Protein AF-A0A7V3SD07-F1 (afdb_monomer_lite)

pLDDT: mean 87.98, std 11.87, range [35.66, 98.69]

Sequence (477 aa):
MPQQPTTQRAYTLRLRGADPNETSWREALWQTHEAVNKGAKVFGDWLLTLRGGLDHALADTKVKGKKGKPDRDPSAEERKARRILLALSWLSVESKLGAPADFIIASGEETAEARNAKVIAALEEILRSRDVAEEAIGDVTKKPEDQPGTWIGDCAPSLTAAIREDAVWVNRSKAFDEAVKSIGSSLTREEAWDMLERFFGSRDAYLAPAKGSEDESSETEQEDKTKDLVQKAGQWLSSRFGTGKGADFCRMADVYKKIAEWADNAQADTTGNDAINNLAAFLSEFNPASNDLKGVLGLISGPGYKSATRNLLTQIAAKATVTQQDLARLKDTATEDARKCYQNTGSKGQRRYADSILKDVESVCGFTYLQEGGPARHSEFAVILDHAARRVSLAHTWIKRAEAERRKFEEDAKKIGQVPKAAKDWLDQFCLERSGVSGAQEPYRIRRRAVDGWKEVVTAWSKADCKTAEDRIAAAR

Secondary structure (DSSP, 8-state):
-PPPP---PPP------SSTT--HHHHHHHHHHHHHHHHHHHHHHHHHHHHHT--GGGGTPPBPPSTTS--BPPPHHHHHHHHHHHHHHHEEEEETTTS-GGGEEEETTS-HHHHHHHHHHHHHHHHHTTT--HHHH--TTS-GGGSTTSHHHHHHHHHTS---TTEEEEEHHHHHHHHHHHH-TT--TTTHHHHHHHHH--HHHHHSPPPSS-----HHHHHHHHHHHHHHHHHHHHHHH--S----HHHHHHHHHHHHHHHHH--SSB-HHHHHHHHHHHTTTSSSP--SHHHHHHHT--TT---HHHHHHHHHHT-SSB-HHHHHHHHHHHHHHHHHHHHHTTSSS--HHHHHHHHHHHHHHTS-SSPTTS---HHHHHHHHHHHHHHHHHHHHHHHHHHHHHHHHHHHHHGGGGS-HHHHHHHHHHHHHHHHHHT-SS-----GGGGTTHHHHHHHHTSTT--SHHHHHHHH-

Foldseek 3Di:
DDDDDDDPDDDDDDDADPDNPDPVVVVVVVLLVQLLQLLLLLLLLLLLLLLLQADLCLLFDWDPDDVPDHTHTDDLVLSLLLLQLSLCSQKDKDFPVSADPVFFQFALQDDLVVQLLSSLVLQLVLCVVNVNDPLQQDDPVDDLVVNRNHSCVSHSVVSSDRDDRRITIGRSNVVNVVLCVVLDPLDHSVVSCLLCCLQQNDSCSLSDFDDDDDPPPPPVSVVVNLVSQLVSLLVSCCQAPNPDDWDQLVQLLVLLQQLLVCLVVDDWFDALFVSQQVSLVSSCVDPPRGRGLVRSVVSNDTVPDDAPLNVLSVVSNPGRTGGNVSSNVSNVRSNVSSVVSVVCHVSGYHTSSVVVSQVSSCVSSVHHQDDDVDHGPSSSSSSSSSSSSVVSSVSSVVSSNVVVVVVVVVVVVVCVVVDDPVRVVVQVVVQQVCQVVVVDPDGRDCDPVNCVCVVVLVVQCPDPPNDDPVSSVVSND

Structure (mmCIF, N/CA/C/O backbone):
data_AF-A0A7V3SD07-F1
#
_entry.id   AF-A0A7V3SD07-F1
#
loop_
_atom_site.group_PDB
_atom_site.id
_atom_site.type_symbol
_atom_site.label_atom_id
_atom_site.label_alt_id
_atom_site.label_comp_id
_atom_site.label_asym_id
_atom_site.label_entity_id
_atom_site.label_seq_id
_atom_site.pdbx_PDB_ins_code
_atom_site.Cartn_x
_atom_site.Cartn_y
_atom_site.Cartn_z
_atom_site.occupancy
_atom_site.B_iso_or_equiv
_atom_site.auth_seq_id
_atom_site.auth_comp_id
_atom_site.auth_asym_id
_atom_site.auth_atom_id
_atom_site.pdbx_PDB_model_num
ATOM 1 N N . MET A 1 1 ? 30.618 22.405 24.450 1.00 39.38 1 MET A N 1
ATOM 2 C CA . MET A 1 1 ? 31.220 21.251 23.749 1.00 39.38 1 MET A CA 1
ATOM 3 C C . MET A 1 1 ? 30.130 20.586 22.925 1.00 39.38 1 MET A C 1
ATOM 5 O O . MET A 1 1 ? 29.085 20.314 23.505 1.00 39.38 1 MET A O 1
ATOM 9 N N . PRO A 1 2 ? 30.305 20.394 21.609 1.00 43.88 2 PRO A N 1
ATOM 10 C CA . PRO A 1 2 ? 29.344 19.637 20.811 1.00 43.88 2 PRO A CA 1
ATOM 11 C C . PRO A 1 2 ? 29.324 18.179 21.294 1.00 43.88 2 PRO A C 1
ATOM 13 O O . PRO A 1 2 ? 30.381 17.572 21.462 1.00 43.88 2 PRO A O 1
ATOM 16 N N . GLN A 1 3 ? 28.133 17.646 21.581 1.00 44.78 3 GLN A N 1
ATOM 17 C CA . GLN A 1 3 ? 27.953 16.234 21.926 1.00 44.78 3 GLN A CA 1
ATOM 18 C C . GLN A 1 3 ? 28.418 15.380 20.742 1.00 44.78 3 GLN A C 1
ATOM 20 O O . GLN A 1 3 ? 27.953 15.573 19.619 1.00 44.78 3 GLN A O 1
ATOM 25 N N . GLN A 1 4 ? 29.363 14.469 20.983 1.00 46.72 4 GLN A N 1
ATOM 26 C CA . GLN A 1 4 ? 29.762 13.498 19.971 1.00 46.72 4 GLN A CA 1
ATOM 27 C C . GLN A 1 4 ? 28.570 12.586 19.642 1.00 46.72 4 GLN A C 1
ATOM 29 O O . GLN A 1 4 ? 27.881 12.148 20.567 1.00 46.72 4 GLN A O 1
ATOM 34 N N . PRO A 1 5 ? 28.328 12.277 18.357 1.00 51.31 5 PRO A N 1
ATOM 35 C CA . PRO A 1 5 ? 27.273 11.356 17.965 1.00 51.31 5 PRO A CA 1
ATOM 36 C C . PRO A 1 5 ? 27.568 9.969 18.547 1.00 51.31 5 PRO A C 1
ATOM 38 O O . PRO A 1 5 ? 28.596 9.354 18.253 1.00 51.31 5 PRO A O 1
ATOM 41 N N . THR A 1 6 ? 26.677 9.479 19.406 1.00 53.66 6 THR A N 1
ATOM 42 C CA . THR A 1 6 ? 26.722 8.113 19.927 1.00 53.66 6 THR A CA 1
ATOM 43 C C . THR A 1 6 ? 26.359 7.154 18.801 1.00 53.66 6 THR A C 1
ATOM 45 O O . THR A 1 6 ? 25.193 7.036 18.441 1.00 53.66 6 THR A O 1
ATOM 48 N N . THR A 1 7 ? 27.349 6.467 18.240 1.00 52.91 7 THR A N 1
ATOM 49 C CA . THR A 1 7 ? 27.117 5.353 17.315 1.00 52.91 7 THR A CA 1
ATOM 50 C C . THR A 1 7 ? 26.507 4.186 18.092 1.00 52.91 7 THR A C 1
ATOM 52 O O . THR A 1 7 ? 27.119 3.688 19.042 1.00 52.91 7 THR A O 1
ATOM 55 N N . GLN A 1 8 ? 25.303 3.741 17.717 1.00 55.75 8 GLN A N 1
ATOM 56 C CA . GLN A 1 8 ? 24.736 2.500 18.247 1.00 55.75 8 GLN A CA 1
ATOM 57 C C . GLN A 1 8 ? 25.604 1.330 17.777 1.00 55.75 8 GLN A C 1
ATOM 59 O O . GLN A 1 8 ? 25.605 0.948 16.610 1.00 55.75 8 GLN A O 1
ATOM 64 N N . ARG A 1 9 ? 26.387 0.756 18.691 1.00 69.56 9 ARG A N 1
ATOM 65 C CA . ARG A 1 9 ? 27.158 -0.456 18.410 1.00 69.56 9 ARG A CA 1
ATOM 66 C C . ARG A 1 9 ? 26.254 -1.662 18.614 1.00 69.56 9 ARG A C 1
ATOM 68 O O . ARG A 1 9 ? 25.815 -1.921 19.732 1.00 69.56 9 ARG A O 1
ATOM 75 N N . ALA A 1 10 ? 26.000 -2.412 17.548 1.00 74.94 10 ALA A N 1
ATOM 76 C CA . ALA A 1 10 ? 25.384 -3.725 17.658 1.00 74.94 10 ALA A CA 1
ATOM 77 C C . ALA A 1 10 ? 26.428 -4.722 18.186 1.00 74.94 10 ALA A C 1
ATOM 79 O O . ALA A 1 10 ? 27.485 -4.911 17.580 1.00 74.94 10 ALA A O 1
ATOM 80 N N . TYR A 1 11 ? 26.140 -5.365 19.316 1.00 82.44 11 TYR A N 1
ATOM 81 C CA . TYR A 1 11 ? 26.978 -6.431 19.860 1.00 82.44 11 TYR A CA 1
ATOM 82 C C . TYR A 1 11 ? 26.381 -7.779 19.477 1.00 82.44 11 TYR A C 1
ATOM 84 O O . TYR A 1 11 ? 25.238 -8.080 19.812 1.00 82.44 11 TYR A O 1
ATOM 92 N N . THR A 1 12 ? 27.162 -8.607 18.787 1.00 85.88 12 THR A N 1
ATOM 93 C CA . THR A 1 12 ? 26.772 -9.994 18.518 1.00 85.88 12 THR A CA 1
ATOM 94 C C . THR A 1 12 ? 27.269 -10.866 19.662 1.00 85.88 12 THR A C 1
ATOM 96 O O . THR A 1 12 ? 28.475 -11.032 19.842 1.00 85.88 12 THR A O 1
ATOM 99 N N . LEU A 1 13 ? 26.342 -11.413 20.446 1.00 88.12 13 LEU A N 1
ATOM 100 C CA . LEU A 1 13 ? 26.640 -12.331 21.542 1.00 88.12 13 LEU A CA 1
ATOM 101 C C . LEU A 1 13 ? 26.215 -13.747 21.164 1.00 88.12 13 LEU A C 1
ATOM 103 O O . LEU A 1 13 ? 25.160 -13.963 20.570 1.00 88.12 13 LEU A O 1
ATOM 107 N N . ARG A 1 14 ? 27.035 -14.734 21.533 1.00 86.44 14 ARG A N 1
ATOM 108 C CA . ARG A 1 14 ? 26.693 -16.142 21.335 1.00 86.44 14 ARG A CA 1
ATOM 109 C C . ARG A 1 14 ? 25.791 -16.611 22.472 1.00 86.44 14 ARG A C 1
ATOM 111 O O . ARG A 1 14 ? 26.218 -16.620 23.624 1.00 86.44 14 ARG A O 1
ATOM 118 N N . LEU A 1 15 ? 24.585 -17.055 22.132 1.00 86.00 15 LEU A N 1
ATOM 119 C CA . LEU A 1 15 ? 23.664 -17.660 23.092 1.00 86.00 15 LEU A CA 1
ATOM 120 C C . LEU A 1 15 ? 24.229 -18.987 23.626 1.00 86.00 15 LEU A C 1
ATOM 122 O O . LEU A 1 15 ? 24.788 -19.796 22.875 1.00 86.00 15 LEU A O 1
ATOM 126 N N . ARG A 1 16 ? 24.080 -19.205 24.934 1.00 84.06 16 ARG A N 1
ATOM 127 C CA . ARG A 1 16 ? 24.333 -20.473 25.628 1.00 84.06 16 ARG A CA 1
ATOM 128 C C . ARG A 1 16 ? 23.159 -20.741 26.567 1.00 84.06 16 ARG A C 1
ATOM 130 O O . ARG A 1 16 ? 22.624 -19.794 27.138 1.00 84.06 16 ARG A O 1
ATOM 137 N N . GLY A 1 17 ? 22.774 -22.009 26.696 1.00 81.56 17 GLY A N 1
ATOM 138 C CA . GLY A 1 17 ? 21.799 -22.430 27.701 1.00 81.56 17 GLY A CA 1
ATOM 139 C C . GLY A 1 17 ? 22.331 -22.171 29.109 1.00 81.56 17 GLY A C 1
ATOM 140 O O . GLY A 1 17 ? 23.545 -22.040 29.296 1.00 81.56 17 GLY A O 1
ATOM 141 N N . ALA A 1 18 ? 21.426 -22.086 30.084 1.00 83.25 18 ALA A N 1
ATOM 142 C CA . ALA A 1 18 ? 21.813 -21.990 31.491 1.00 83.25 18 ALA A CA 1
ATOM 143 C C . ALA A 1 18 ? 22.631 -23.225 31.916 1.00 83.25 18 ALA A C 1
ATOM 145 O O . ALA A 1 18 ? 23.629 -23.088 32.621 1.00 83.25 18 ALA A O 1
ATOM 146 N N . ASP A 1 19 ? 22.258 -24.403 31.403 1.00 84.88 19 ASP A N 1
ATOM 147 C CA . ASP A 1 19 ? 23.066 -25.620 31.432 1.00 84.88 19 ASP A CA 1
ATOM 148 C C . ASP A 1 19 ? 23.834 -25.785 30.094 1.00 84.88 19 ASP A C 1
ATOM 150 O O . ASP A 1 19 ? 23.215 -25.788 29.023 1.00 84.88 19 ASP A O 1
ATOM 154 N N . PRO A 1 20 ? 25.175 -25.940 30.109 1.00 79.69 20 PRO A N 1
ATOM 155 C CA . PRO A 1 20 ? 25.978 -26.213 28.914 1.00 79.69 20 PRO A CA 1
ATOM 156 C C . PRO A 1 20 ? 25.562 -27.453 28.108 1.00 79.69 20 PRO A C 1
ATOM 158 O O . PRO A 1 20 ? 25.841 -27.503 26.907 1.00 79.69 20 PRO A O 1
ATOM 161 N N . ASN A 1 21 ? 24.921 -28.434 28.748 1.00 82.44 21 ASN A N 1
ATOM 162 C CA . ASN A 1 21 ? 24.460 -29.671 28.117 1.00 82.44 21 ASN A CA 1
ATOM 163 C C . ASN A 1 21 ? 23.021 -29.570 27.588 1.00 82.44 21 ASN A C 1
ATOM 165 O O . ASN A 1 21 ? 22.595 -30.417 26.802 1.00 82.44 21 ASN A O 1
ATOM 169 N N . GLU A 1 22 ? 22.274 -28.532 27.971 1.00 81.94 22 GLU A N 1
ATOM 170 C CA . GLU A 1 22 ? 20.911 -28.311 27.503 1.00 81.94 22 GLU A CA 1
ATOM 171 C C . GLU A 1 22 ? 20.916 -27.662 26.108 1.00 81.94 22 GLU A C 1
ATOM 173 O O . GLU A 1 22 ? 21.372 -26.532 25.899 1.00 81.94 22 GLU A O 1
ATOM 178 N N . THR A 1 23 ? 20.390 -28.390 25.120 1.00 84.12 23 THR A N 1
ATOM 179 C CA . THR A 1 23 ? 20.300 -27.950 23.715 1.00 84.12 23 THR A CA 1
ATOM 180 C C . THR A 1 23 ? 18.868 -27.712 23.234 1.00 84.12 23 THR A C 1
ATOM 182 O O . THR A 1 23 ? 18.691 -27.207 22.127 1.00 84.12 23 THR A O 1
ATOM 185 N N . SER A 1 24 ? 17.861 -27.992 24.069 1.00 86.00 24 SER A N 1
ATOM 186 C CA . SER A 1 24 ? 16.422 -27.803 23.800 1.00 86.00 24 SER A CA 1
ATOM 187 C C . SER A 1 24 ? 16.083 -26.381 23.331 1.00 86.00 24 SER A C 1
ATOM 189 O O . SER A 1 24 ? 15.310 -26.194 22.391 1.00 86.00 24 SER A O 1
ATOM 191 N N . TRP A 1 25 ? 16.723 -25.367 23.923 1.00 88.62 25 TRP A N 1
ATOM 192 C CA . TRP A 1 25 ? 16.538 -23.961 23.562 1.00 88.62 25 TRP A CA 1
ATOM 193 C C . TRP A 1 25 ? 16.944 -23.654 22.117 1.00 88.62 25 TRP A C 1
ATOM 195 O O . TRP A 1 25 ? 16.408 -22.717 21.533 1.00 88.62 25 TRP A O 1
ATOM 205 N N . ARG A 1 26 ? 17.877 -24.418 21.524 1.00 90.31 26 ARG A N 1
ATOM 206 C CA . ARG A 1 26 ? 18.292 -24.219 20.124 1.00 90.31 26 ARG A CA 1
ATOM 207 C C . ARG A 1 26 ? 17.170 -24.590 19.175 1.00 90.31 26 ARG A C 1
ATOM 209 O O . ARG A 1 26 ? 16.907 -23.843 18.240 1.00 90.31 26 ARG A O 1
ATOM 216 N N . GLU A 1 27 ? 16.515 -25.712 19.450 1.00 89.75 27 GLU A N 1
ATOM 217 C CA . GLU A 1 27 ? 15.367 -26.166 18.673 1.00 89.75 27 GLU A CA 1
ATOM 218 C C . GLU A 1 27 ? 14.202 -25.191 18.843 1.00 89.75 27 GLU A C 1
ATOM 220 O O . GLU A 1 27 ? 13.670 -24.699 17.857 1.00 89.75 27 GLU A O 1
ATOM 225 N N . ALA A 1 28 ? 13.876 -24.798 20.079 1.00 89.44 28 ALA A N 1
ATOM 226 C CA . ALA A 1 28 ? 12.827 -23.808 20.331 1.00 89.44 28 ALA A CA 1
ATOM 227 C C . ALA A 1 28 ? 13.106 -22.457 19.640 1.00 89.44 28 ALA A C 1
ATOM 229 O O . ALA A 1 28 ? 12.199 -21.843 19.072 1.00 89.44 28 ALA A O 1
ATOM 230 N N . LEU A 1 29 ? 14.365 -22.003 19.645 1.00 91.62 29 LEU A N 1
ATOM 231 C CA . LEU A 1 29 ? 14.787 -20.788 18.949 1.00 91.62 29 LEU A CA 1
ATOM 232 C C . LEU A 1 29 ? 14.647 -20.932 17.431 1.00 91.62 29 LEU A C 1
ATOM 234 O O . LEU A 1 29 ? 14.162 -20.009 16.777 1.00 91.62 29 LEU A O 1
ATOM 238 N N . TRP A 1 30 ? 15.050 -22.074 16.872 1.00 92.88 30 TRP A N 1
ATOM 239 C CA . TRP A 1 30 ? 14.919 -22.349 15.445 1.00 92.88 30 TRP A CA 1
ATOM 240 C C . TRP A 1 30 ? 13.452 -22.422 15.012 1.00 92.88 30 TRP A C 1
ATOM 242 O O . TRP A 1 30 ? 13.070 -21.741 14.063 1.00 92.88 30 TRP A O 1
ATOM 252 N N . GLN A 1 31 ? 12.608 -23.133 15.762 1.00 91.75 31 GLN A N 1
ATOM 253 C CA . GLN A 1 31 ? 11.165 -23.191 15.520 1.00 91.75 31 GLN A CA 1
ATOM 254 C C . GLN A 1 31 ? 10.521 -21.804 15.599 1.00 91.75 31 GLN A C 1
ATOM 256 O O . GLN A 1 31 ? 9.707 -21.445 14.751 1.00 91.75 31 GLN A O 1
ATOM 261 N N . THR A 1 32 ? 10.940 -20.976 16.560 1.00 91.75 32 THR A N 1
ATOM 262 C CA . THR A 1 32 ? 10.478 -19.583 16.654 1.00 91.75 32 THR A CA 1
ATOM 263 C C . THR A 1 32 ? 10.906 -18.774 15.430 1.00 91.75 32 THR A C 1
ATOM 265 O O . THR A 1 32 ? 10.097 -18.054 14.846 1.00 91.75 32 THR A O 1
ATOM 268 N N . HIS A 1 33 ? 12.163 -18.912 15.002 1.00 93.56 33 HIS A N 1
ATOM 269 C CA . HIS A 1 33 ? 12.673 -18.261 13.798 1.00 93.56 33 HIS A CA 1
ATOM 270 C C . HIS A 1 33 ? 11.894 -18.693 12.547 1.00 93.56 33 HIS A C 1
ATOM 272 O O . HIS A 1 33 ? 11.501 -17.844 11.744 1.00 93.56 33 HIS A O 1
ATOM 278 N N . GLU A 1 34 ? 11.632 -19.988 12.380 1.00 94.75 34 GLU A N 1
ATOM 279 C CA . GLU A 1 34 ? 10.836 -20.502 11.269 1.00 94.75 34 GLU A CA 1
ATOM 280 C C . GLU A 1 34 ? 9.400 -19.978 11.295 1.00 94.75 34 GLU A C 1
ATOM 282 O O . GLU A 1 34 ? 8.932 -19.477 10.272 1.00 94.75 34 GLU A O 1
ATOM 287 N N . ALA A 1 35 ? 8.720 -20.040 12.441 1.00 94.19 35 ALA A N 1
ATOM 288 C CA . ALA A 1 35 ? 7.346 -19.569 12.582 1.00 94.19 35 ALA A CA 1
ATOM 289 C C . ALA A 1 35 ? 7.223 -18.071 12.264 1.00 94.19 35 ALA A C 1
ATOM 291 O O . ALA A 1 35 ? 6.359 -17.674 11.483 1.00 94.19 35 ALA A O 1
ATOM 292 N N . VAL A 1 36 ? 8.137 -17.241 12.784 1.00 94.06 36 VAL A N 1
ATOM 293 C CA . VAL A 1 36 ? 8.153 -15.795 12.513 1.00 94.06 36 VAL A CA 1
ATOM 294 C C . VAL A 1 36 ? 8.371 -15.510 11.027 1.00 94.06 36 VAL A C 1
ATOM 296 O O . VAL A 1 36 ? 7.651 -14.696 10.451 1.00 94.06 36 VAL A O 1
ATOM 299 N N . ASN A 1 37 ? 9.322 -16.184 10.372 1.00 95.06 37 ASN A N 1
ATOM 300 C CA . ASN A 1 37 ? 9.587 -15.954 8.948 1.00 95.06 37 ASN A CA 1
ATOM 301 C C . ASN A 1 37 ? 8.454 -16.467 8.050 1.00 95.06 37 ASN A C 1
ATOM 303 O O . ASN A 1 37 ? 8.092 -15.789 7.087 1.00 95.06 37 ASN A O 1
ATOM 307 N N . LYS A 1 38 ? 7.869 -17.630 8.361 1.00 95.88 38 LYS A N 1
ATOM 308 C CA . LYS A 1 38 ? 6.720 -18.181 7.627 1.00 95.88 38 LYS A CA 1
ATOM 309 C C . LYS A 1 38 ? 5.495 -17.280 7.776 1.00 95.88 38 LYS A C 1
ATOM 311 O O . LYS A 1 38 ? 4.900 -16.902 6.769 1.00 95.88 38 LYS A O 1
ATOM 316 N N . GLY A 1 39 ? 5.181 -16.851 8.998 1.00 97.25 39 GLY A N 1
ATOM 317 C CA . GLY A 1 39 ? 4.102 -15.900 9.256 1.00 97.25 39 GLY A CA 1
ATOM 318 C C . GLY A 1 39 ? 4.315 -14.563 8.547 1.00 97.25 39 GLY A C 1
ATOM 319 O O . GLY A 1 39 ? 3.397 -14.037 7.920 1.00 97.25 39 GLY A O 1
ATOM 320 N N . ALA A 1 40 ? 5.543 -14.032 8.571 1.00 96.88 40 ALA A N 1
ATOM 321 C CA . ALA A 1 40 ? 5.865 -12.771 7.908 1.00 96.88 40 ALA A CA 1
ATOM 322 C C . ALA A 1 40 ? 5.785 -12.898 6.382 1.00 96.88 40 ALA A C 1
ATOM 324 O O . ALA A 1 40 ? 5.345 -11.964 5.714 1.00 96.88 40 ALA A O 1
ATOM 325 N N . LYS A 1 41 ? 6.155 -14.055 5.816 1.00 96.25 41 LYS A N 1
ATOM 326 C CA . LYS A 1 41 ? 5.932 -14.344 4.395 1.00 96.25 41 LYS A CA 1
ATOM 327 C C . LYS A 1 41 ? 4.444 -14.276 4.061 1.00 96.25 41 LYS A C 1
ATOM 329 O O . LYS A 1 41 ? 4.089 -13.565 3.131 1.00 96.25 41 LYS A O 1
ATOM 334 N N . VAL A 1 42 ? 3.586 -14.954 4.827 1.00 97.62 42 VAL A N 1
ATOM 335 C CA . VAL A 1 42 ? 2.136 -14.978 4.563 1.00 97.62 42 VAL A CA 1
ATOM 336 C C . VAL A 1 42 ? 1.510 -13.591 4.713 1.00 97.62 42 VAL A C 1
ATOM 338 O O . VAL A 1 42 ? 0.768 -13.165 3.831 1.00 97.62 42 VAL A O 1
ATOM 341 N N . PHE A 1 43 ? 1.859 -12.826 5.753 1.00 98.00 43 PHE A N 1
ATOM 342 C CA . PHE A 1 43 ? 1.431 -11.425 5.838 1.00 98.00 43 PHE A CA 1
ATOM 343 C C . PHE A 1 43 ? 1.941 -10.592 4.656 1.00 98.00 43 PHE A C 1
ATOM 345 O O . PHE A 1 43 ? 1.208 -9.754 4.138 1.00 98.00 43 PHE A O 1
ATOM 352 N N . GLY A 1 44 ? 3.181 -10.813 4.215 1.00 97.12 44 GLY A N 1
ATOM 353 C CA . GLY A 1 44 ? 3.766 -10.125 3.066 1.00 97.12 44 GLY A CA 1
ATOM 354 C C . GLY A 1 44 ? 3.031 -10.445 1.767 1.00 97.12 44 GLY A C 1
ATOM 355 O O . GLY A 1 44 ? 2.715 -9.533 1.005 1.00 97.12 44 GLY A O 1
ATOM 356 N N . ASP A 1 45 ? 2.691 -11.715 1.553 1.00 97.38 45 ASP A N 1
ATOM 357 C CA . ASP A 1 45 ? 1.888 -12.177 0.421 1.00 97.38 45 ASP A CA 1
ATOM 358 C C . ASP A 1 45 ? 0.489 -11.555 0.437 1.00 97.38 45 ASP A C 1
ATOM 360 O O . ASP A 1 45 ? 0.010 -11.107 -0.608 1.00 97.38 45 ASP A O 1
ATOM 364 N N . TRP A 1 46 ? -0.139 -11.439 1.610 1.00 97.88 46 TRP A N 1
ATOM 365 C CA . TRP A 1 46 ? -1.403 -10.722 1.759 1.00 97.88 46 TRP A CA 1
ATOM 366 C C . TRP A 1 46 ? -1.261 -9.231 1.448 1.00 97.88 46 TRP A C 1
ATOM 368 O O . TRP A 1 46 ? -2.042 -8.711 0.658 1.00 97.88 46 TRP A O 1
ATOM 378 N N . LEU A 1 47 ? -0.242 -8.539 1.965 1.00 97.94 47 LEU A N 1
ATOM 379 C CA . LEU A 1 47 ? 0.003 -7.125 1.647 1.00 97.94 47 LEU A CA 1
ATOM 380 C C . LEU A 1 47 ? 0.222 -6.893 0.141 1.00 97.94 47 LEU A C 1
ATOM 382 O O . LEU A 1 47 ? -0.309 -5.930 -0.413 1.00 97.94 47 LEU A O 1
ATOM 386 N N . LEU A 1 48 ? 0.965 -7.777 -0.533 1.00 97.75 48 LEU A N 1
ATOM 387 C CA . LEU A 1 48 ? 1.158 -7.736 -1.988 1.00 97.75 48 LEU A CA 1
ATOM 388 C C . LEU A 1 48 ? -0.146 -8.007 -2.748 1.00 97.75 48 LEU A C 1
ATOM 390 O O . LEU A 1 48 ? -0.424 -7.349 -3.749 1.00 97.75 48 LEU A O 1
ATOM 394 N N . THR A 1 49 ? -0.968 -8.930 -2.256 1.00 98.06 49 THR A N 1
ATOM 395 C CA . THR A 1 49 ? -2.280 -9.246 -2.834 1.00 98.06 49 THR A CA 1
ATOM 396 C C . THR A 1 49 ? -3.250 -8.073 -2.677 1.00 98.06 49 THR A C 1
ATOM 398 O O . THR A 1 49 ? -3.843 -7.635 -3.657 1.00 98.06 49 THR A O 1
ATOM 401 N N . LEU A 1 50 ? -3.347 -7.469 -1.488 1.00 97.94 50 LEU A N 1
ATOM 402 C CA . LEU A 1 50 ? -4.158 -6.268 -1.247 1.00 97.94 50 LEU A CA 1
ATOM 403 C C . LEU A 1 50 ? -3.712 -5.095 -2.130 1.00 97.94 50 LEU A C 1
ATOM 405 O O . LEU A 1 50 ? -4.545 -4.377 -2.680 1.00 97.94 50 LEU A O 1
ATOM 409 N N . ARG A 1 51 ? -2.398 -4.934 -2.326 1.00 96.38 51 ARG A N 1
ATOM 410 C CA . ARG A 1 51 ? -1.818 -3.974 -3.275 1.00 96.38 51 ARG A CA 1
ATOM 411 C C . ARG A 1 51 ? -2.233 -4.263 -4.727 1.00 96.38 51 ARG A C 1
ATOM 413 O O . ARG A 1 51 ? -2.520 -3.332 -5.477 1.00 96.38 51 ARG A O 1
ATOM 420 N N . GLY A 1 52 ? -2.322 -5.532 -5.118 1.00 97.44 52 GLY A N 1
ATOM 421 C CA . GLY A 1 52 ? -2.880 -5.944 -6.408 1.00 97.44 52 GLY A CA 1
ATOM 422 C C . GLY A 1 52 ? -4.357 -5.573 -6.586 1.00 97.44 52 GLY A C 1
ATOM 423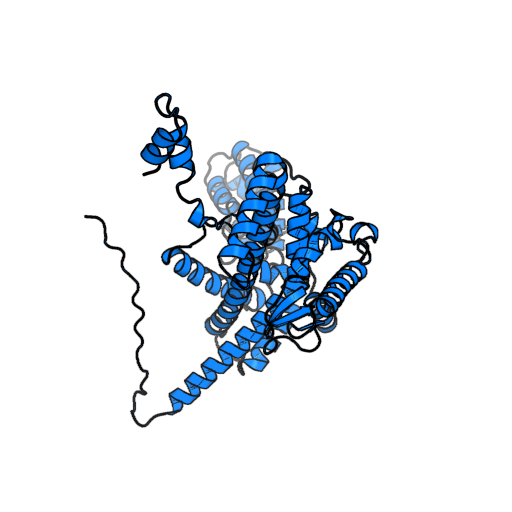 O O . GLY A 1 52 ? -4.821 -5.361 -7.707 1.00 97.44 52 GLY A O 1
ATOM 424 N N . GLY A 1 53 ? -5.081 -5.407 -5.479 1.00 96.69 53 GLY A N 1
ATOM 425 C CA . GLY A 1 53 ? -6.489 -5.033 -5.449 1.00 96.69 53 GLY A CA 1
ATOM 426 C C . GLY A 1 53 ? -6.803 -3.552 -5.662 1.00 96.69 53 GLY A C 1
ATOM 427 O O . GLY A 1 53 ? -7.981 -3.211 -5.750 1.00 96.69 53 GLY A O 1
ATOM 428 N N . LEU A 1 54 ? -5.805 -2.667 -5.748 1.00 97.44 54 LEU A N 1
ATOM 429 C CA . LEU A 1 54 ? -6.038 -1.220 -5.843 1.00 97.44 54 LEU A CA 1
ATOM 430 C C . LEU A 1 54 ? -6.828 -0.832 -7.099 1.00 97.44 54 LEU A C 1
ATOM 432 O O . LEU A 1 54 ? -6.516 -1.302 -8.190 1.00 97.44 54 LEU A O 1
ATOM 436 N N . ASP A 1 55 ? -7.817 0.048 -6.950 1.00 96.94 55 ASP A N 1
ATOM 437 C CA . ASP A 1 55 ? -8.707 0.473 -8.036 1.00 96.94 55 ASP A CA 1
ATOM 438 C C . ASP A 1 55 ? -7.987 1.333 -9.094 1.00 96.94 55 ASP A C 1
ATOM 440 O O . ASP A 1 55 ? -7.130 2.159 -8.773 1.00 96.94 55 ASP A O 1
ATOM 444 N N . HIS A 1 56 ? -8.353 1.156 -10.364 1.00 97.00 56 HIS A N 1
ATOM 445 C CA . HIS A 1 56 ? -7.829 1.937 -11.483 1.00 97.00 56 HIS A CA 1
ATOM 446 C C . HIS A 1 56 ? -8.282 3.408 -11.429 1.00 97.00 56 HIS A C 1
ATOM 448 O O . HIS A 1 56 ? -7.509 4.292 -11.802 1.00 97.00 56 HIS A O 1
ATOM 454 N N . ALA A 1 57 ? -9.473 3.689 -10.884 1.00 96.38 57 ALA A N 1
ATOM 455 C CA . ALA A 1 57 ? -10.027 5.039 -10.740 1.00 96.38 57 ALA A CA 1
ATOM 456 C C . ALA A 1 57 ? -9.187 5.946 -9.817 1.00 96.38 57 ALA A C 1
ATOM 458 O O . ALA A 1 57 ? -9.305 7.176 -9.835 1.00 96.38 57 ALA A O 1
ATOM 459 N N . LEU A 1 58 ? -8.275 5.362 -9.031 1.00 95.94 58 LEU A N 1
ATOM 460 C CA . LEU A 1 58 ? -7.308 6.120 -8.239 1.00 95.94 58 LEU A CA 1
ATOM 461 C C . LEU A 1 58 ? -6.360 6.967 -9.103 1.00 95.94 58 LEU A C 1
ATOM 463 O O . LEU A 1 58 ? -5.837 7.975 -8.624 1.00 95.94 58 LEU A O 1
ATOM 467 N N . ALA A 1 59 ? -6.168 6.613 -10.380 1.00 96.06 59 ALA A N 1
ATOM 468 C CA . ALA A 1 59 ? -5.419 7.439 -11.324 1.00 96.06 59 ALA A CA 1
ATOM 469 C C . ALA A 1 59 ? -6.043 8.838 -11.486 1.00 96.06 59 ALA A C 1
ATOM 471 O O . ALA A 1 59 ? -5.319 9.837 -11.537 1.00 96.06 59 ALA A O 1
ATOM 472 N N . ASP A 1 60 ? -7.375 8.910 -11.464 1.00 94.88 60 ASP A N 1
ATOM 473 C CA . ASP A 1 60 ? -8.170 10.106 -11.758 1.00 94.88 60 ASP A CA 1
ATOM 474 C C . ASP A 1 60 ? -8.713 10.814 -10.510 1.00 94.88 60 ASP A C 1
ATOM 476 O O . ASP A 1 60 ? -9.342 11.866 -10.609 1.00 94.88 60 ASP A O 1
ATOM 480 N N . THR A 1 61 ? -8.439 10.283 -9.315 1.00 92.94 61 THR A N 1
ATOM 481 C CA . THR A 1 61 ? -8.889 10.889 -8.052 1.00 92.94 61 THR A CA 1
ATOM 482 C C . THR A 1 61 ? -8.397 12.333 -7.923 1.00 92.94 61 THR A C 1
ATOM 484 O O . THR A 1 61 ? -7.234 12.637 -8.199 1.00 92.94 61 THR A O 1
ATOM 487 N N . LYS A 1 62 ? -9.258 13.247 -7.469 1.00 91.88 62 LYS A N 1
ATOM 488 C CA . LYS A 1 62 ? -8.896 14.665 -7.352 1.00 91.88 62 LYS A CA 1
ATOM 489 C C . LYS A 1 62 ? -7.699 14.875 -6.424 1.00 91.88 62 LYS A C 1
ATOM 491 O O . LYS A 1 62 ? -7.587 14.265 -5.364 1.00 91.88 62 LYS A O 1
ATOM 496 N N . VAL A 1 63 ? -6.800 15.767 -6.825 1.00 87.62 63 VAL A N 1
ATOM 497 C CA . VAL A 1 63 ? -5.672 16.211 -6.007 1.00 87.62 63 VAL A CA 1
ATOM 498 C C . VAL A 1 63 ? -6.185 17.242 -5.012 1.00 87.62 63 VAL A C 1
ATOM 500 O O . VAL A 1 63 ? -6.714 18.284 -5.414 1.00 87.62 63 VAL A O 1
ATOM 503 N N . LYS A 1 64 ? -5.991 16.970 -3.717 1.00 83.88 64 LYS A N 1
ATOM 504 C CA . LYS A 1 64 ? -6.436 17.872 -2.654 1.00 83.88 64 LYS A CA 1
ATOM 505 C C . LYS A 1 64 ? -5.807 19.256 -2.780 1.00 83.88 64 LYS A C 1
ATOM 507 O O . LYS A 1 64 ? -4.582 19.397 -2.876 1.00 83.88 64 LYS A O 1
ATOM 512 N N . GLY A 1 65 ? -6.650 20.283 -2.745 1.00 75.81 65 GLY A N 1
ATOM 513 C CA . GLY A 1 65 ? -6.203 21.668 -2.739 1.00 75.81 65 GLY A CA 1
ATOM 514 C C . GLY A 1 65 ? -5.411 21.996 -1.468 1.00 75.81 65 GLY A C 1
ATOM 515 O O . GLY A 1 65 ? -5.724 21.537 -0.369 1.00 75.81 65 GLY A O 1
ATOM 516 N N . LYS A 1 66 ? -4.361 22.821 -1.586 1.00 79.12 66 LYS A N 1
ATOM 517 C CA . LYS A 1 66 ? -3.730 23.428 -0.397 1.00 79.12 66 LYS A CA 1
ATOM 518 C C . LYS A 1 66 ? -4.745 24.343 0.299 1.00 79.12 66 LYS A C 1
ATOM 520 O O . LYS A 1 66 ? -5.619 24.878 -0.371 1.00 79.12 66 LYS A O 1
ATOM 525 N N . LYS A 1 67 ? -4.603 24.556 1.615 1.00 72.50 67 LYS A N 1
ATOM 526 C CA . LYS A 1 67 ? -5.518 25.353 2.463 1.00 72.50 67 LYS A CA 1
ATOM 527 C C . LYS A 1 67 ? -6.117 26.562 1.717 1.00 72.50 67 LYS A C 1
ATOM 529 O O . LYS A 1 67 ? -5.381 27.468 1.334 1.00 72.50 67 LYS A O 1
ATOM 534 N N . GLY A 1 68 ? -7.439 26.551 1.519 1.00 72.75 68 GLY A N 1
ATOM 535 C CA . GLY A 1 68 ? -8.194 27.613 0.835 1.00 72.75 68 GLY A CA 1
ATOM 536 C C . GLY A 1 68 ? -8.327 27.472 -0.688 1.00 72.75 68 GLY A C 1
ATOM 537 O O . GLY A 1 68 ? -8.977 28.309 -1.306 1.00 72.75 68 GLY A O 1
ATOM 538 N N . LYS A 1 69 ? -7.743 26.439 -1.306 1.00 81.50 69 LYS A N 1
ATOM 539 C CA . LYS A 1 69 ? -7.926 26.113 -2.728 1.00 81.50 69 LYS A CA 1
ATOM 540 C C . LYS A 1 69 ? -8.848 24.901 -2.880 1.00 81.50 69 LYS A C 1
ATOM 542 O O . LYS A 1 69 ? -8.732 23.980 -2.071 1.00 81.50 69 LYS A O 1
ATOM 547 N N . PRO A 1 70 ? -9.726 24.882 -3.897 1.00 87.31 70 PRO A N 1
ATOM 548 C CA . PRO A 1 70 ? -10.540 23.713 -4.187 1.00 87.31 70 PRO A CA 1
ATOM 549 C C . PRO A 1 70 ? -9.666 22.549 -4.659 1.00 87.31 70 PRO A C 1
ATOM 551 O O . PRO A 1 70 ? -8.553 22.742 -5.163 1.00 87.31 70 PRO A O 1
ATOM 554 N N . ASP A 1 71 ? -10.198 21.343 -4.510 1.00 89.81 71 ASP A N 1
ATOM 555 C CA . ASP A 1 71 ? -9.626 20.149 -5.116 1.00 89.81 71 ASP A CA 1
ATOM 556 C C . ASP A 1 71 ? -9.645 20.282 -6.641 1.00 89.81 71 ASP A C 1
ATOM 558 O O . ASP A 1 71 ? -10.586 20.833 -7.219 1.00 89.81 71 ASP A O 1
ATOM 562 N N . ARG A 1 72 ? -8.598 19.779 -7.293 1.00 92.81 72 ARG A N 1
ATOM 563 C CA . ARG A 1 72 ? -8.439 19.854 -8.750 1.00 92.81 72 ARG A CA 1
ATOM 564 C C . ARG A 1 72 ? -8.270 18.475 -9.361 1.00 92.81 72 ARG A C 1
ATOM 566 O O . ARG A 1 72 ? -7.822 17.547 -8.691 1.00 92.81 72 ARG A O 1
ATOM 573 N N . ASP A 1 73 ? -8.535 18.371 -10.652 1.00 92.94 73 ASP A N 1
ATOM 574 C CA . ASP A 1 73 ? -8.197 17.165 -11.399 1.00 92.94 73 ASP A CA 1
ATOM 575 C C . ASP A 1 73 ? -6.664 17.010 -11.504 1.00 92.94 73 ASP A C 1
ATOM 577 O O . ASP A 1 73 ? -5.926 18.012 -11.460 1.00 92.94 73 ASP A O 1
ATOM 581 N N . PRO A 1 74 ? -6.150 15.768 -11.580 1.00 93.50 74 PRO A N 1
ATOM 582 C CA . PRO A 1 74 ? -4.723 15.527 -11.765 1.00 93.50 74 PRO A CA 1
ATOM 583 C C . PRO A 1 74 ? -4.243 16.049 -13.127 1.00 93.50 74 PRO A C 1
ATOM 585 O O . PRO A 1 74 ? -4.974 15.994 -14.121 1.00 93.50 74 PRO A O 1
ATOM 588 N N . SER A 1 75 ? -2.996 16.533 -13.187 1.00 93.38 75 SER A N 1
ATOM 589 C CA . SER A 1 75 ? -2.348 16.838 -14.470 1.00 93.38 75 SER A CA 1
ATOM 590 C C . SER A 1 75 ? -2.125 15.555 -15.281 1.00 93.38 75 SER A C 1
ATOM 592 O O . SER A 1 75 ? -2.218 14.446 -14.748 1.00 93.38 75 SER A O 1
ATOM 594 N N . ALA A 1 76 ? -1.802 15.684 -16.571 1.00 92.81 76 ALA A N 1
ATOM 595 C CA . ALA A 1 76 ? -1.482 14.528 -17.408 1.00 92.81 76 ALA A CA 1
ATOM 596 C C . ALA A 1 76 ? -0.294 13.723 -16.844 1.00 92.81 76 ALA A C 1
ATOM 598 O O . ALA A 1 76 ? -0.341 12.498 -16.795 1.00 92.81 76 ALA A O 1
ATOM 599 N N . GLU A 1 77 ? 0.733 14.406 -16.338 1.00 90.56 77 GLU A N 1
ATOM 600 C CA . GLU A 1 77 ? 1.918 13.797 -15.731 1.00 90.56 77 GLU A CA 1
ATOM 601 C C . GLU A 1 77 ? 1.604 13.125 -14.392 1.00 90.56 77 GLU A C 1
ATOM 603 O O . GLU A 1 77 ? 2.107 12.036 -14.115 1.00 90.56 77 GLU A O 1
ATOM 608 N N . GLU A 1 78 ? 0.765 13.748 -13.557 1.00 92.94 78 GLU A N 1
ATOM 609 C CA . GLU A 1 78 ? 0.311 13.142 -12.302 1.00 92.94 78 GLU A CA 1
ATOM 610 C C . GLU A 1 78 ? -0.516 11.886 -12.574 1.00 92.94 78 GLU A C 1
ATOM 612 O O . GLU A 1 78 ? -0.296 10.859 -11.933 1.00 92.94 78 GLU A O 1
ATOM 617 N N . ARG A 1 79 ? -1.418 11.939 -13.560 1.00 95.50 79 ARG A N 1
ATOM 618 C CA . ARG A 1 79 ? -2.203 10.783 -13.999 1.00 95.50 79 ARG A CA 1
ATOM 619 C C . ARG A 1 79 ? -1.295 9.666 -14.518 1.00 95.50 79 ARG A C 1
ATOM 621 O O . ARG A 1 79 ? -1.409 8.545 -14.028 1.00 95.50 79 ARG A O 1
ATOM 628 N N . LYS A 1 80 ? -0.350 9.972 -15.419 1.00 94.81 80 LYS A N 1
ATOM 629 C CA . LYS A 1 80 ? 0.658 9.017 -15.922 1.00 94.81 80 LYS A CA 1
ATOM 630 C C . LYS A 1 80 ? 1.408 8.350 -14.765 1.00 94.81 80 LYS A C 1
ATOM 632 O O . LYS A 1 80 ? 1.471 7.126 -14.690 1.00 94.81 80 LYS A O 1
ATOM 637 N N . ALA A 1 81 ? 1.924 9.135 -13.816 1.00 94.25 81 ALA A N 1
ATOM 638 C CA . ALA A 1 81 ? 2.667 8.604 -12.671 1.00 94.25 81 ALA A CA 1
ATOM 639 C C . ALA A 1 81 ? 1.815 7.672 -11.791 1.00 94.25 81 ALA A C 1
ATOM 641 O O . ALA A 1 81 ? 2.292 6.625 -11.352 1.00 94.25 81 ALA A O 1
ATOM 642 N N . ARG A 1 82 ? 0.546 8.023 -11.553 1.00 96.69 82 ARG A N 1
ATOM 643 C CA . ARG A 1 82 ? -0.384 7.185 -10.782 1.00 96.69 82 ARG A CA 1
ATOM 644 C C . ARG A 1 82 ? -0.702 5.879 -11.500 1.00 96.69 82 ARG A C 1
ATOM 646 O O . ARG A 1 82 ? -0.676 4.836 -10.855 1.00 96.69 82 ARG A O 1
ATOM 653 N N . ARG A 1 83 ? -0.946 5.923 -12.815 1.00 97.75 83 ARG A N 1
ATOM 654 C CA . ARG A 1 83 ? -1.173 4.729 -13.646 1.00 97.75 83 ARG A CA 1
ATOM 655 C C . ARG A 1 83 ? -0.002 3.761 -13.570 1.00 97.75 83 ARG A C 1
ATOM 657 O O . ARG A 1 83 ? -0.215 2.592 -13.273 1.00 97.75 83 ARG A O 1
ATOM 664 N N . ILE A 1 84 ? 1.227 4.258 -13.717 1.00 97.31 84 ILE A N 1
ATOM 665 C CA . ILE A 1 84 ? 2.440 3.437 -13.606 1.00 97.31 84 ILE A CA 1
ATOM 666 C C . ILE A 1 84 ? 2.525 2.759 -12.231 1.00 97.31 84 ILE A C 1
ATOM 668 O O . ILE A 1 84 ? 2.748 1.552 -12.146 1.00 97.31 84 ILE A O 1
ATOM 672 N N . LEU A 1 85 ? 2.313 3.505 -11.140 1.00 97.25 85 LEU A N 1
ATOM 673 C CA . LEU A 1 85 ? 2.370 2.936 -9.788 1.00 97.25 85 LEU A CA 1
ATOM 674 C C . LEU A 1 85 ? 1.251 1.921 -9.521 1.00 97.25 85 LEU A C 1
ATOM 676 O O . LEU A 1 85 ? 1.486 0.941 -8.812 1.00 97.25 85 LEU A O 1
ATOM 680 N N . LEU A 1 86 ? 0.057 2.131 -10.078 1.00 98.06 86 LEU A N 1
ATOM 681 C CA . LEU A 1 86 ? -1.048 1.172 -10.011 1.00 98.06 86 LEU A CA 1
ATOM 682 C C . LEU A 1 86 ? -0.728 -0.092 -10.814 1.00 98.06 86 LEU A C 1
ATOM 684 O O . LEU A 1 86 ? -0.812 -1.188 -10.269 1.00 98.06 86 LEU A O 1
ATOM 688 N N . ALA A 1 87 ? -0.252 0.048 -12.051 1.00 98.31 87 ALA A N 1
ATOM 689 C CA . ALA A 1 87 ? 0.150 -1.077 -12.886 1.00 98.31 87 ALA A CA 1
ATOM 690 C C . ALA A 1 87 ? 1.252 -1.916 -12.221 1.00 98.31 87 ALA A C 1
ATOM 692 O O . ALA A 1 87 ? 1.125 -3.133 -12.141 1.00 98.31 87 ALA A O 1
ATOM 693 N N . LEU A 1 88 ? 2.272 -1.278 -11.635 1.00 97.62 88 LEU A N 1
ATOM 694 C CA . LEU A 1 88 ? 3.333 -1.957 -10.874 1.00 97.62 88 LEU A CA 1
ATOM 695 C C . LEU A 1 88 ? 2.860 -2.533 -9.529 1.00 97.62 88 LEU A C 1
ATOM 697 O O . LEU A 1 88 ? 3.605 -3.257 -8.867 1.00 97.62 88 LEU A O 1
ATOM 701 N N . SER A 1 89 ? 1.659 -2.161 -9.079 1.00 97.50 89 SER A N 1
ATOM 702 C CA . SER A 1 89 ? 0.988 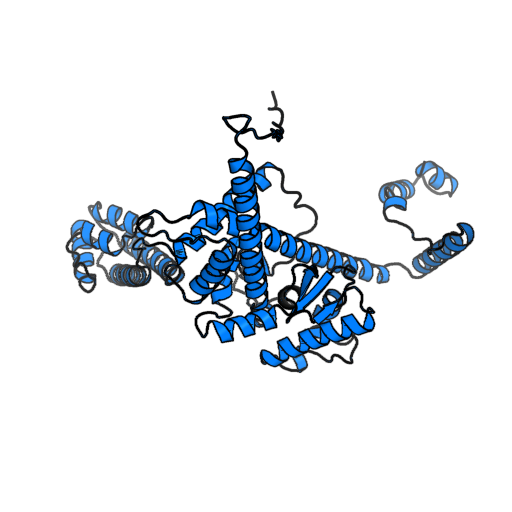-2.743 -7.913 1.00 97.50 89 SER A CA 1
ATOM 703 C C . SER A 1 89 ? 0.186 -3.986 -8.276 1.00 97.50 89 SER A C 1
ATOM 705 O O . SER A 1 89 ? 0.140 -4.927 -7.488 1.00 97.50 89 SER A O 1
ATOM 707 N N . TRP A 1 90 ? -0.381 -4.019 -9.479 1.00 98.50 90 TRP A N 1
ATOM 708 C CA . TRP A 1 90 ? -1.098 -5.167 -10.029 1.00 98.50 90 TRP A CA 1
ATOM 709 C C . TRP A 1 90 ? -0.162 -6.234 -10.590 1.00 98.50 90 TRP A C 1
ATOM 711 O O . TRP A 1 90 ? -0.404 -7.424 -10.403 1.00 98.50 90 TRP A O 1
ATOM 721 N N . LEU A 1 91 ? 0.905 -5.798 -11.254 1.00 98.31 91 LEU A N 1
ATOM 722 C CA . LEU A 1 91 ? 1.942 -6.618 -11.862 1.00 98.31 91 LEU A CA 1
ATOM 723 C C . LEU A 1 91 ? 3.239 -6.355 -11.100 1.00 98.31 91 LEU A C 1
ATOM 725 O O . LEU A 1 91 ? 3.881 -5.321 -11.272 1.00 98.31 91 LEU A O 1
ATOM 729 N N . SER A 1 92 ? 3.588 -7.269 -10.202 1.00 96.38 92 SER A N 1
ATOM 730 C CA . SER A 1 92 ? 4.713 -7.109 -9.279 1.00 96.38 92 SER A CA 1
ATOM 731 C C . SER A 1 92 ? 5.896 -7.967 -9.720 1.00 96.38 92 SER A C 1
ATOM 733 O O . SER A 1 92 ? 5.705 -9.094 -10.171 1.00 96.38 92 SER A O 1
ATOM 735 N N . VAL A 1 93 ? 7.117 -7.450 -9.576 1.00 95.75 93 VAL A N 1
ATOM 736 C CA . VAL A 1 93 ? 8.345 -8.232 -9.783 1.00 95.75 93 VAL A CA 1
ATOM 737 C C . VAL A 1 93 ? 8.762 -8.846 -8.456 1.00 95.75 93 VAL A C 1
ATOM 739 O O . VAL A 1 93 ? 9.003 -8.131 -7.482 1.00 95.75 93 VAL A O 1
ATOM 742 N N . GLU A 1 94 ? 8.861 -10.169 -8.415 1.00 95.75 94 GLU A N 1
ATOM 743 C CA . GLU A 1 94 ? 9.106 -10.931 -7.191 1.00 95.75 94 GLU A CA 1
ATOM 744 C C . GLU A 1 94 ? 10.143 -12.033 -7.417 1.00 95.75 94 GLU A C 1
ATOM 746 O O . GLU A 1 94 ? 10.455 -12.392 -8.550 1.00 95.75 94 GLU A O 1
ATOM 751 N N . SER A 1 95 ? 10.699 -12.584 -6.335 1.00 94.31 95 SER A N 1
ATOM 752 C CA . SER A 1 95 ? 11.585 -13.749 -6.435 1.00 94.31 95 SER A CA 1
ATOM 753 C C . SER A 1 95 ? 10.783 -14.997 -6.803 1.00 94.31 95 SER A C 1
ATOM 755 O O . SER A 1 95 ? 9.787 -15.303 -6.143 1.00 94.31 95 SER A O 1
ATOM 757 N N . LYS A 1 96 ? 11.273 -15.767 -7.782 1.00 94.69 96 LYS A N 1
ATOM 758 C CA . LYS A 1 96 ? 10.658 -17.028 -8.237 1.00 94.69 96 LYS A CA 1
ATOM 759 C C . LYS A 1 96 ? 10.416 -18.027 -7.097 1.00 94.69 96 LYS A C 1
ATOM 761 O O . LYS A 1 96 ? 9.425 -18.742 -7.122 1.00 94.69 96 LYS A O 1
ATOM 766 N N . LEU A 1 97 ? 11.289 -18.052 -6.083 1.00 91.44 97 LEU A N 1
ATOM 767 C CA . LEU A 1 97 ? 11.198 -18.974 -4.940 1.00 91.44 97 LEU A CA 1
ATOM 768 C C . LEU A 1 97 ? 10.057 -18.640 -3.968 1.00 91.44 97 LEU A C 1
ATOM 770 O O . LEU A 1 97 ? 9.569 -19.522 -3.266 1.00 91.44 97 LEU A O 1
ATOM 774 N N . GLY A 1 98 ? 9.683 -17.363 -3.871 1.00 88.69 98 GLY A N 1
ATOM 775 C CA . GLY A 1 98 ? 8.668 -16.890 -2.927 1.00 88.69 98 GLY A CA 1
ATOM 776 C C . GLY A 1 98 ? 7.309 -16.609 -3.562 1.00 88.69 98 GLY A C 1
ATOM 777 O O . GLY A 1 98 ? 6.313 -16.585 -2.836 1.00 88.69 98 GLY A O 1
ATOM 778 N N . ALA A 1 99 ? 7.288 -16.392 -4.880 1.00 94.25 99 ALA A N 1
ATOM 779 C CA . ALA A 1 99 ? 6.114 -15.995 -5.641 1.00 94.25 99 ALA A CA 1
ATOM 780 C C . ALA A 1 99 ? 5.050 -17.109 -5.704 1.00 94.25 99 ALA A C 1
ATOM 782 O O . ALA A 1 99 ? 5.389 -18.292 -5.791 1.00 94.25 99 ALA A O 1
ATOM 783 N N . PRO A 1 100 ? 3.755 -16.754 -5.704 1.00 95.38 100 PRO A N 1
ATOM 784 C CA . PRO A 1 100 ? 2.682 -17.726 -5.862 1.00 95.38 100 PRO A CA 1
ATOM 785 C C . PRO A 1 100 ? 2.629 -18.229 -7.312 1.00 95.38 100 PRO A C 1
ATOM 787 O O . PRO A 1 100 ? 2.321 -17.467 -8.230 1.00 95.38 100 PRO A O 1
ATOM 790 N N . ALA A 1 101 ? 2.932 -19.515 -7.506 1.00 94.94 101 ALA A N 1
ATOM 791 C CA . ALA A 1 101 ? 3.145 -20.121 -8.822 1.00 94.94 101 ALA A CA 1
ATOM 792 C C . ALA A 1 101 ? 1.978 -19.903 -9.801 1.00 94.94 101 ALA A C 1
ATOM 794 O O . ALA A 1 101 ? 2.213 -19.570 -10.960 1.00 94.94 101 ALA A O 1
ATOM 795 N N . ASP A 1 102 ? 0.739 -19.995 -9.314 1.00 96.50 102 ASP A N 1
ATOM 796 C CA . ASP A 1 102 ? -0.481 -19.871 -10.127 1.00 96.50 102 ASP A CA 1
ATOM 797 C C . ASP A 1 102 ? -0.693 -18.469 -10.723 1.00 96.50 102 ASP A C 1
ATOM 799 O O . ASP A 1 102 ? -1.499 -18.287 -11.639 1.00 96.50 102 ASP A O 1
ATOM 803 N N . PHE A 1 103 ? 0.029 -17.465 -10.215 1.00 98.06 103 PHE A N 1
ATOM 804 C CA . PHE A 1 103 ? -0.074 -16.076 -10.663 1.00 98.06 103 PHE A CA 1
ATOM 805 C C . PHE A 1 103 ? 1.195 -15.570 -11.355 1.00 98.06 103 PHE A C 1
ATOM 807 O O . PHE A 1 103 ? 1.262 -14.388 -11.699 1.00 98.06 103 PHE A O 1
ATOM 814 N N . ILE A 1 104 ? 2.201 -16.423 -11.575 1.00 98.19 104 ILE A N 1
ATOM 815 C CA . ILE A 1 104 ? 3.390 -16.060 -12.352 1.00 98.19 104 ILE A CA 1
ATOM 816 C C . ILE A 1 104 ? 3.001 -15.943 -13.828 1.00 98.19 104 ILE A C 1
ATOM 818 O O . ILE A 1 104 ? 2.497 -16.893 -14.421 1.00 98.19 104 ILE A O 1
ATOM 822 N N . ILE A 1 105 ? 3.264 -14.782 -14.429 1.00 97.69 105 ILE A N 1
ATOM 823 C CA . ILE A 1 105 ? 2.945 -14.522 -15.840 1.00 97.69 105 ILE A CA 1
ATOM 824 C C . ILE A 1 105 ? 4.164 -14.619 -16.755 1.00 97.69 105 ILE A C 1
ATOM 826 O O . ILE A 1 105 ? 4.025 -15.034 -17.901 1.00 97.69 105 ILE A O 1
ATOM 830 N N . ALA A 1 106 ? 5.353 -14.248 -16.276 1.00 97.31 106 ALA A N 1
ATOM 831 C CA . ALA A 1 106 ? 6.577 -14.307 -17.068 1.00 97.31 106 ALA A CA 1
ATOM 832 C C . ALA A 1 106 ? 7.828 -14.361 -16.181 1.00 97.31 106 ALA A C 1
ATOM 834 O O . ALA A 1 106 ? 7.830 -13.823 -15.071 1.00 97.31 106 ALA A O 1
ATOM 835 N N . SER A 1 107 ? 8.903 -14.971 -16.679 1.00 96.44 107 SER A N 1
ATOM 836 C CA . SER A 1 107 ? 10.192 -15.075 -15.980 1.00 96.44 107 SER A CA 1
ATOM 837 C C . SER A 1 107 ? 11.276 -14.170 -16.572 1.00 96.44 107 SER A C 1
ATOM 839 O O . SER A 1 107 ? 11.234 -13.804 -17.747 1.00 96.44 107 SER A O 1
ATOM 841 N N . GLY A 1 108 ? 12.269 -13.812 -15.753 1.00 94.00 108 GLY A N 1
ATOM 842 C CA . GLY A 1 108 ? 13.498 -13.168 -16.209 1.00 94.00 108 GLY A CA 1
ATOM 843 C C . GLY A 1 108 ? 14.374 -14.041 -17.112 1.00 94.00 108 GLY A C 1
ATOM 844 O O . GLY A 1 108 ? 15.176 -13.487 -17.854 1.00 94.00 108 GLY A O 1
ATOM 845 N N . GLU A 1 109 ? 14.192 -15.366 -17.094 1.00 94.69 109 GLU A N 1
ATOM 846 C CA . GLU A 1 109 ? 14.868 -16.321 -17.993 1.00 94.69 109 GLU A CA 1
ATOM 847 C C . GLU A 1 109 ? 14.305 -16.284 -19.430 1.00 94.69 109 GLU A C 1
ATOM 849 O O . GLU A 1 109 ? 14.925 -16.798 -20.361 1.00 94.69 109 GLU A O 1
ATOM 854 N N . GLU A 1 110 ? 13.122 -15.694 -19.632 1.00 95.56 110 GLU A N 1
ATOM 855 C CA . GLU A 1 110 ? 12.503 -15.575 -20.953 1.00 95.56 110 GLU A CA 1
ATOM 856 C C . GLU A 1 110 ? 13.147 -14.466 -21.794 1.00 95.56 110 GLU A C 1
ATOM 858 O O . GLU A 1 110 ? 13.666 -13.471 -21.274 1.00 95.56 110 GLU A O 1
ATOM 863 N N . THR A 1 111 ? 13.039 -14.587 -23.122 1.00 95.69 111 THR A N 1
ATOM 864 C CA . THR A 1 111 ? 13.451 -13.505 -24.022 1.00 95.69 111 THR A CA 1
ATOM 865 C C . THR A 1 111 ? 12.656 -12.235 -23.723 1.00 95.69 111 THR A C 1
ATOM 867 O O . THR A 1 111 ? 11.485 -12.282 -23.331 1.00 95.69 111 THR A O 1
ATOM 870 N N . ALA A 1 112 ? 13.289 -11.074 -23.920 1.00 94.31 112 ALA A N 1
ATOM 871 C CA . ALA A 1 112 ? 12.647 -9.793 -23.650 1.00 94.31 112 ALA A CA 1
ATOM 872 C C . ALA A 1 112 ? 11.332 -9.643 -24.431 1.00 94.31 112 ALA A C 1
ATOM 874 O O . ALA A 1 112 ? 10.343 -9.208 -23.856 1.00 94.31 112 ALA A O 1
ATOM 875 N N . GLU A 1 113 ? 11.289 -10.062 -25.698 1.00 94.06 113 GLU A N 1
ATOM 876 C CA . GLU A 1 113 ? 10.083 -9.992 -26.532 1.00 94.06 113 GLU A CA 1
ATOM 877 C C . GLU A 1 113 ? 8.929 -10.823 -25.955 1.00 94.06 113 GLU A C 1
ATOM 879 O O . GLU A 1 113 ? 7.831 -10.295 -25.771 1.00 94.06 113 GLU A O 1
ATOM 884 N N . ALA A 1 114 ? 9.180 -12.092 -25.609 1.00 95.81 114 ALA A N 1
ATOM 885 C CA . ALA A 1 114 ? 8.156 -12.987 -25.072 1.00 95.81 114 ALA A CA 1
ATOM 886 C C . ALA A 1 114 ? 7.648 -12.512 -23.703 1.00 95.81 114 ALA A C 1
ATOM 888 O O . ALA A 1 114 ? 6.438 -12.422 -23.482 1.00 95.81 114 ALA A O 1
ATOM 889 N N . ARG A 1 115 ? 8.570 -12.138 -22.806 1.00 96.94 115 ARG A N 1
ATOM 890 C CA . ARG A 1 115 ? 8.235 -11.600 -21.483 1.00 96.94 115 ARG A CA 1
ATOM 891 C C . ARG A 1 115 ? 7.395 -10.332 -21.607 1.00 96.94 115 ARG A C 1
ATOM 893 O O . ARG A 1 115 ? 6.349 -10.227 -20.974 1.00 96.94 115 ARG A O 1
ATOM 900 N N . ASN A 1 116 ? 7.837 -9.377 -22.425 1.00 95.75 116 ASN A N 1
ATOM 901 C CA . ASN A 1 116 ? 7.164 -8.092 -22.585 1.00 95.75 116 ASN A CA 1
ATOM 902 C C . ASN A 1 116 ? 5.744 -8.276 -23.135 1.00 95.75 116 ASN A C 1
ATOM 904 O O . ASN A 1 116 ? 4.813 -7.689 -22.591 1.00 95.75 116 ASN A O 1
ATOM 908 N N . ALA A 1 117 ? 5.559 -9.137 -24.142 1.00 95.62 117 ALA A N 1
ATOM 909 C CA . ALA A 1 117 ? 4.239 -9.432 -24.696 1.00 95.62 117 ALA A CA 1
ATOM 910 C C . ALA A 1 117 ? 3.272 -9.979 -23.630 1.00 95.62 117 ALA A C 1
ATOM 912 O O . ALA A 1 117 ? 2.147 -9.496 -23.517 1.00 95.62 117 ALA A O 1
ATOM 913 N N . LYS A 1 118 ? 3.722 -10.926 -22.793 1.00 97.56 118 LYS A N 1
ATOM 914 C CA . LYS A 1 118 ? 2.904 -11.493 -21.706 1.00 97.56 118 LYS A CA 1
ATOM 915 C C . LYS A 1 118 ? 2.528 -10.458 -20.646 1.00 97.56 118 LYS A C 1
ATOM 917 O O . LYS A 1 118 ? 1.388 -10.435 -20.194 1.00 97.56 118 LYS A O 1
ATOM 922 N N . VAL A 1 119 ? 3.470 -9.601 -20.246 1.00 97.81 119 VAL A N 1
ATOM 923 C CA . VAL A 1 119 ? 3.223 -8.580 -19.213 1.00 97.81 119 VAL A CA 1
ATOM 924 C C . VAL A 1 119 ? 2.255 -7.506 -19.711 1.00 97.81 119 VAL A C 1
ATOM 926 O O . VAL A 1 119 ? 1.353 -7.114 -18.972 1.00 97.81 119 VAL A O 1
ATOM 929 N N . ILE A 1 120 ? 2.390 -7.062 -20.964 1.00 97.62 120 ILE A N 1
ATOM 930 C CA . ILE A 1 120 ? 1.463 -6.090 -21.561 1.00 97.62 120 ILE A CA 1
ATOM 931 C C . ILE A 1 120 ? 0.068 -6.695 -21.750 1.00 97.62 120 ILE A C 1
ATOM 933 O O . ILE A 1 120 ? -0.913 -6.052 -21.382 1.00 97.62 120 ILE A O 1
ATOM 937 N N . ALA A 1 121 ? -0.026 -7.942 -22.223 1.00 97.38 121 ALA A N 1
ATOM 938 C CA . ALA A 1 121 ? -1.303 -8.648 -22.327 1.00 97.38 121 ALA A CA 1
ATOM 939 C C . ALA A 1 121 ? -1.993 -8.796 -20.959 1.00 97.38 121 ALA A C 1
ATOM 941 O O . ALA A 1 121 ? -3.198 -8.589 -20.846 1.00 97.38 121 ALA A O 1
ATOM 942 N N . ALA A 1 122 ? -1.230 -9.077 -19.895 1.00 98.31 122 ALA A N 1
ATOM 943 C CA . ALA A 1 122 ? -1.776 -9.142 -18.542 1.00 98.31 122 ALA A CA 1
ATOM 944 C C . ALA A 1 122 ? -2.310 -7.781 -18.057 1.00 98.31 122 ALA A C 1
ATOM 946 O O . ALA A 1 122 ? -3.347 -7.740 -17.399 1.00 98.31 122 ALA A O 1
ATOM 947 N N . LEU A 1 123 ? -1.640 -6.664 -18.378 1.00 98.50 123 LEU A N 1
ATOM 948 C CA . LEU A 1 123 ? -2.155 -5.325 -18.059 1.00 98.50 123 LEU A CA 1
ATOM 949 C C . LEU A 1 123 ? -3.480 -5.056 -18.785 1.00 98.50 123 LEU A C 1
ATOM 951 O O . LEU A 1 123 ? -4.425 -4.567 -18.168 1.00 98.50 123 LEU A O 1
ATOM 955 N N . GLU A 1 124 ? -3.543 -5.371 -20.078 1.00 98.12 124 GLU A N 1
ATOM 956 C CA . GLU A 1 124 ? -4.750 -5.216 -20.888 1.00 98.12 124 GLU A CA 1
ATOM 957 C C . GLU A 1 124 ? -5.918 -6.031 -20.312 1.00 98.12 124 GLU A C 1
ATOM 959 O O . GLU A 1 124 ? -6.999 -5.483 -20.096 1.00 98.12 124 GLU A O 1
ATOM 964 N N . GLU A 1 125 ? -5.693 -7.307 -19.986 1.00 98.12 125 GLU A N 1
ATOM 965 C CA . GLU A 1 125 ? -6.698 -8.185 -19.373 1.00 98.12 125 GLU A CA 1
ATOM 966 C C . GLU A 1 125 ? -7.227 -7.603 -18.053 1.00 98.12 125 GLU A C 1
ATOM 968 O O . GLU A 1 125 ? -8.440 -7.544 -17.838 1.00 98.12 125 GLU A O 1
ATOM 973 N N . ILE A 1 126 ? -6.332 -7.103 -17.192 1.00 98.38 126 ILE A N 1
ATOM 974 C CA . ILE A 1 126 ? -6.710 -6.463 -15.925 1.00 98.38 126 ILE A CA 1
ATOM 975 C C . ILE A 1 126 ? -7.612 -5.253 -16.180 1.00 98.38 126 ILE A C 1
ATOM 977 O O . ILE A 1 126 ? -8.638 -5.111 -15.518 1.00 98.38 126 ILE A O 1
ATOM 981 N N . LEU A 1 127 ? -7.259 -4.383 -17.124 1.00 98.44 127 LEU A N 1
ATOM 982 C CA . LEU A 1 127 ? -8.031 -3.172 -17.413 1.00 98.44 127 LEU A CA 1
ATOM 983 C C . LEU A 1 127 ? -9.400 -3.497 -18.022 1.00 98.44 127 LEU A C 1
ATOM 985 O O . LEU A 1 127 ? -10.401 -2.938 -17.576 1.00 98.44 127 LEU A O 1
ATOM 989 N N . ARG A 1 128 ? -9.462 -4.450 -18.961 1.00 97.56 128 ARG A N 1
ATOM 990 C CA . ARG A 1 128 ? -10.720 -4.943 -19.547 1.00 97.56 128 ARG A CA 1
ATOM 991 C C . ARG A 1 128 ? -11.640 -5.534 -18.482 1.00 97.56 128 ARG A C 1
ATOM 993 O O . ARG A 1 128 ? -12.817 -5.203 -18.439 1.00 97.56 128 ARG A O 1
ATOM 1000 N N . SER A 1 129 ? -11.098 -6.347 -17.571 1.00 96.44 129 SER A N 1
ATOM 1001 C CA . SER A 1 129 ? -11.869 -6.946 -16.466 1.00 96.44 129 SER A CA 1
ATOM 1002 C C . SER A 1 129 ? -12.426 -5.924 -15.466 1.00 96.44 129 SER A C 1
ATOM 1004 O O . SER A 1 129 ? -13.273 -6.259 -14.640 1.00 96.44 129 SER A O 1
ATOM 1006 N N . ARG A 1 130 ? -11.928 -4.684 -15.518 1.00 95.50 130 ARG A N 1
ATOM 1007 C CA . ARG A 1 130 ? -12.335 -3.559 -14.671 1.00 95.50 130 ARG A CA 1
ATOM 1008 C C . ARG A 1 130 ? -13.169 -2.529 -15.435 1.00 95.50 130 ARG A C 1
ATOM 1010 O O . ARG A 1 130 ? -13.310 -1.410 -14.947 1.00 95.50 130 ARG A O 1
ATOM 1017 N N . ASP A 1 131 ? -13.673 -2.897 -16.612 1.00 96.56 131 ASP A N 1
ATOM 1018 C CA . ASP A 1 131 ? -14.530 -2.072 -17.467 1.00 96.56 131 ASP A CA 1
ATOM 1019 C C . ASP A 1 131 ? -13.899 -0.722 -17.863 1.00 96.56 131 ASP A C 1
ATOM 1021 O O . ASP A 1 131 ? -14.585 0.289 -18.037 1.00 96.56 131 ASP A O 1
ATOM 1025 N N . VAL A 1 132 ? -12.570 -0.682 -18.017 1.00 97.06 132 VAL A N 1
ATOM 1026 C CA . VAL A 1 132 ? -11.878 0.495 -18.559 1.00 97.06 132 VAL A CA 1
ATOM 1027 C C . VAL A 1 132 ? -12.158 0.589 -20.060 1.00 97.06 132 VAL A C 1
ATOM 1029 O O . VAL A 1 132 ? -11.986 -0.387 -20.782 1.00 97.06 132 VAL A O 1
ATOM 1032 N N . ALA A 1 133 ? -12.560 1.769 -20.540 1.00 96.31 133 ALA A N 1
ATOM 1033 C CA . ALA A 1 133 ? -12.856 1.998 -21.956 1.00 96.31 133 ALA A CA 1
ATOM 1034 C C . ALA A 1 133 ? -11.648 1.697 -22.865 1.00 96.31 133 ALA A C 1
ATOM 1036 O O . ALA A 1 133 ? -10.520 2.077 -22.539 1.00 96.31 133 ALA A O 1
ATOM 1037 N N . GLU A 1 134 ? -11.888 1.076 -24.024 1.00 94.62 134 GLU A N 1
ATOM 1038 C CA . GLU A 1 134 ? -10.855 0.650 -24.985 1.00 94.62 134 GLU A CA 1
ATOM 1039 C C . GLU A 1 134 ? -9.896 1.781 -25.371 1.00 94.62 134 GLU A C 1
ATOM 1041 O O . GLU A 1 134 ? -8.678 1.606 -25.412 1.00 94.62 134 GLU A O 1
ATOM 1046 N N . GLU A 1 135 ? -10.437 2.980 -25.585 1.00 94.31 135 GLU A N 1
ATOM 1047 C CA . GLU A 1 135 ? -9.667 4.160 -25.966 1.00 94.31 135 GLU A CA 1
ATOM 1048 C C . GLU A 1 135 ? -8.712 4.601 -24.850 1.00 94.31 135 GLU A C 1
ATOM 1050 O O . GLU A 1 135 ? -7.640 5.143 -25.120 1.00 94.31 135 GLU A O 1
ATOM 1055 N N . ALA A 1 136 ? -9.085 4.362 -23.588 1.00 95.56 136 ALA A N 1
ATOM 1056 C CA . ALA A 1 136 ? -8.242 4.647 -22.435 1.00 95.56 136 ALA A CA 1
ATOM 1057 C C . ALA A 1 136 ? -7.195 3.549 -22.199 1.00 95.56 136 ALA A C 1
ATOM 1059 O O . ALA A 1 136 ? -6.112 3.858 -21.692 1.00 95.56 136 ALA A O 1
ATOM 1060 N N . ILE A 1 137 ? -7.487 2.293 -22.557 1.00 97.44 137 ILE A N 1
ATOM 1061 C CA . ILE A 1 137 ? -6.529 1.181 -22.475 1.00 97.44 137 ILE A CA 1
ATOM 1062 C C . ILE A 1 137 ? -5.366 1.420 -23.444 1.00 97.44 137 ILE A C 1
ATOM 1064 O O . ILE A 1 137 ? -4.205 1.400 -23.022 1.00 97.44 137 ILE A O 1
ATOM 1068 N N . GLY A 1 138 ? -5.681 1.731 -24.702 1.00 95.38 138 GLY A N 1
ATOM 1069 C CA . GLY A 1 138 ? -4.719 1.815 -25.799 1.00 95.38 138 GLY A CA 1
ATOM 1070 C C . GLY A 1 138 ? -4.666 0.531 -26.633 1.00 95.38 138 GLY A C 1
ATOM 1071 O O . GLY A 1 138 ? -5.344 -0.451 -26.353 1.00 95.38 138 GLY A O 1
ATOM 1072 N N . ASP A 1 139 ? -3.848 0.549 -27.677 1.00 92.31 139 ASP A N 1
ATOM 1073 C CA . ASP A 1 139 ? -3.697 -0.520 -28.660 1.00 92.31 139 ASP A CA 1
ATOM 1074 C C . ASP A 1 139 ? -2.340 -1.214 -28.479 1.00 92.31 139 ASP A C 1
ATOM 1076 O O . ASP A 1 139 ? -1.288 -0.615 -28.714 1.00 92.31 139 ASP A O 1
ATOM 1080 N N . VAL A 1 140 ? -2.346 -2.488 -28.079 1.00 90.06 140 VAL A N 1
ATOM 1081 C CA . VAL A 1 140 ? -1.122 -3.284 -27.857 1.00 90.06 140 VAL A CA 1
ATOM 1082 C C . VAL A 1 140 ? -0.264 -3.472 -29.114 1.00 90.06 140 VAL A C 1
ATOM 1084 O O . VAL A 1 140 ? 0.906 -3.833 -29.003 1.00 90.06 140 VAL A O 1
ATOM 1087 N N . THR A 1 141 ? -0.814 -3.229 -30.307 1.00 88.62 141 THR A N 1
ATOM 1088 C CA . THR A 1 141 ? -0.083 -3.338 -31.579 1.00 88.62 141 THR A CA 1
ATOM 1089 C C . THR A 1 141 ? 0.698 -2.071 -31.930 1.00 88.62 141 THR A C 1
ATOM 1091 O O . THR A 1 141 ? 1.600 -2.111 -32.770 1.00 88.62 141 THR A O 1
ATOM 1094 N N . LYS A 1 142 ? 0.384 -0.944 -31.278 1.00 90.62 142 LYS A N 1
ATOM 1095 C CA . LYS A 1 142 ? 1.060 0.340 -31.482 1.00 90.62 142 LYS A CA 1
ATOM 1096 C C . LYS A 1 142 ? 2.198 0.524 -30.494 1.00 90.62 142 LYS A C 1
ATOM 1098 O O . LYS A 1 142 ? 2.154 0.056 -29.356 1.00 90.62 142 LYS A O 1
ATOM 1103 N N . LYS A 1 143 ? 3.217 1.276 -30.910 1.00 87.69 143 LYS A N 1
ATOM 1104 C CA . LYS A 1 143 ? 4.313 1.623 -30.008 1.00 87.69 143 LYS A CA 1
ATOM 1105 C C . LYS A 1 143 ? 3.807 2.550 -28.896 1.00 87.69 143 LYS A C 1
ATOM 1107 O O . LYS A 1 143 ? 2.970 3.409 -29.177 1.00 87.69 143 LYS A O 1
ATOM 1112 N N . PRO A 1 144 ? 4.295 2.419 -27.649 1.00 88.62 144 PRO A N 1
ATOM 1113 C CA . PRO A 1 144 ? 3.859 3.264 -26.535 1.00 88.62 144 PRO A CA 1
ATOM 1114 C C . PRO A 1 144 ? 3.983 4.770 -26.815 1.00 88.62 144 PRO A C 1
ATOM 1116 O O . PRO A 1 144 ? 3.097 5.539 -26.444 1.00 88.62 144 PRO A O 1
ATOM 1119 N N . GLU A 1 145 ? 5.041 5.188 -27.517 1.00 86.75 145 GLU A N 1
ATOM 1120 C CA . GLU A 1 145 ? 5.280 6.581 -27.908 1.00 86.75 145 GLU A CA 1
ATOM 1121 C C . GLU A 1 145 ? 4.234 7.161 -28.876 1.00 86.75 145 GLU A C 1
ATOM 1123 O O . GLU A 1 145 ? 4.042 8.377 -28.893 1.00 86.75 145 GLU A O 1
ATOM 1128 N N . ASP A 1 146 ? 3.524 6.311 -29.624 1.00 91.25 146 ASP A N 1
ATOM 1129 C CA . ASP A 1 146 ? 2.507 6.716 -30.602 1.00 91.25 146 ASP A CA 1
ATOM 1130 C C . ASP A 1 146 ? 1.105 6.858 -29.974 1.00 91.25 146 ASP A C 1
ATOM 1132 O O . ASP A 1 146 ? 0.158 7.281 -30.639 1.00 91.25 146 ASP A O 1
ATOM 1136 N N . GLN A 1 147 ? 0.951 6.508 -28.692 1.00 92.06 147 GLN A N 1
ATOM 1137 C CA . GLN A 1 147 ? -0.325 6.537 -27.961 1.00 92.06 147 GLN A CA 1
ATOM 1138 C C . GLN A 1 147 ? -0.199 7.091 -26.528 1.00 92.06 147 GLN A C 1
ATOM 1140 O O . GLN A 1 147 ? -0.646 6.458 -25.560 1.00 92.06 147 GLN A O 1
ATOM 1145 N N . PRO A 1 148 ? 0.404 8.282 -26.354 1.00 90.06 148 PRO A N 1
ATOM 1146 C CA . PRO A 1 148 ? 0.603 8.869 -25.035 1.00 90.06 148 PRO A CA 1
ATOM 1147 C C . PRO A 1 148 ? -0.735 9.149 -24.340 1.00 90.06 148 PRO A C 1
ATOM 1149 O O . PRO A 1 148 ? -1.703 9.573 -24.971 1.00 90.06 148 PRO A O 1
ATOM 1152 N N . GLY A 1 149 ? -0.790 8.952 -23.020 1.00 91.75 149 GLY A N 1
ATOM 1153 C CA . GLY A 1 149 ? -2.005 9.190 -22.238 1.00 91.75 149 GLY A CA 1
ATOM 1154 C C . GLY A 1 149 ? -3.021 8.043 -22.261 1.00 91.75 149 GLY A C 1
ATOM 1155 O O . GLY A 1 149 ? -4.083 8.182 -21.648 1.00 91.75 149 GLY A O 1
ATOM 1156 N N . THR A 1 150 ? -2.691 6.912 -22.888 1.00 97.19 150 THR A N 1
ATOM 1157 C CA . THR A 1 150 ? -3.365 5.615 -22.686 1.00 97.19 150 THR A CA 1
ATOM 1158 C C . THR A 1 150 ? -2.667 4.824 -21.577 1.00 97.19 150 THR A C 1
ATOM 1160 O O . THR A 1 150 ? -1.510 5.096 -21.252 1.00 97.19 150 THR A O 1
ATOM 1163 N N . TRP A 1 151 ? -3.332 3.834 -20.979 1.00 98.12 151 TRP A N 1
ATOM 1164 C CA . TRP A 1 151 ? -2.703 2.979 -19.965 1.00 98.12 151 TRP A CA 1
ATOM 1165 C C . TRP A 1 151 ? -1.491 2.219 -20.512 1.00 98.12 151 TRP A C 1
ATOM 1167 O O . TRP A 1 151 ? -0.453 2.193 -19.848 1.00 98.12 151 TRP A O 1
ATOM 1177 N N . ILE A 1 152 ? -1.593 1.645 -21.715 1.00 97.44 152 ILE A N 1
ATOM 1178 C CA . ILE A 1 152 ? -0.475 0.950 -22.368 1.00 97.44 152 ILE A CA 1
ATOM 1179 C C . ILE A 1 152 ? 0.656 1.934 -22.672 1.00 97.44 152 ILE A C 1
ATOM 1181 O O . ILE A 1 152 ? 1.799 1.670 -22.300 1.00 97.44 152 ILE A O 1
ATOM 1185 N N . GLY A 1 153 ? 0.349 3.086 -23.277 1.00 96.12 153 GLY A N 1
ATOM 1186 C CA . GLY A 1 153 ? 1.348 4.112 -23.589 1.00 96.12 153 GLY A CA 1
ATOM 1187 C C . GLY A 1 153 ? 2.089 4.622 -22.351 1.00 96.12 153 GLY A C 1
ATOM 1188 O O . GLY A 1 153 ? 3.309 4.784 -22.373 1.00 96.12 153 GLY A O 1
ATOM 1189 N N . ASP A 1 154 ? 1.367 4.818 -21.246 1.00 96.12 154 ASP A N 1
ATOM 1190 C CA . ASP A 1 154 ? 1.933 5.316 -19.994 1.00 96.12 154 ASP A CA 1
ATOM 1191 C C . ASP A 1 154 ? 2.757 4.253 -19.247 1.00 96.12 154 ASP A C 1
ATOM 1193 O O . ASP A 1 154 ? 3.793 4.588 -18.672 1.00 96.12 154 ASP A O 1
ATOM 1197 N N . CYS A 1 155 ? 2.311 2.990 -19.230 1.00 97.38 155 CYS A N 1
ATOM 1198 C CA . CYS A 1 155 ? 2.859 1.955 -18.342 1.00 97.38 155 CYS A CA 1
ATOM 1199 C C . CYS A 1 155 ? 3.867 1.014 -19.008 1.00 97.38 155 CYS A C 1
ATOM 1201 O O . CYS A 1 155 ? 4.699 0.434 -18.303 1.00 97.38 155 CYS A O 1
ATOM 1203 N N . ALA A 1 156 ? 3.810 0.841 -20.333 1.00 95.50 156 ALA A N 1
ATOM 1204 C CA . ALA A 1 156 ? 4.628 -0.150 -21.027 1.00 95.50 156 ALA A CA 1
ATOM 1205 C C . ALA A 1 156 ? 6.134 -0.007 -20.743 1.00 95.50 156 ALA A C 1
ATOM 1207 O O . ALA A 1 156 ? 6.723 -1.011 -20.348 1.00 95.50 156 ALA A O 1
ATOM 1208 N N . PRO A 1 157 ? 6.759 1.191 -20.800 1.00 92.88 157 PRO A N 1
ATOM 1209 C CA . PRO A 1 157 ? 8.195 1.327 -20.532 1.00 92.88 157 PRO A CA 1
ATOM 1210 C C . PRO A 1 157 ? 8.630 0.790 -19.159 1.00 92.88 157 PRO A C 1
ATOM 1212 O O . PRO A 1 157 ? 9.714 0.219 -19.022 1.00 92.88 157 PRO A O 1
ATOM 1215 N N . SER A 1 158 ? 7.781 0.946 -18.141 1.00 95.12 158 SER A N 1
ATOM 1216 C CA . SER A 1 158 ? 8.049 0.463 -16.785 1.00 95.12 158 SER A CA 1
ATOM 1217 C C . SER A 1 158 ? 7.827 -1.042 -16.647 1.00 95.12 158 SER A C 1
ATOM 1219 O O . SER A 1 158 ? 8.600 -1.709 -15.958 1.00 95.12 158 SER A O 1
ATOM 1221 N N . LEU A 1 159 ? 6.799 -1.578 -17.310 1.00 96.38 159 LEU A N 1
ATOM 1222 C CA . LEU A 1 159 ? 6.434 -2.998 -17.274 1.00 96.38 159 LEU A CA 1
ATOM 1223 C C . LEU A 1 159 ? 7.330 -3.887 -18.145 1.00 96.38 159 LEU A C 1
ATOM 1225 O O . LEU A 1 159 ? 7.483 -5.073 -17.871 1.00 96.38 159 LEU A O 1
ATOM 1229 N N . THR A 1 160 ? 7.959 -3.326 -19.173 1.00 93.75 160 THR A N 1
ATOM 1230 C CA . THR A 1 160 ? 8.883 -4.054 -20.054 1.00 93.75 160 THR A CA 1
ATOM 1231 C C . THR A 1 160 ? 10.345 -3.916 -19.639 1.00 93.75 160 THR A C 1
ATOM 1233 O O . THR A 1 160 ? 11.246 -4.376 -20.346 1.00 93.75 160 THR A O 1
ATOM 1236 N N . ALA A 1 161 ? 10.605 -3.261 -18.505 1.00 91.44 161 ALA A N 1
ATOM 1237 C CA . ALA A 1 161 ? 11.948 -3.126 -17.971 1.00 91.44 161 ALA A CA 1
ATOM 1238 C C . ALA A 1 161 ? 12.568 -4.503 -17.687 1.00 91.44 161 ALA A C 1
ATOM 1240 O O . ALA A 1 161 ? 11.887 -5.449 -17.286 1.00 91.44 161 ALA A O 1
ATOM 1241 N N . ALA A 1 162 ? 13.881 -4.609 -17.892 1.00 91.19 162 ALA A N 1
ATOM 1242 C CA . ALA A 1 162 ? 14.608 -5.832 -17.591 1.00 91.19 162 ALA A CA 1
ATOM 1243 C C . ALA A 1 162 ? 14.502 -6.172 -16.097 1.00 91.19 162 ALA A C 1
ATOM 1245 O O . ALA A 1 162 ? 14.633 -5.302 -15.233 1.00 91.19 162 ALA A O 1
ATOM 1246 N N . ILE A 1 163 ? 14.289 -7.454 -15.817 1.00 93.88 163 ILE A N 1
ATOM 1247 C CA . ILE A 1 163 ? 14.284 -8.024 -14.470 1.00 93.88 163 ILE A CA 1
ATOM 1248 C C . ILE A 1 163 ? 15.409 -9.056 -14.364 1.00 93.88 163 ILE A C 1
ATOM 1250 O O . ILE A 1 163 ? 15.931 -9.512 -15.381 1.00 93.88 163 ILE A O 1
ATOM 1254 N N . ARG A 1 164 ? 15.800 -9.407 -13.137 1.00 93.69 164 ARG A N 1
ATOM 1255 C CA . ARG A 1 164 ? 16.805 -10.450 -12.891 1.00 93.69 164 ARG A CA 1
ATOM 1256 C C . ARG A 1 164 ? 16.311 -11.815 -13.372 1.00 93.69 164 ARG A C 1
ATOM 1258 O O . ARG A 1 164 ? 15.112 -12.068 -13.341 1.00 93.69 164 ARG A O 1
ATOM 1265 N N . GLU A 1 165 ? 17.239 -12.701 -13.723 1.00 92.69 165 GLU A N 1
ATOM 1266 C CA . GLU A 1 165 ? 16.942 -14.075 -14.161 1.00 92.69 165 GLU A CA 1
ATOM 1267 C C . GLU A 1 165 ? 16.140 -14.863 -13.108 1.00 92.69 165 GLU A C 1
ATOM 1269 O O . GLU A 1 165 ? 15.177 -15.547 -13.435 1.00 92.69 165 GLU A O 1
ATOM 1274 N N . ASP A 1 166 ? 16.454 -14.683 -11.821 1.00 94.38 166 ASP A N 1
ATOM 1275 C CA . ASP A 1 166 ? 15.762 -15.334 -10.699 1.00 94.38 166 ASP A CA 1
ATOM 1276 C C . ASP A 1 166 ? 14.450 -14.646 -10.270 1.00 94.38 166 ASP A C 1
ATOM 1278 O O . ASP A 1 166 ? 13.817 -15.047 -9.282 1.00 94.38 166 ASP A O 1
ATOM 1282 N N . ALA A 1 167 ? 14.034 -13.606 -10.995 1.00 96.44 167 ALA A N 1
ATOM 1283 C CA . ALA A 1 167 ? 12.803 -12.874 -10.750 1.00 96.44 167 ALA A CA 1
ATOM 1284 C C . ALA A 1 167 ? 11.696 -13.258 -11.742 1.00 96.44 167 ALA A C 1
ATOM 1286 O O . ALA A 1 167 ? 11.928 -13.755 -12.848 1.00 96.44 167 ALA A O 1
ATOM 1287 N N . VAL A 1 168 ? 10.460 -13.003 -11.330 1.00 97.81 168 VAL A N 1
ATOM 1288 C CA . VAL A 1 168 ? 9.247 -13.259 -12.105 1.00 97.81 168 VAL A CA 1
ATOM 1289 C C . VAL A 1 168 ? 8.289 -12.083 -11.995 1.00 97.81 168 VAL A C 1
ATOM 1291 O O . VAL A 1 168 ? 8.234 -11.407 -10.967 1.00 97.81 168 VAL A O 1
ATOM 1294 N N . TRP A 1 169 ? 7.512 -11.859 -13.048 1.00 98.19 169 TRP A N 1
ATOM 1295 C CA . TRP A 1 169 ? 6.332 -11.009 -12.998 1.00 98.19 169 TRP A CA 1
ATOM 1296 C C . TRP A 1 169 ? 5.153 -11.812 -12.450 1.00 98.19 169 TRP A C 1
ATOM 1298 O O . TRP A 1 169 ? 4.863 -12.908 -12.933 1.00 98.19 169 TRP A O 1
ATOM 1308 N N . VAL A 1 170 ? 4.466 -11.252 -11.459 1.00 98.50 170 VAL A N 1
ATOM 1309 C CA . VAL A 1 170 ? 3.334 -11.865 -10.759 1.00 98.50 170 VAL A CA 1
ATOM 1310 C C . VAL A 1 170 ? 2.096 -10.992 -10.929 1.00 98.50 170 VAL A C 1
ATOM 1312 O O . VAL A 1 170 ? 2.127 -9.796 -10.634 1.00 98.50 170 VAL A O 1
ATOM 1315 N N . ASN A 1 171 ? 0.987 -11.595 -11.354 1.00 98.69 171 ASN A N 1
ATOM 1316 C CA . ASN A 1 171 ? -0.311 -10.937 -11.444 1.00 98.69 171 ASN A CA 1
ATOM 1317 C C . ASN A 1 171 ? -1.012 -10.936 -10.075 1.00 98.69 171 ASN A C 1
ATOM 1319 O O . ASN A 1 171 ? -1.857 -11.780 -9.765 1.00 98.69 171 ASN A O 1
ATOM 1323 N N . ARG A 1 172 ? -0.657 -9.954 -9.241 1.00 98.38 172 ARG A N 1
ATOM 1324 C CA . ARG A 1 172 ? -1.273 -9.729 -7.929 1.00 98.38 172 ARG A CA 1
ATOM 1325 C C . ARG A 1 172 ? -2.706 -9.199 -8.031 1.00 98.38 172 ARG A C 1
ATOM 1327 O O . ARG A 1 172 ? -3.458 -9.389 -7.080 1.00 98.38 172 ARG A O 1
ATOM 1334 N N . SER A 1 173 ? -3.120 -8.603 -9.160 1.00 98.44 173 SER A N 1
ATOM 1335 C CA . SER A 1 173 ? -4.544 -8.284 -9.387 1.00 98.44 173 SER A CA 1
ATOM 1336 C C . SER A 1 173 ? -5.386 -9.551 -9.433 1.00 98.44 173 SER A C 1
ATOM 1338 O O . SER A 1 173 ? -6.359 -9.655 -8.697 1.00 98.44 173 SER A O 1
ATOM 1340 N N . LYS A 1 174 ? -4.972 -10.548 -10.219 1.00 98.19 174 LYS A N 1
ATOM 1341 C CA . LYS A 1 174 ? -5.666 -11.836 -10.287 1.00 98.19 174 LYS A CA 1
ATOM 1342 C C . LYS A 1 174 ? -5.660 -12.552 -8.935 1.00 98.19 174 LYS A C 1
ATOM 1344 O O . LYS A 1 174 ? -6.688 -13.081 -8.532 1.00 98.19 174 LYS A O 1
ATOM 1349 N N . ALA A 1 175 ? -4.543 -12.506 -8.202 1.00 98.06 175 ALA A N 1
ATOM 1350 C CA . ALA A 1 175 ? -4.483 -13.035 -6.837 1.00 98.06 175 ALA A CA 1
ATOM 1351 C C . ALA A 1 175 ? -5.512 -12.367 -5.906 1.00 98.06 175 ALA A C 1
ATOM 1353 O O . ALA A 1 175 ? -6.151 -13.044 -5.103 1.00 98.06 175 ALA A O 1
ATOM 1354 N N . PHE A 1 176 ? -5.708 -11.050 -6.033 1.00 98.19 176 PHE A N 1
ATOM 1355 C CA . PHE A 1 176 ? -6.736 -10.333 -5.284 1.00 98.19 176 PHE A CA 1
ATOM 1356 C C . PHE A 1 176 ? -8.142 -10.762 -5.696 1.00 98.19 176 PHE A C 1
ATOM 1358 O O . PHE A 1 176 ? -8.970 -11.027 -4.832 1.00 98.19 176 PHE A O 1
ATOM 1365 N N . ASP A 1 177 ? -8.414 -10.864 -6.995 1.00 97.19 177 ASP A N 1
ATOM 1366 C CA . ASP A 1 177 ? -9.738 -11.241 -7.486 1.00 97.19 177 ASP A CA 1
ATOM 1367 C C . ASP A 1 177 ? -10.104 -12.684 -7.060 1.00 97.19 177 ASP A C 1
ATOM 1369 O O . ASP A 1 177 ? -11.244 -12.943 -6.675 1.00 97.19 177 ASP A O 1
ATOM 1373 N N . GLU A 1 178 ? -9.138 -13.610 -7.012 1.00 96.81 178 GLU A N 1
ATOM 1374 C CA . GLU A 1 178 ? -9.326 -14.946 -6.418 1.00 96.81 178 GLU A CA 1
ATOM 1375 C C . GLU A 1 178 ? -9.557 -14.890 -4.897 1.00 96.81 178 GLU A C 1
ATOM 1377 O O . GLU A 1 178 ? -10.436 -15.580 -4.371 1.00 96.81 178 GLU A O 1
ATOM 1382 N N . ALA A 1 179 ? -8.839 -14.023 -4.174 1.00 96.62 179 ALA A N 1
ATOM 1383 C CA . ALA A 1 179 ? -9.083 -13.808 -2.749 1.00 96.62 179 ALA A CA 1
ATOM 1384 C C . ALA A 1 179 ? -10.499 -13.261 -2.486 1.00 96.62 179 ALA A C 1
ATOM 1386 O O . ALA A 1 179 ? -11.159 -13.701 -1.545 1.00 96.62 179 ALA A O 1
ATOM 1387 N N . VAL A 1 180 ? -11.003 -12.362 -3.340 1.00 96.50 180 VAL A N 1
ATOM 1388 C CA . VAL A 1 180 ? -12.384 -11.854 -3.276 1.00 96.50 180 VAL A CA 1
ATOM 1389 C C . VAL A 1 180 ? -13.395 -12.976 -3.506 1.00 96.50 180 VAL A C 1
ATOM 1391 O O . VAL A 1 180 ? -14.377 -13.055 -2.771 1.00 96.50 180 VAL A O 1
ATOM 1394 N N . LYS A 1 181 ? -13.160 -13.884 -4.464 1.00 95.44 181 LYS A N 1
ATOM 1395 C CA . LYS A 1 181 ? -14.036 -15.053 -4.679 1.00 95.44 181 LYS A CA 1
ATOM 1396 C C . LYS A 1 181 ? -14.085 -15.968 -3.453 1.00 95.44 181 LYS A C 1
ATOM 1398 O O . LYS A 1 181 ? -15.158 -16.444 -3.097 1.00 95.44 181 LYS A O 1
ATOM 1403 N N . SER A 1 182 ? -12.941 -16.186 -2.805 1.00 93.50 182 SER A N 1
ATOM 1404 C CA . SER A 1 182 ? -12.822 -17.050 -1.624 1.00 93.50 182 SER A CA 1
ATOM 1405 C C . SER A 1 182 ? -13.459 -16.437 -0.367 1.00 93.50 182 SER A C 1
ATOM 1407 O O . SER A 1 182 ? -14.211 -17.095 0.351 1.00 93.50 182 SER A O 1
ATOM 1409 N N . ILE A 1 183 ? -13.198 -15.153 -0.108 1.00 93.50 183 ILE A N 1
ATOM 1410 C CA . ILE A 1 183 ? -13.634 -14.446 1.109 1.00 93.50 183 ILE A CA 1
ATOM 1411 C C . ILE A 1 183 ? -15.061 -13.882 0.974 1.00 93.50 183 ILE A C 1
ATOM 1413 O O . ILE A 1 183 ? -15.771 -13.681 1.969 1.00 93.50 183 ILE A O 1
ATOM 1417 N N . GLY A 1 184 ? -15.493 -13.607 -0.254 1.00 89.69 184 GLY A N 1
ATOM 1418 C CA . GLY A 1 184 ? -16.758 -12.960 -0.577 1.00 89.69 184 GLY A CA 1
ATOM 1419 C C . GLY A 1 184 ? -16.739 -11.447 -0.344 1.00 89.69 184 GLY A C 1
ATOM 1420 O O . GLY A 1 184 ? -15.693 -10.814 -0.211 1.00 89.69 184 GLY A O 1
ATOM 1421 N N . SER A 1 185 ? -17.933 -10.858 -0.232 1.00 85.12 185 SER A N 1
ATOM 1422 C CA . SER A 1 185 ? -18.170 -9.403 -0.232 1.00 85.12 185 SER A CA 1
ATOM 1423 C C . SER A 1 185 ? -17.516 -8.608 0.904 1.00 85.12 185 SER A C 1
ATOM 1425 O O . SER A 1 185 ? -17.644 -7.389 0.942 1.00 85.12 185 SER A O 1
ATOM 1427 N N . SER A 1 186 ? -16.856 -9.272 1.856 1.00 88.25 186 SER A N 1
ATOM 1428 C CA . SER A 1 186 ? -16.138 -8.588 2.933 1.00 88.25 186 SER A CA 1
ATOM 1429 C C . SER A 1 186 ? -14.768 -8.061 2.510 1.00 88.25 186 SER A C 1
ATOM 1431 O O . SER A 1 186 ? -14.258 -7.166 3.173 1.00 88.25 186 SER A O 1
ATOM 1433 N N . LEU A 1 187 ? -14.176 -8.598 1.438 1.00 93.00 187 LEU A N 1
ATOM 1434 C CA . LEU A 1 187 ? -12.947 -8.071 0.856 1.00 93.00 187 LEU A CA 1
ATOM 1435 C C . LEU A 1 187 ? -13.307 -7.258 -0.386 1.00 93.00 187 LEU A C 1
ATOM 1437 O O . LEU A 1 187 ? -13.689 -7.814 -1.412 1.00 93.00 187 LEU A O 1
ATOM 1441 N N . THR A 1 188 ? -13.180 -5.940 -0.292 1.00 92.94 188 THR A N 1
ATOM 1442 C CA . THR A 1 188 ? -13.352 -5.027 -1.425 1.00 92.94 188 THR A CA 1
ATOM 1443 C C . THR A 1 188 ? -12.061 -4.245 -1.678 1.00 92.94 188 THR A C 1
ATOM 1445 O O . THR A 1 188 ? -11.131 -4.266 -0.866 1.00 92.94 188 THR A O 1
ATOM 1448 N N . ARG A 1 189 ? -11.987 -3.539 -2.813 1.00 92.69 189 ARG A N 1
ATOM 1449 C CA . ARG A 1 189 ? -10.852 -2.653 -3.134 1.00 92.69 189 ARG A CA 1
ATOM 1450 C C . ARG A 1 189 ? -10.707 -1.506 -2.124 1.00 92.69 189 ARG A C 1
ATOM 1452 O O . ARG A 1 189 ? -9.600 -1.016 -1.914 1.00 92.69 189 ARG A O 1
ATOM 1459 N N . GLU A 1 190 ? -11.807 -1.102 -1.488 1.00 90.06 190 GLU A N 1
ATOM 1460 C CA . GLU A 1 190 ? -11.821 -0.111 -0.410 1.00 90.06 190 GLU A CA 1
ATOM 1461 C C . GLU A 1 190 ? -11.221 -0.709 0.873 1.00 90.06 190 GLU A C 1
ATOM 1463 O O . GLU A 1 190 ? -10.308 -0.133 1.461 1.00 90.06 190 GLU A O 1
ATOM 1468 N N . GLU A 1 191 ? -11.637 -1.918 1.246 1.00 90.31 191 GLU A N 1
ATOM 1469 C CA . GLU A 1 191 ? -11.166 -2.642 2.430 1.00 90.31 191 GLU A CA 1
ATOM 1470 C C . GLU A 1 191 ? -9.680 -3.002 2.359 1.00 90.31 191 GLU A C 1
ATOM 1472 O O . GLU A 1 191 ? -9.032 -3.090 3.401 1.00 90.31 191 GLU A O 1
ATOM 1477 N N . ALA A 1 192 ? -9.098 -3.130 1.162 1.00 93.44 192 ALA A N 1
ATOM 1478 C CA . ALA A 1 192 ? -7.649 -3.270 1.010 1.00 93.44 192 ALA A CA 1
ATOM 1479 C C . ALA A 1 192 ? -6.881 -2.131 1.713 1.00 93.44 192 ALA A C 1
ATOM 1481 O O . ALA A 1 192 ? -5.810 -2.355 2.287 1.00 93.44 192 ALA A O 1
ATOM 1482 N N . TRP A 1 193 ? -7.449 -0.920 1.749 1.00 92.75 193 TRP A N 1
ATOM 1483 C CA . TRP A 1 193 ? -6.835 0.228 2.415 1.00 92.75 193 TRP A CA 1
ATOM 1484 C C . TRP A 1 193 ? -6.824 0.141 3.935 1.00 92.75 193 TRP A C 1
ATOM 1486 O O . TRP A 1 193 ? -5.970 0.785 4.542 1.00 92.75 193 TRP A O 1
ATOM 1496 N N . ASP A 1 194 ? -7.673 -0.685 4.553 1.00 90.56 194 ASP A N 1
ATOM 1497 C CA . ASP A 1 194 ? -7.669 -0.870 6.008 1.00 90.56 194 ASP A CA 1
ATOM 1498 C C . ASP A 1 194 ? -6.284 -1.271 6.536 1.00 90.56 194 ASP A C 1
ATOM 1500 O O . ASP A 1 194 ? -5.816 -0.782 7.569 1.00 90.56 194 ASP A O 1
ATOM 1504 N N . MET A 1 195 ? -5.618 -2.156 5.795 1.00 92.19 195 MET A N 1
ATOM 1505 C CA . MET A 1 195 ? -4.278 -2.620 6.117 1.00 92.19 195 MET A CA 1
ATOM 1506 C C . MET A 1 195 ? -3.211 -1.770 5.419 1.00 92.19 195 MET A C 1
ATOM 1508 O O . MET A 1 195 ? -2.226 -1.392 6.051 1.00 92.19 195 MET A O 1
ATOM 1512 N N . LEU A 1 196 ? -3.400 -1.415 4.140 1.00 93.94 196 LEU A N 1
ATOM 1513 C CA . LEU A 1 196 ? -2.381 -0.683 3.379 1.00 93.94 196 LEU A CA 1
ATOM 1514 C C . LEU A 1 196 ? -2.126 0.732 3.926 1.00 93.94 196 LEU A C 1
ATOM 1516 O O . LEU A 1 196 ? -0.971 1.143 4.041 1.00 93.94 196 LEU A O 1
ATOM 1520 N N . GLU A 1 197 ? -3.158 1.479 4.320 1.00 90.75 197 GLU A N 1
ATOM 1521 C CA . GLU A 1 197 ? -2.980 2.869 4.768 1.00 90.75 197 GLU A CA 1
ATOM 1522 C C . GLU A 1 197 ? -2.107 2.971 6.030 1.00 90.75 197 GLU A C 1
ATOM 1524 O O . GLU A 1 197 ? -1.341 3.925 6.199 1.00 90.75 197 GLU A O 1
ATOM 1529 N N . ARG A 1 198 ? -2.144 1.940 6.885 1.00 88.38 198 ARG A N 1
ATOM 1530 C CA . ARG A 1 198 ? -1.326 1.849 8.104 1.00 88.38 198 ARG A CA 1
ATOM 1531 C C . ARG A 1 198 ? 0.166 1.877 7.784 1.00 88.38 198 ARG A C 1
ATOM 1533 O O . ARG A 1 198 ? 0.923 2.546 8.485 1.00 88.38 198 ARG A O 1
ATOM 1540 N N . PHE A 1 199 ? 0.583 1.168 6.737 1.00 89.56 199 PHE A N 1
ATOM 1541 C CA . PHE A 1 199 ? 1.996 0.895 6.458 1.00 89.56 199 PHE A CA 1
ATOM 1542 C C . PHE A 1 199 ? 2.568 1.706 5.297 1.00 89.56 199 PHE A C 1
ATOM 1544 O O . PHE A 1 199 ? 3.763 1.996 5.290 1.00 89.56 199 PHE A O 1
ATOM 1551 N N . PHE A 1 200 ? 1.732 2.093 4.333 1.00 87.62 200 PHE A N 1
ATOM 1552 C CA . PHE A 1 200 ? 2.168 2.763 3.106 1.00 87.62 200 PHE A CA 1
ATOM 1553 C C . PHE A 1 200 ? 1.670 4.213 2.987 1.00 87.62 200 PHE A C 1
ATOM 1555 O O . PHE A 1 200 ? 1.926 4.872 1.976 1.00 87.62 200 PHE A O 1
ATOM 1562 N N . GLY A 1 201 ? 1.002 4.721 4.027 1.00 87.00 201 GLY A N 1
ATOM 1563 C CA . GLY A 1 201 ? 0.429 6.063 4.066 1.00 87.00 201 GLY A CA 1
ATOM 1564 C C . GLY A 1 201 ? -0.906 6.165 3.327 1.00 87.00 201 GLY A C 1
ATOM 1565 O O . GLY A 1 201 ? -1.437 5.178 2.823 1.00 87.00 201 GLY A O 1
ATOM 1566 N N . SER A 1 202 ? -1.452 7.382 3.264 1.00 87.12 202 SER A N 1
ATOM 1567 C CA . SER A 1 202 ? -2.718 7.647 2.570 1.00 87.12 202 SER A CA 1
ATOM 1568 C C . SER A 1 202 ? -2.647 7.284 1.085 1.00 87.12 202 SER A C 1
ATOM 1570 O O . SER A 1 202 ? -1.563 7.218 0.508 1.00 87.12 202 SER A O 1
ATOM 1572 N N . ARG A 1 203 ? -3.801 7.138 0.424 1.00 89.50 203 ARG A N 1
ATOM 1573 C CA . ARG A 1 203 ? -3.881 6.873 -1.030 1.00 89.50 203 ARG A CA 1
ATOM 1574 C C . ARG A 1 203 ? -3.058 7.855 -1.859 1.00 89.50 203 ARG A C 1
ATOM 1576 O O . ARG A 1 203 ? -2.306 7.456 -2.747 1.00 89.50 203 ARG A O 1
ATOM 1583 N N . ASP A 1 204 ? -3.152 9.135 -1.508 1.00 86.88 204 ASP A N 1
ATOM 1584 C CA . ASP A 1 204 ? -2.389 10.203 -2.150 1.00 86.88 204 ASP A CA 1
ATOM 1585 C C . ASP A 1 204 ? -0.885 10.018 -1.941 1.00 86.88 204 ASP A C 1
ATOM 1587 O O . ASP A 1 204 ? -0.111 10.129 -2.888 1.00 86.88 204 ASP A O 1
ATOM 1591 N N . ALA A 1 205 ? -0.455 9.701 -0.715 1.00 88.38 205 ALA A N 1
ATOM 1592 C CA . ALA A 1 205 ? 0.952 9.454 -0.414 1.00 88.38 205 ALA A CA 1
ATOM 1593 C C . ALA A 1 205 ? 1.461 8.185 -1.110 1.00 88.38 205 ALA A C 1
ATOM 1595 O O . ALA A 1 205 ? 2.576 8.171 -1.633 1.00 88.38 205 ALA A O 1
ATOM 1596 N N . TYR A 1 206 ? 0.636 7.141 -1.178 1.00 91.75 206 TYR A N 1
ATOM 1597 C CA . TYR A 1 206 ? 0.941 5.887 -1.850 1.00 91.75 206 TYR A CA 1
ATOM 1598 C C . TYR A 1 206 ? 1.240 6.104 -3.332 1.00 91.75 206 TYR A C 1
ATOM 1600 O O . TYR A 1 206 ? 2.234 5.576 -3.829 1.00 91.75 206 TYR A O 1
ATOM 1608 N N . LEU A 1 207 ? 0.437 6.927 -4.005 1.00 92.25 207 LEU A N 1
ATOM 1609 C CA . LEU A 1 207 ? 0.551 7.200 -5.437 1.00 92.25 207 LEU A CA 1
ATOM 1610 C C . LEU A 1 207 ? 1.378 8.451 -5.767 1.00 92.25 207 LEU A C 1
ATOM 1612 O O . LEU A 1 207 ? 1.578 8.777 -6.936 1.00 92.25 207 LEU A O 1
ATOM 1616 N N . ALA A 1 208 ? 1.880 9.158 -4.755 1.00 88.00 208 ALA A N 1
ATOM 1617 C CA . ALA A 1 208 ? 2.774 10.280 -4.970 1.00 88.00 208 ALA A CA 1
ATOM 1618 C C . ALA A 1 208 ? 4.143 9.788 -5.479 1.00 88.00 208 ALA A C 1
ATOM 1620 O O . ALA A 1 208 ? 4.717 8.857 -4.893 1.00 88.00 208 ALA A O 1
ATOM 1621 N N . PRO A 1 209 ? 4.705 10.431 -6.518 1.00 82.62 209 PRO A N 1
ATOM 1622 C CA . PRO A 1 209 ? 6.057 10.142 -6.972 1.00 82.62 209 PRO A CA 1
ATOM 1623 C C . PRO A 1 209 ? 7.092 10.418 -5.875 1.00 82.62 209 PRO A C 1
ATOM 1625 O O . PRO A 1 209 ? 6.910 11.321 -5.056 1.00 82.62 209 PRO A O 1
ATOM 1628 N N . ALA A 1 210 ? 8.210 9.683 -5.885 1.00 81.06 210 ALA A N 1
ATOM 1629 C CA . ALA A 1 210 ? 9.337 10.015 -5.015 1.00 81.06 210 ALA A CA 1
ATOM 1630 C C . ALA A 1 210 ? 9.869 11.421 -5.341 1.00 81.06 210 ALA A C 1
ATOM 1632 O O . ALA A 1 210 ? 9.991 11.795 -6.512 1.00 81.06 210 ALA A O 1
ATOM 1633 N N . LYS A 1 211 ? 10.188 12.185 -4.293 1.00 65.12 211 LYS A N 1
ATOM 1634 C CA . LYS A 1 211 ? 10.961 13.428 -4.394 1.00 65.12 211 LYS A CA 1
ATOM 1635 C C . LYS A 1 211 ? 12.445 13.038 -4.490 1.00 65.12 211 LYS A C 1
ATOM 1637 O O . LYS A 1 211 ? 12.853 12.057 -3.877 1.00 65.12 211 LYS A O 1
ATOM 1642 N N . GLY A 1 212 ? 13.219 13.715 -5.336 1.00 49.25 212 GLY A N 1
ATOM 1643 C CA . GLY A 1 212 ? 14.586 13.301 -5.684 1.00 49.25 212 GLY A CA 1
ATOM 1644 C C . GLY A 1 212 ? 15.556 13.182 -4.493 1.00 49.25 212 GLY A C 1
ATOM 1645 O O . GLY A 1 212 ? 15.424 13.913 -3.523 1.00 49.25 212 GLY A O 1
ATOM 1646 N N . SER A 1 213 ? 16.497 12.235 -4.631 1.00 40.59 213 SER A N 1
ATOM 1647 C CA . SER A 1 213 ? 17.781 11.926 -3.947 1.00 40.59 213 SER A CA 1
ATOM 1648 C C . SER A 1 213 ? 18.129 12.343 -2.501 1.00 40.59 213 SER A C 1
ATOM 1650 O O . SER A 1 213 ? 19.234 12.013 -2.091 1.00 40.59 213 SER A O 1
ATOM 1652 N N . GLU A 1 214 ? 17.278 12.987 -1.704 1.00 37.06 214 GLU A N 1
ATOM 1653 C CA . GLU A 1 214 ? 17.650 13.445 -0.343 1.00 37.06 214 GLU A CA 1
ATOM 1654 C C . GLU A 1 214 ? 17.106 12.593 0.818 1.00 37.06 214 GLU A C 1
ATOM 1656 O O . GLU A 1 214 ? 17.320 12.938 1.972 1.00 37.06 214 GLU A O 1
ATOM 1661 N N . ASP A 1 215 ? 16.466 11.450 0.564 1.00 37.47 215 ASP A N 1
ATOM 16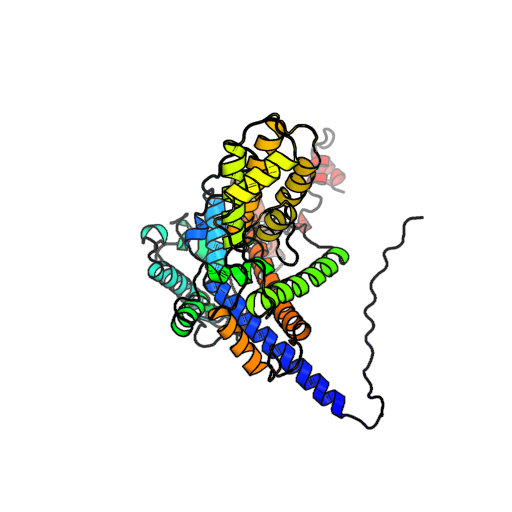62 C CA . ASP A 1 215 ? 16.026 10.550 1.644 1.00 37.47 215 ASP A CA 1
ATOM 1663 C C . ASP A 1 215 ? 17.077 9.461 1.944 1.00 37.47 215 ASP A C 1
ATOM 1665 O O . ASP A 1 215 ? 16.808 8.256 1.843 1.00 37.47 215 ASP A O 1
ATOM 1669 N N . GLU A 1 216 ? 18.285 9.883 2.329 1.00 40.50 216 GLU A N 1
ATOM 1670 C CA . GLU A 1 216 ? 19.073 9.121 3.304 1.00 40.50 216 GLU A CA 1
ATOM 1671 C C . GLU A 1 216 ? 18.562 9.513 4.690 1.00 40.50 216 GLU A C 1
ATOM 1673 O O . GLU A 1 216 ? 19.034 10.450 5.328 1.00 40.50 216 GLU A O 1
ATOM 1678 N N . SER A 1 217 ? 17.525 8.811 5.143 1.00 39.12 217 SER A N 1
ATOM 1679 C CA . SER A 1 217 ? 17.042 8.973 6.508 1.00 39.12 217 SER A CA 1
ATOM 1680 C C . SER A 1 217 ? 18.156 8.584 7.476 1.00 39.12 217 SER A C 1
ATOM 1682 O O . SER A 1 217 ? 18.604 7.435 7.450 1.00 39.12 217 SER A O 1
ATOM 1684 N N . SER A 1 218 ? 18.572 9.529 8.317 1.00 36.12 218 SER A N 1
ATOM 1685 C CA . SER A 1 218 ? 19.527 9.306 9.408 1.00 36.12 218 SER A CA 1
ATOM 1686 C C . SER A 1 218 ? 19.125 8.113 10.297 1.00 36.12 218 SER A C 1
ATOM 1688 O O . SER A 1 218 ? 17.946 7.761 10.378 1.00 36.12 218 SER A O 1
ATOM 1690 N N . GLU A 1 219 ? 20.087 7.486 10.984 1.00 42.06 219 GLU A N 1
ATOM 1691 C CA . GLU A 1 219 ? 19.846 6.322 11.864 1.00 42.06 219 GLU A CA 1
ATOM 1692 C C . GLU A 1 219 ? 18.725 6.579 12.893 1.00 42.06 219 GLU A C 1
ATOM 1694 O O . GLU A 1 219 ? 17.896 5.705 13.147 1.00 42.06 219 GLU A O 1
ATOM 1699 N N . THR A 1 220 ? 18.622 7.810 13.406 1.00 35.66 220 THR A N 1
ATOM 1700 C CA . THR A 1 220 ? 17.561 8.237 14.332 1.00 35.66 220 THR A CA 1
ATOM 1701 C C . THR A 1 220 ? 16.171 8.183 13.691 1.00 35.66 220 THR A C 1
ATOM 1703 O O . THR A 1 220 ? 15.220 7.702 14.303 1.00 35.66 220 THR A O 1
ATOM 1706 N N . GLU A 1 221 ? 16.039 8.600 12.427 1.00 46.84 221 GLU A N 1
ATOM 1707 C CA . GLU A 1 221 ? 14.775 8.478 11.696 1.00 46.84 221 GLU A CA 1
ATOM 1708 C C . GLU A 1 221 ? 14.419 7.021 11.387 1.00 46.84 221 GLU A C 1
ATOM 1710 O O . GLU A 1 221 ? 13.238 6.687 11.308 1.00 46.84 221 GLU A O 1
ATOM 1715 N N . GLN A 1 222 ? 15.409 6.146 11.185 1.00 47.62 222 GLN A N 1
ATOM 1716 C CA . GLN A 1 222 ? 15.169 4.721 10.951 1.00 47.62 222 GLN A CA 1
ATOM 1717 C C . GLN A 1 222 ? 14.694 4.005 12.219 1.00 47.62 222 GLN A C 1
ATOM 1719 O O . GLN A 1 222 ? 13.797 3.164 12.127 1.00 47.62 222 GLN A O 1
ATOM 1724 N N . GLU A 1 223 ? 15.228 4.343 13.397 1.00 42.94 223 GLU A N 1
ATOM 1725 C CA . GLU A 1 223 ? 14.767 3.779 14.672 1.00 42.94 223 GLU A CA 1
ATOM 1726 C C . GLU A 1 223 ? 13.345 4.254 15.028 1.00 42.94 223 GLU A C 1
ATOM 1728 O O . GLU A 1 223 ? 12.499 3.442 15.415 1.00 42.94 223 GLU A O 1
ATOM 1733 N N . ASP A 1 224 ? 13.029 5.532 14.801 1.00 47.78 224 ASP A N 1
ATOM 1734 C CA . ASP A 1 224 ? 11.680 6.073 15.018 1.00 47.78 224 ASP A CA 1
ATOM 1735 C C . ASP A 1 224 ? 10.660 5.502 14.021 1.00 47.78 224 ASP A C 1
ATOM 1737 O O . ASP A 1 224 ? 9.579 5.064 14.423 1.00 47.78 224 ASP A O 1
ATOM 1741 N N . LYS A 1 225 ? 11.027 5.374 12.735 1.00 60.66 225 LYS A N 1
ATOM 1742 C CA . LYS A 1 225 ? 10.225 4.634 11.738 1.00 60.66 225 LYS A CA 1
ATOM 1743 C C . LYS A 1 225 ? 10.063 3.159 12.132 1.00 60.66 225 LYS A C 1
ATOM 1745 O O . LYS A 1 225 ? 9.058 2.535 11.793 1.00 60.66 225 LYS A O 1
ATOM 1750 N N . THR A 1 226 ? 11.024 2.594 12.869 1.00 57.28 226 THR A N 1
ATOM 1751 C CA . THR A 1 226 ? 10.976 1.205 13.339 1.00 57.28 226 THR A CA 1
ATOM 1752 C C . THR A 1 226 ? 10.004 1.006 14.488 1.00 57.28 226 THR A C 1
ATOM 1754 O O . THR A 1 226 ? 9.195 0.081 14.421 1.00 57.28 226 THR A O 1
ATOM 1757 N N . LYS A 1 227 ? 10.009 1.874 15.497 1.00 62.53 227 LYS A N 1
ATOM 1758 C CA . LYS A 1 227 ? 9.020 1.810 16.586 1.00 62.53 227 LYS A CA 1
ATOM 1759 C C . LYS A 1 227 ? 7.599 2.084 16.076 1.00 62.53 227 LYS A C 1
ATOM 1761 O O . LYS A 1 227 ? 6.653 1.446 16.535 1.00 62.53 227 LYS A O 1
ATOM 1766 N N . ASP A 1 228 ? 7.464 2.954 15.076 1.00 81.19 228 ASP A N 1
ATOM 1767 C CA . ASP A 1 228 ? 6.181 3.319 14.468 1.00 81.19 228 ASP A CA 1
ATOM 1768 C C . ASP A 1 228 ? 5.486 2.140 13.753 1.00 81.19 228 ASP A C 1
ATOM 1770 O O . ASP A 1 228 ? 4.292 1.911 13.952 1.00 81.19 228 ASP A O 1
ATOM 1774 N N . LEU A 1 229 ? 6.207 1.333 12.963 1.00 85.25 229 LEU A N 1
ATOM 1775 C CA . LEU A 1 229 ? 5.584 0.245 12.187 1.00 85.25 229 LEU A CA 1
ATOM 1776 C C . LEU A 1 229 ? 5.073 -0.923 13.051 1.00 85.25 229 LEU A C 1
ATOM 1778 O O . LEU A 1 229 ? 3.954 -1.389 12.819 1.00 85.25 229 LEU A O 1
ATOM 1782 N N . VAL A 1 230 ? 5.810 -1.334 14.092 1.00 90.88 230 VAL A N 1
ATOM 1783 C CA . VAL A 1 230 ? 5.329 -2.347 15.057 1.00 90.88 230 VAL A CA 1
ATOM 1784 C C . VAL A 1 230 ? 4.082 -1.843 15.776 1.00 90.88 230 VAL A C 1
ATOM 1786 O O . VAL A 1 230 ? 3.114 -2.586 15.951 1.00 90.88 230 VAL A O 1
ATOM 1789 N N . GLN A 1 231 ? 4.061 -0.560 16.148 1.00 90.44 231 GLN A N 1
ATOM 1790 C CA . GLN A 1 231 ? 2.892 0.046 16.773 1.00 90.44 231 GLN A CA 1
ATOM 1791 C C . GLN A 1 231 ? 1.689 0.061 15.822 1.00 90.44 231 GLN A C 1
ATOM 1793 O O . GLN A 1 231 ? 0.581 -0.267 16.242 1.00 90.44 231 GLN A O 1
ATOM 1798 N N . LYS A 1 232 ? 1.885 0.395 14.542 1.00 91.69 232 LYS A N 1
ATOM 1799 C CA . LYS A 1 232 ? 0.838 0.352 13.507 1.00 91.69 232 LYS A CA 1
ATOM 1800 C C . LYS A 1 232 ? 0.311 -1.063 13.268 1.00 91.69 232 LYS A C 1
ATOM 1802 O O . LYS A 1 232 ? -0.904 -1.238 13.161 1.00 91.69 232 LYS A O 1
ATOM 1807 N N . ALA A 1 233 ? 1.192 -2.063 13.254 1.00 94.50 233 ALA A N 1
ATOM 1808 C CA . ALA A 1 233 ? 0.819 -3.473 13.165 1.00 94.50 233 ALA A CA 1
ATOM 1809 C C . ALA A 1 233 ? -0.034 -3.905 14.364 1.00 94.50 233 ALA A C 1
ATOM 1811 O O . ALA A 1 233 ? -1.130 -4.441 14.184 1.00 94.50 233 ALA A O 1
ATOM 1812 N N . GLY A 1 234 ? 0.408 -3.575 15.580 1.00 93.25 234 GLY A N 1
ATOM 1813 C CA . GLY A 1 234 ? -0.374 -3.788 16.795 1.00 93.25 234 GLY A CA 1
ATOM 1814 C C . GLY A 1 234 ? -1.727 -3.070 16.739 1.00 93.25 234 GLY A C 1
ATOM 1815 O O . GLY A 1 234 ? -2.770 -3.667 16.982 1.00 93.25 234 GLY A O 1
ATOM 1816 N N . GLN A 1 235 ? -1.775 -1.804 16.330 1.00 90.31 235 GLN A N 1
ATOM 1817 C CA . GLN A 1 235 ? -3.040 -1.072 16.209 1.00 90.31 235 GLN A CA 1
ATOM 1818 C C . GLN A 1 235 ? -4.025 -1.740 15.246 1.00 90.31 235 GLN A C 1
ATOM 1820 O O . GLN A 1 235 ? -5.216 -1.787 15.560 1.00 90.31 235 GLN A O 1
ATOM 1825 N N . TRP A 1 236 ? -3.561 -2.260 14.107 1.00 92.62 236 TRP A N 1
ATOM 1826 C CA . TRP A 1 236 ? -4.416 -2.987 13.167 1.00 92.62 236 TRP A CA 1
ATOM 1827 C C . TRP A 1 236 ? -4.960 -4.281 13.792 1.00 92.62 236 TRP A C 1
ATOM 1829 O O . TRP A 1 236 ? -6.178 -4.461 13.855 1.00 92.62 236 TRP A O 1
ATOM 1839 N N . LEU A 1 237 ? -4.082 -5.110 14.372 1.00 93.69 237 LEU A N 1
ATOM 1840 C CA . LEU A 1 237 ? -4.462 -6.352 15.062 1.00 93.69 237 LEU A CA 1
ATOM 1841 C C . LEU A 1 237 ? -5.456 -6.094 16.203 1.00 93.69 237 LEU A C 1
ATOM 1843 O O . LEU A 1 237 ? -6.472 -6.771 16.326 1.00 93.69 237 LEU A O 1
ATOM 1847 N N . SER A 1 238 ? -5.202 -5.074 17.021 1.00 89.81 238 SER A N 1
ATOM 1848 C CA . SER A 1 238 ? -6.084 -4.674 18.121 1.00 89.81 238 SER A CA 1
ATOM 1849 C C . SER A 1 238 ? -7.424 -4.133 17.615 1.00 89.81 238 SER A C 1
ATOM 1851 O O . SER A 1 238 ? -8.469 -4.427 18.190 1.00 89.81 238 SER A O 1
ATOM 1853 N N . SER A 1 239 ? -7.428 -3.379 16.513 1.00 87.81 239 SER A N 1
ATOM 1854 C CA . SER A 1 239 ? -8.663 -2.825 15.946 1.00 87.81 239 SER A CA 1
ATOM 1855 C C . SER A 1 239 ? -9.570 -3.901 15.349 1.00 87.81 239 SER A C 1
ATOM 1857 O O . SER A 1 239 ? -10.790 -3.743 15.405 1.00 87.81 239 SER A O 1
ATOM 1859 N N . ARG A 1 240 ? -8.999 -4.983 14.800 1.00 90.19 240 ARG A N 1
ATOM 1860 C CA . ARG A 1 240 ? -9.750 -6.075 14.161 1.00 90.19 240 ARG A CA 1
ATOM 1861 C C . ARG A 1 240 ? -10.083 -7.222 15.112 1.00 90.19 240 ARG A C 1
ATOM 1863 O O . ARG A 1 240 ? -11.203 -7.713 15.076 1.00 90.19 240 ARG A O 1
ATOM 1870 N N . PHE A 1 241 ? -9.166 -7.591 15.999 1.00 88.81 241 PHE A N 1
ATOM 1871 C CA . PHE A 1 241 ? -9.290 -8.784 16.848 1.00 88.81 241 PHE A CA 1
ATOM 1872 C C . PHE A 1 241 ? -9.324 -8.468 18.348 1.00 88.81 241 PHE A C 1
ATOM 1874 O O . PHE A 1 241 ? -9.341 -9.374 19.180 1.00 88.81 241 PHE A O 1
ATOM 1881 N N . GLY A 1 242 ? -9.292 -7.189 18.727 1.00 80.75 242 GLY A N 1
ATOM 1882 C CA . GLY A 1 242 ? -9.416 -6.779 20.120 1.00 80.75 242 GLY A CA 1
ATOM 1883 C C . GLY A 1 242 ? -10.797 -7.115 20.682 1.00 80.75 242 GLY A C 1
ATOM 1884 O O . GLY A 1 242 ? -11.821 -6.800 20.084 1.00 80.75 242 GLY A O 1
ATOM 1885 N N . THR A 1 243 ? -10.823 -7.709 21.873 1.00 69.69 243 THR A N 1
ATOM 1886 C CA . THR A 1 243 ? -12.054 -8.107 22.580 1.00 69.69 243 THR A CA 1
ATOM 1887 C C . THR A 1 243 ? -12.650 -6.989 23.445 1.00 69.69 243 THR A C 1
ATOM 1889 O O . THR A 1 243 ? -13.714 -7.150 24.041 1.00 69.69 243 THR A O 1
ATOM 1892 N N . GLY A 1 244 ? -11.980 -5.835 23.532 1.00 65.75 244 GLY A N 1
ATOM 1893 C CA . GLY A 1 244 ? -12.468 -4.681 24.283 1.00 65.75 244 GLY A CA 1
ATOM 1894 C C . GLY A 1 244 ? -13.665 -4.014 23.599 1.00 65.75 244 GLY A C 1
ATOM 1895 O O . GLY A 1 244 ? -13.645 -3.788 22.390 1.00 65.75 244 GLY A O 1
ATOM 1896 N N . LYS A 1 245 ? -14.688 -3.625 24.376 1.00 63.38 245 LYS A N 1
ATOM 1897 C CA . LYS A 1 245 ? -15.770 -2.753 23.888 1.00 63.38 245 LYS A CA 1
ATOM 1898 C C . LYS A 1 245 ? -15.164 -1.408 23.467 1.00 63.38 245 LYS A C 1
ATOM 1900 O O . LYS A 1 245 ? -14.800 -0.591 24.312 1.00 63.38 245 LYS A O 1
ATOM 1905 N N . GLY A 1 246 ? -14.982 -1.215 22.162 1.00 66.19 246 GLY A N 1
ATOM 1906 C CA . GLY A 1 246 ? -14.507 0.040 21.583 1.00 66.19 246 GLY A CA 1
ATOM 1907 C C . GLY A 1 246 ? -15.520 1.178 21.747 1.00 66.19 246 GLY A C 1
ATOM 1908 O O . GLY A 1 246 ? -16.640 0.974 22.208 1.00 66.19 246 GLY A O 1
ATOM 1909 N N . ALA A 1 247 ? -15.122 2.391 21.361 1.00 74.12 247 ALA A N 1
ATOM 1910 C CA . ALA A 1 247 ? -16.052 3.511 21.262 1.00 74.12 247 ALA A CA 1
ATOM 1911 C C . ALA A 1 247 ? -17.055 3.266 20.120 1.00 74.12 247 ALA A C 1
ATOM 1913 O O . ALA A 1 247 ? -16.654 2.882 19.019 1.00 74.12 247 ALA A O 1
ATOM 1914 N N . ASP A 1 248 ? -18.339 3.510 20.378 1.00 78.81 248 ASP A N 1
ATOM 1915 C CA . ASP A 1 248 ? -19.390 3.471 19.360 1.00 78.81 248 ASP A CA 1
ATOM 1916 C C . ASP A 1 248 ? -19.410 4.802 18.603 1.00 78.81 248 ASP A C 1
ATOM 1918 O O . ASP A 1 248 ? -20.106 5.751 18.971 1.00 78.81 248 ASP A O 1
ATOM 1922 N N . PHE A 1 249 ? -18.572 4.890 17.570 1.00 83.12 249 PHE A N 1
ATOM 1923 C CA . PHE A 1 249 ? -18.415 6.115 16.797 1.00 83.12 249 PHE A CA 1
ATOM 1924 C C . PHE A 1 249 ? -19.679 6.512 16.024 1.00 83.12 249 PHE A C 1
ATOM 1926 O O . PHE A 1 249 ? -19.877 7.709 15.842 1.00 83.12 249 PHE A O 1
ATOM 1933 N N . CYS A 1 250 ? -20.540 5.562 15.630 1.00 83.44 250 CYS A N 1
ATOM 1934 C CA . CYS A 1 250 ? -21.841 5.869 15.025 1.00 83.44 250 CYS A CA 1
ATOM 1935 C C . CYS A 1 250 ? -22.692 6.663 16.007 1.00 83.44 250 CYS A C 1
ATOM 1937 O O . CYS A 1 250 ? -23.027 7.819 15.758 1.00 83.44 250 CYS A O 1
ATOM 1939 N N . ARG A 1 251 ? -22.957 6.059 17.171 1.00 86.62 251 ARG A N 1
ATOM 1940 C CA . ARG A 1 251 ? -23.785 6.676 18.205 1.00 86.62 251 ARG A CA 1
ATOM 1941 C C . ARG A 1 251 ? -23.207 8.018 18.640 1.00 86.62 251 ARG A C 1
ATOM 1943 O O . ARG A 1 251 ? -23.939 8.986 18.795 1.00 86.62 251 ARG A O 1
ATOM 1950 N N . MET A 1 252 ? -21.889 8.096 18.819 1.00 88.88 252 MET A N 1
ATOM 1951 C CA . MET A 1 252 ? -21.228 9.346 19.195 1.00 88.88 252 MET A CA 1
ATOM 1952 C C . MET A 1 252 ? -21.366 10.426 18.118 1.00 88.88 252 MET A C 1
ATOM 1954 O O . MET A 1 252 ? -21.604 11.577 18.473 1.00 88.88 252 MET A O 1
ATOM 1958 N N . ALA A 1 253 ? -21.246 10.083 16.830 1.00 89.00 253 ALA A N 1
ATOM 1959 C CA . ALA A 1 253 ? -21.441 11.035 15.736 1.00 89.00 253 ALA A CA 1
ATOM 1960 C C . ALA A 1 253 ? -22.863 11.611 15.734 1.00 89.00 253 ALA A C 1
ATOM 1962 O O . ALA A 1 253 ? -23.025 12.826 15.615 1.00 89.00 253 ALA A O 1
ATOM 1963 N N . ASP A 1 254 ? -23.869 10.760 15.940 1.00 91.19 254 ASP A N 1
ATOM 1964 C CA . ASP A 1 254 ? -25.273 11.173 15.997 1.00 91.19 254 ASP A CA 1
ATOM 1965 C C . ASP A 1 254 ? -25.543 12.084 17.205 1.00 91.19 254 ASP A C 1
ATOM 1967 O O . ASP A 1 254 ? -26.176 13.132 17.063 1.00 91.19 254 ASP A O 1
ATOM 1971 N N . VAL A 1 255 ? -24.980 11.758 18.376 1.00 93.19 255 VAL A N 1
ATOM 1972 C CA . VAL A 1 255 ? -25.063 12.626 19.563 1.00 93.19 255 VAL A CA 1
ATOM 1973 C C . VAL A 1 255 ? -24.380 13.973 19.307 1.00 93.19 255 VAL A C 1
ATOM 1975 O O . VAL A 1 255 ? -24.938 15.013 19.646 1.00 93.19 255 VAL A O 1
ATOM 1978 N N . TYR A 1 256 ? -23.193 14.000 18.690 1.00 95.81 256 TYR A N 1
ATOM 1979 C CA . TYR A 1 256 ? -22.516 15.258 18.359 1.00 95.81 256 TYR A CA 1
ATOM 1980 C C . TYR A 1 256 ? -23.315 16.117 17.386 1.00 95.81 256 TYR A C 1
ATOM 1982 O O . TYR A 1 256 ? -23.403 17.330 17.572 1.00 95.81 256 TYR A O 1
ATOM 1990 N N . LYS A 1 257 ? -23.927 15.496 16.376 1.00 95.31 257 LYS A N 1
ATOM 1991 C CA . LYS A 1 257 ? -24.804 16.191 15.438 1.00 95.31 257 LYS A CA 1
ATOM 1992 C C . LYS A 1 257 ? -25.990 16.823 16.168 1.00 95.31 257 LYS A C 1
ATOM 1994 O O . LYS A 1 257 ? -26.276 17.994 15.950 1.00 95.31 257 LYS A O 1
ATOM 1999 N N . LYS A 1 258 ? -26.598 16.101 17.109 1.00 95.88 258 LYS A N 1
ATOM 2000 C CA . LYS A 1 258 ? -27.691 16.616 17.943 1.00 95.88 258 LYS A CA 1
ATOM 2001 C C . LYS A 1 258 ? -27.260 17.726 18.897 1.00 95.88 258 LYS A C 1
ATOM 2003 O O . LYS A 1 258 ? -28.000 18.687 19.067 1.00 95.88 258 LYS A O 1
ATOM 2008 N N . ILE A 1 259 ? -26.050 17.659 19.457 1.00 96.31 259 ILE A N 1
ATOM 2009 C CA . ILE A 1 259 ? -25.467 18.772 20.226 1.00 96.31 259 ILE A CA 1
ATOM 2010 C C . ILE A 1 259 ? -25.297 20.011 19.335 1.00 96.31 259 ILE A C 1
ATOM 2012 O O . ILE A 1 259 ? -25.594 21.119 19.776 1.00 96.31 259 ILE A O 1
ATOM 2016 N N . ALA A 1 260 ? -24.835 19.842 18.093 1.00 96.25 260 ALA A N 1
ATOM 2017 C CA . ALA A 1 260 ? -24.676 20.951 17.155 1.00 96.25 260 ALA A CA 1
ATOM 2018 C C . ALA A 1 260 ? -26.027 21.561 16.744 1.00 96.25 260 ALA A C 1
ATOM 2020 O O . ALA A 1 260 ? -26.161 22.781 16.736 1.00 96.25 260 ALA A O 1
ATOM 2021 N N . GLU A 1 261 ? -27.026 20.721 16.456 1.00 96.19 261 GLU A N 1
ATOM 2022 C CA . GLU A 1 261 ? -28.404 21.135 16.159 1.00 96.19 261 GLU A CA 1
ATOM 2023 C C . GLU A 1 261 ? -29.033 21.889 17.335 1.00 96.19 261 GLU A C 1
ATOM 2025 O O . GLU A 1 261 ? -29.651 22.935 17.144 1.00 96.19 261 GLU A O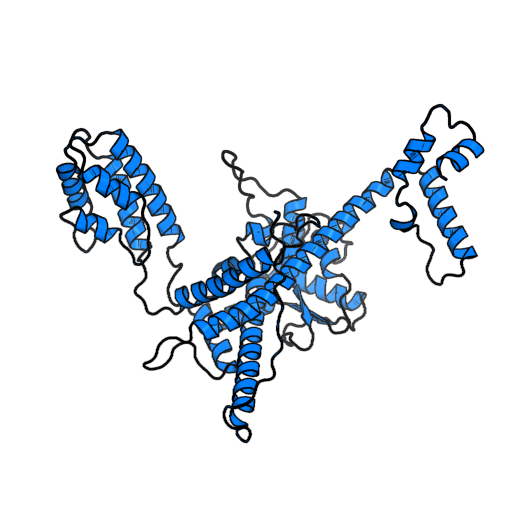 1
ATOM 2030 N N . TRP A 1 262 ? -28.838 21.395 18.558 1.00 96.94 262 TRP A N 1
ATOM 2031 C CA . TRP A 1 262 ? -29.279 22.082 19.766 1.00 96.94 262 TRP A CA 1
ATOM 2032 C C . TRP A 1 262 ? -28.606 23.447 19.915 1.00 96.94 262 TRP A C 1
ATOM 2034 O O . TRP A 1 262 ? -29.290 24.450 20.094 1.00 96.94 262 TRP A O 1
ATOM 2044 N N . ALA A 1 263 ? -27.277 23.503 19.794 1.00 95.56 263 ALA A N 1
ATOM 2045 C CA . ALA A 1 263 ? -26.510 24.732 19.972 1.00 95.56 263 ALA A CA 1
ATOM 2046 C C . ALA A 1 263 ? -26.882 25.821 18.949 1.00 95.56 263 ALA A C 1
ATOM 2048 O O . ALA A 1 263 ? -26.765 27.003 19.255 1.00 95.56 263 ALA A O 1
ATOM 2049 N N . ASP A 1 264 ? -27.355 25.435 17.761 1.00 94.06 264 ASP A N 1
ATOM 2050 C CA . ASP A 1 264 ? -27.831 26.368 16.733 1.00 94.06 264 ASP A CA 1
ATOM 2051 C C . ASP A 1 264 ? -29.160 27.045 17.095 1.00 94.06 264 ASP A C 1
ATOM 2053 O O . ASP A 1 264 ? -29.432 28.159 16.657 1.00 94.06 264 ASP A O 1
ATOM 2057 N N . ASN A 1 265 ? -29.983 26.371 17.903 1.00 92.81 265 ASN A N 1
ATOM 2058 C CA . ASN A 1 265 ? -31.332 26.811 18.266 1.00 92.81 265 ASN A CA 1
ATOM 2059 C C . ASN A 1 265 ? -31.464 27.226 19.741 1.00 92.81 265 ASN A C 1
ATOM 2061 O O . ASN A 1 265 ? -32.531 27.668 20.165 1.00 92.81 265 ASN A O 1
ATOM 2065 N N . ALA A 1 266 ? -30.408 27.057 20.537 1.00 92.19 266 ALA A N 1
ATOM 2066 C CA . ALA A 1 266 ? -30.411 27.362 21.958 1.00 92.19 266 ALA A CA 1
ATOM 2067 C C . ALA A 1 266 ? -30.485 28.877 22.209 1.00 92.19 266 ALA A C 1
ATOM 2069 O O . ALA A 1 266 ? -29.895 29.685 21.491 1.00 92.19 266 ALA A O 1
ATOM 2070 N N . GLN A 1 267 ? -31.203 29.257 23.264 1.00 89.44 267 GLN A N 1
ATOM 2071 C CA . GLN A 1 267 ? -31.321 30.648 23.685 1.00 89.44 267 GLN A CA 1
ATOM 2072 C C . GLN A 1 267 ? -30.064 31.077 24.457 1.00 89.44 267 GLN A C 1
ATOM 2074 O O . GLN A 1 267 ? -29.622 30.378 25.370 1.00 89.44 267 GLN A O 1
ATOM 2079 N N . ALA A 1 268 ? -29.495 32.228 24.098 1.00 89.31 268 ALA A N 1
ATOM 2080 C CA . ALA A 1 268 ? -28.402 32.847 24.845 1.00 89.31 268 ALA A CA 1
ATOM 2081 C C . ALA A 1 268 ? -28.881 33.482 26.166 1.00 89.31 268 ALA A C 1
ATOM 2083 O O . ALA A 1 268 ? -30.073 33.528 26.469 1.00 89.31 268 ALA A O 1
ATOM 2084 N N . ASP A 1 269 ? -27.924 33.979 26.948 1.00 91.56 269 ASP A N 1
ATOM 2085 C CA . ASP A 1 269 ? -28.118 34.688 28.217 1.00 91.56 269 ASP A CA 1
ATOM 2086 C C . ASP A 1 269 ? -28.745 33.838 29.336 1.00 91.56 269 ASP A C 1
ATOM 2088 O O . ASP A 1 269 ? -29.244 34.355 30.335 1.00 91.56 269 ASP A O 1
ATOM 2092 N N . THR A 1 270 ? -28.658 32.513 29.211 1.00 91.69 270 THR A N 1
ATOM 2093 C CA . THR A 1 270 ? -29.001 31.560 30.273 1.00 91.69 270 THR A CA 1
ATOM 2094 C C . THR A 1 270 ? -27.795 31.267 31.164 1.00 91.69 270 THR A C 1
ATOM 2096 O O . THR A 1 270 ? -26.641 31.509 30.792 1.00 91.69 270 THR A O 1
ATOM 2099 N N . THR A 1 271 ? -28.034 30.675 32.336 1.00 93.56 271 THR A N 1
ATOM 2100 C CA . THR A 1 271 ? -26.936 30.135 33.148 1.00 93.56 271 THR A CA 1
ATOM 2101 C C . THR A 1 271 ? -26.356 28.874 32.503 1.00 93.56 271 THR A C 1
ATOM 2103 O O . THR A 1 271 ? -27.029 28.188 31.726 1.00 93.56 271 THR A O 1
ATOM 2106 N N . GLY A 1 272 ? -25.106 28.536 32.834 1.00 91.06 272 GLY A N 1
ATOM 2107 C CA . GLY A 1 272 ? -24.476 27.299 32.372 1.00 91.06 272 GLY A CA 1
ATOM 2108 C C . GLY A 1 272 ? -25.260 26.044 32.764 1.00 91.06 272 GLY A C 1
ATOM 2109 O O . GLY A 1 272 ? -25.413 25.137 31.950 1.00 91.06 272 GLY A O 1
ATOM 2110 N N . ASN A 1 273 ? -25.820 26.007 33.976 1.00 90.81 273 ASN A N 1
ATOM 2111 C CA . ASN A 1 273 ? -26.624 24.876 34.446 1.00 90.81 273 ASN A CA 1
ATOM 2112 C C . ASN A 1 273 ? -27.931 24.730 33.659 1.00 90.81 273 ASN A C 1
ATOM 2114 O O . ASN A 1 273 ? -28.273 23.618 33.261 1.00 90.81 273 ASN A O 1
ATOM 2118 N N . ASP A 1 274 ? -28.631 25.834 33.387 1.00 91.94 274 ASP A N 1
ATOM 2119 C CA . ASP A 1 274 ? -29.878 25.797 32.614 1.00 91.94 274 ASP A CA 1
ATOM 2120 C C . ASP A 1 274 ? -29.625 25.350 31.173 1.00 91.94 274 ASP A C 1
ATOM 2122 O O . ASP A 1 274 ? -30.357 24.511 30.646 1.00 91.94 274 ASP A O 1
ATOM 2126 N N . ALA A 1 275 ? -28.538 25.840 30.566 1.00 93.00 275 ALA A N 1
ATOM 2127 C CA . ALA A 1 275 ? -28.109 25.422 29.236 1.00 93.00 275 ALA A CA 1
ATOM 2128 C C . ALA A 1 275 ? -27.831 23.909 29.183 1.00 93.00 275 ALA A C 1
ATOM 2130 O O . ALA A 1 275 ? -28.302 23.222 28.277 1.00 93.00 275 ALA A O 1
ATOM 2131 N N . ILE A 1 276 ? -27.119 23.360 30.173 1.00 94.56 276 ILE A N 1
ATOM 2132 C CA . ILE A 1 276 ? -26.835 21.920 30.234 1.00 94.56 276 ILE A CA 1
ATOM 2133 C C . ILE A 1 276 ? -28.094 21.091 30.486 1.00 94.56 276 ILE A C 1
ATOM 2135 O O . ILE A 1 276 ? -28.256 20.052 29.851 1.00 94.56 276 ILE A O 1
ATOM 2139 N N . ASN A 1 277 ? -28.992 21.529 31.368 1.00 92.69 277 ASN A N 1
ATOM 2140 C CA . ASN A 1 277 ? -30.246 20.819 31.627 1.00 92.69 277 ASN A CA 1
ATOM 2141 C C . ASN A 1 277 ? -31.138 20.793 30.378 1.00 92.69 277 ASN A C 1
ATOM 2143 O O . ASN A 1 277 ? -31.725 19.760 30.055 1.00 92.69 277 ASN A O 1
ATOM 2147 N N . ASN A 1 278 ? -31.196 21.904 29.639 1.00 94.12 278 ASN A N 1
ATOM 2148 C CA . ASN A 1 278 ? -31.925 21.979 28.378 1.00 94.12 278 ASN A CA 1
ATOM 2149 C C . ASN A 1 278 ? -31.308 21.061 27.309 1.00 94.12 278 ASN A C 1
ATOM 2151 O O . ASN A 1 278 ? -32.035 20.310 26.659 1.00 94.12 278 ASN A O 1
ATOM 2155 N N . LEU A 1 279 ? -29.976 21.047 27.187 1.00 94.81 279 LEU A N 1
ATOM 2156 C CA . LEU A 1 279 ? -29.270 20.119 26.302 1.00 94.81 279 LEU A CA 1
ATOM 2157 C C . LEU A 1 279 ? -29.518 18.654 26.693 1.00 94.81 279 LEU A C 1
ATOM 2159 O O . LEU A 1 279 ? -29.767 17.819 25.830 1.00 94.81 279 LEU A O 1
ATOM 2163 N N . ALA A 1 280 ? -29.463 18.328 27.984 1.00 93.06 280 ALA A N 1
ATOM 2164 C CA . ALA A 1 280 ? -29.703 16.977 28.482 1.00 93.06 280 ALA A CA 1
ATOM 2165 C C . ALA A 1 280 ? -31.118 16.491 28.121 1.00 93.06 280 ALA A C 1
ATOM 2167 O O . ALA A 1 280 ? -31.273 15.391 27.592 1.00 93.06 280 ALA A O 1
ATOM 2168 N N . ALA A 1 281 ? -32.128 17.353 28.290 1.00 92.12 281 ALA A N 1
ATOM 2169 C CA . ALA A 1 281 ? -33.497 17.078 27.857 1.00 92.12 281 ALA A CA 1
ATOM 2170 C C . ALA A 1 281 ? -33.604 16.890 26.332 1.00 92.12 281 ALA A C 1
ATOM 2172 O O . ALA A 1 281 ? -34.285 15.971 25.871 1.00 92.12 281 ALA A O 1
ATOM 2173 N N . PHE A 1 282 ? -32.895 17.707 25.547 1.00 92.62 282 PHE A N 1
ATOM 2174 C CA . PHE A 1 282 ? -32.852 17.585 24.086 1.00 92.62 282 PHE A CA 1
ATOM 2175 C C . PHE A 1 282 ? -32.206 16.271 23.615 1.00 92.62 282 PHE A C 1
ATOM 2177 O O . PHE A 1 282 ? -32.599 15.717 22.593 1.00 92.62 282 PHE A O 1
ATOM 2184 N N . LEU A 1 283 ? -31.253 15.731 24.381 1.00 94.44 283 LEU A N 1
ATOM 2185 C CA . LEU A 1 283 ? -30.571 14.461 24.105 1.00 94.44 283 LEU A CA 1
ATOM 2186 C C . LEU A 1 283 ? -31.270 13.230 24.710 1.00 94.44 283 LEU A C 1
ATOM 2188 O O . LEU A 1 283 ? -30.702 12.137 24.694 1.00 94.44 283 LEU A O 1
ATOM 2192 N N . SER A 1 284 ? -32.490 13.376 25.234 1.00 90.75 284 SER A N 1
ATOM 2193 C CA . SER A 1 284 ? -33.231 12.293 25.903 1.00 90.75 284 SER A CA 1
ATOM 2194 C C . SER A 1 284 ? -33.531 11.079 25.012 1.00 90.75 284 SER A C 1
ATOM 2196 O O . SER A 1 284 ? -33.764 9.990 25.534 1.00 90.75 284 SER A O 1
ATOM 2198 N N . GLU A 1 285 ? -33.467 11.229 23.684 1.00 90.00 285 GLU A N 1
ATOM 2199 C CA . GLU A 1 285 ? -33.605 10.124 22.725 1.00 90.00 285 GLU A CA 1
ATOM 2200 C C . GLU A 1 285 ? -32.431 9.127 22.758 1.00 90.00 285 GLU A C 1
ATOM 2202 O O . GLU A 1 285 ? -32.565 7.990 22.302 1.00 90.00 285 GLU A O 1
ATOM 2207 N N . PHE A 1 286 ? -31.281 9.513 23.323 1.00 89.50 286 PHE A N 1
ATOM 2208 C CA . PHE A 1 286 ? -30.106 8.653 23.420 1.00 89.50 286 PHE A CA 1
ATOM 2209 C C . PHE A 1 286 ? -30.049 7.908 24.754 1.00 89.50 286 PHE A C 1
ATOM 2211 O O . PHE A 1 286 ? -30.237 8.477 25.826 1.00 89.50 286 PHE A O 1
ATOM 2218 N N . ASN A 1 287 ? -29.699 6.622 24.694 1.00 81.00 287 ASN A N 1
ATOM 2219 C CA . ASN A 1 287 ? -29.525 5.779 25.875 1.00 81.00 287 ASN A CA 1
ATOM 2220 C C . ASN A 1 287 ? -28.030 5.665 26.253 1.00 81.00 287 ASN A C 1
ATOM 2222 O O . ASN A 1 287 ? -27.204 5.444 25.356 1.00 81.00 287 ASN A O 1
ATOM 2226 N N . PRO A 1 288 ? -27.645 5.752 27.543 1.00 83.62 288 PRO A N 1
ATOM 2227 C CA . PRO A 1 288 ? -28.476 6.069 28.710 1.00 83.62 288 PRO A CA 1
ATOM 2228 C C . PRO A 1 288 ? -29.033 7.495 28.681 1.00 83.62 288 PRO A C 1
ATOM 2230 O O . PRO A 1 288 ? -28.311 8.426 28.323 1.00 83.62 288 PRO A O 1
ATOM 2233 N N . ALA A 1 289 ? -30.292 7.651 29.103 1.00 82.94 289 ALA A N 1
ATOM 2234 C CA . ALA A 1 289 ? -30.915 8.963 29.247 1.00 82.94 289 ALA A CA 1
ATOM 2235 C C . ALA A 1 289 ? -30.046 9.864 30.136 1.00 82.94 289 ALA A C 1
ATOM 2237 O O . ALA A 1 289 ? -29.551 9.446 31.188 1.00 82.94 289 ALA A O 1
ATOM 2238 N N . SER A 1 290 ? -29.828 11.092 29.679 1.00 82.38 290 SER A N 1
ATOM 2239 C CA . SER A 1 290 ? -28.958 12.060 30.338 1.00 82.38 290 SER A CA 1
ATOM 2240 C C . SER A 1 290 ? -29.793 13.139 30.999 1.00 82.38 290 SER A C 1
ATOM 2242 O O . SER A 1 290 ? -30.623 13.749 30.340 1.00 82.38 290 SER A O 1
ATOM 2244 N N . ASN A 1 291 ? -29.545 13.392 32.284 1.00 85.81 291 ASN A N 1
ATOM 2245 C CA . ASN A 1 291 ? -30.274 14.404 33.061 1.00 85.81 291 ASN A CA 1
ATOM 2246 C C . ASN A 1 291 ? -29.356 15.514 33.593 1.00 85.81 291 ASN A C 1
ATOM 2248 O O . ASN A 1 291 ? -29.819 16.439 34.248 1.00 85.81 291 ASN A O 1
ATOM 2252 N N . ASP A 1 292 ? -28.049 15.397 33.365 1.00 87.81 292 ASP A N 1
ATOM 2253 C CA . ASP A 1 292 ? -27.028 16.289 33.895 1.00 87.81 292 ASP A CA 1
ATOM 2254 C C . ASP A 1 292 ? -25.807 16.342 32.962 1.00 87.81 292 ASP A C 1
ATOM 2256 O O . ASP A 1 292 ? -25.694 15.590 31.985 1.00 87.81 292 ASP A O 1
ATOM 2260 N N . LEU A 1 293 ? -24.847 17.215 33.291 1.00 90.31 293 LEU A N 1
ATOM 2261 C CA . LEU A 1 293 ? -23.585 17.325 32.555 1.00 90.31 293 LEU A CA 1
ATOM 2262 C C . LEU A 1 293 ? -22.878 15.970 32.443 1.00 90.31 293 LEU A C 1
ATOM 2264 O O . LEU A 1 293 ? -22.321 15.640 31.398 1.00 90.31 293 LEU A O 1
ATOM 2268 N N . LYS A 1 294 ? -22.885 15.173 33.517 1.00 91.00 294 LYS A N 1
ATOM 2269 C CA . LYS A 1 294 ? -22.193 13.884 33.557 1.00 91.00 294 LYS A CA 1
ATOM 2270 C C . LYS A 1 294 ? -22.802 12.892 32.566 1.00 91.00 294 LYS A C 1
ATOM 2272 O O . LYS A 1 294 ? -22.044 12.206 31.881 1.00 91.00 294 LYS A O 1
ATOM 2277 N N . GLY A 1 295 ? -24.127 12.842 32.460 1.00 88.81 295 GLY A N 1
ATOM 2278 C CA . GLY A 1 295 ? -24.867 12.046 31.486 1.00 88.81 295 GLY A CA 1
ATOM 2279 C C . GLY A 1 295 ? -24.552 12.474 30.058 1.00 88.81 295 GLY A C 1
ATOM 2280 O O . GLY A 1 295 ? -24.103 11.645 29.265 1.00 88.81 295 GLY A O 1
ATOM 2281 N N . VAL A 1 296 ? -24.651 13.779 29.766 1.00 91.12 296 VAL A N 1
ATOM 2282 C CA . VAL A 1 296 ? -24.330 14.332 28.437 1.00 91.12 296 VAL A CA 1
ATOM 2283 C C . VAL A 1 296 ? -22.894 13.990 28.044 1.00 91.12 296 VAL A C 1
ATOM 2285 O O . VAL A 1 296 ? -22.648 13.479 26.953 1.00 91.12 296 VAL A O 1
ATOM 2288 N N . LEU A 1 297 ? -21.931 14.184 28.952 1.00 92.06 297 LEU A N 1
ATOM 2289 C CA . LEU A 1 297 ? -20.547 13.771 28.728 1.00 92.06 297 LEU A CA 1
ATOM 2290 C C . LEU A 1 297 ? -20.444 12.249 28.546 1.00 92.06 297 LEU A C 1
ATOM 2292 O O . LEU A 1 297 ? -19.651 11.793 27.727 1.00 92.06 297 LEU A O 1
ATOM 2296 N N . GLY A 1 298 ? -21.217 11.449 29.277 1.00 88.69 298 GLY A N 1
ATOM 2297 C CA . GLY A 1 298 ? -21.279 9.993 29.137 1.00 88.69 298 GLY A CA 1
ATOM 2298 C C . GLY A 1 298 ? -21.707 9.534 27.738 1.00 88.69 298 GLY A C 1
ATOM 2299 O O . GLY A 1 298 ? -21.092 8.615 27.189 1.00 88.69 298 GLY A O 1
ATOM 2300 N N . LEU A 1 299 ? -22.685 10.206 27.122 1.00 89.44 299 LEU A N 1
ATOM 2301 C CA . LEU A 1 299 ? -23.146 9.917 25.756 1.00 89.44 299 LEU A CA 1
ATOM 2302 C C . LEU A 1 299 ? -22.038 10.083 24.710 1.00 89.44 299 LEU A C 1
ATOM 2304 O O . LEU A 1 299 ? -21.943 9.286 23.781 1.00 89.44 299 LEU A O 1
ATOM 2308 N N . ILE A 1 300 ? -21.157 11.060 24.912 1.00 89.38 300 ILE A N 1
ATOM 2309 C CA . ILE A 1 300 ? -20.006 11.344 24.043 1.00 89.38 300 ILE A CA 1
ATOM 2310 C C . ILE A 1 300 ? -18.677 10.844 24.634 1.00 89.38 300 ILE A C 1
ATOM 2312 O O . ILE A 1 300 ? -17.602 11.389 24.365 1.00 89.38 300 ILE A O 1
ATOM 2316 N N . SER A 1 301 ? -18.736 9.832 25.503 1.00 84.06 301 SER A N 1
ATOM 2317 C CA . SER A 1 301 ? -17.561 9.174 26.076 1.00 84.06 301 SER A CA 1
ATOM 2318 C C . SER A 1 301 ? -17.235 7.874 25.342 1.00 84.06 301 SER A C 1
ATOM 2320 O O . SER A 1 301 ? -18.124 7.136 24.928 1.00 84.06 301 SER A O 1
ATOM 2322 N N . GLY A 1 302 ? -15.942 7.580 25.206 1.00 74.69 302 GLY A N 1
ATOM 2323 C CA . GLY A 1 302 ? -15.449 6.318 24.665 1.00 74.69 302 GLY A CA 1
ATOM 2324 C C . GLY A 1 302 ? -14.044 6.013 25.194 1.00 74.69 302 GLY A C 1
ATOM 2325 O O . GLY A 1 302 ? -13.275 6.957 25.413 1.00 74.69 302 GLY A O 1
ATOM 2326 N N . PRO A 1 303 ? -13.673 4.737 25.417 1.00 66.75 303 PRO A N 1
ATOM 2327 C CA . PRO A 1 303 ? -12.340 4.380 25.902 1.00 66.75 303 PRO A CA 1
ATOM 2328 C C . PRO A 1 303 ? -11.230 4.969 25.017 1.00 66.75 303 PRO A C 1
ATOM 2330 O O . PRO A 1 303 ? -11.166 4.695 23.818 1.00 66.75 303 PRO A O 1
ATOM 2333 N N . GLY A 1 304 ? -10.369 5.804 25.610 1.00 64.88 304 GLY A N 1
ATOM 2334 C CA . GLY A 1 304 ? -9.254 6.463 24.918 1.00 64.88 304 GLY A CA 1
ATOM 2335 C C . GLY A 1 304 ? -9.643 7.583 23.940 1.00 64.88 304 GLY A C 1
ATOM 2336 O O . GLY A 1 304 ? -8.765 8.107 23.256 1.00 64.88 304 GLY A O 1
ATOM 2337 N N . TYR A 1 305 ? -10.921 7.973 23.858 1.00 71.31 305 TYR A N 1
ATOM 2338 C CA . TYR A 1 305 ? -11.382 9.022 22.947 1.00 71.31 305 TYR A CA 1
ATOM 2339 C C . TYR A 1 305 ? -11.284 10.417 23.578 1.00 71.31 305 TYR A C 1
ATOM 2341 O O . TYR A 1 305 ? -11.784 10.659 24.678 1.00 71.31 305 TYR A O 1
ATOM 2349 N N . LYS A 1 306 ? -10.656 11.358 22.862 1.00 76.75 306 LYS A N 1
ATOM 2350 C CA . LYS A 1 306 ? -10.573 12.773 23.250 1.00 76.75 306 LYS A CA 1
ATOM 2351 C C . LYS A 1 306 ? -11.578 13.573 22.429 1.00 76.75 306 LYS A C 1
ATOM 2353 O O . LYS A 1 306 ? -11.572 13.478 21.209 1.00 76.75 306 LYS A O 1
ATOM 2358 N N . SER A 1 307 ? -12.386 14.395 23.093 1.00 85.50 307 SER A N 1
ATOM 2359 C CA . SER A 1 307 ? -13.371 15.264 22.442 1.00 85.50 307 SER A CA 1
ATOM 2360 C C . SER A 1 307 ? -13.170 16.708 22.860 1.00 85.50 307 SER A C 1
ATOM 2362 O O . SER A 1 307 ? -13.116 17.016 24.054 1.00 85.50 307 SER A O 1
ATOM 2364 N N . ALA A 1 308 ? -13.088 17.593 21.870 1.00 92.12 308 ALA A N 1
ATOM 2365 C CA . ALA A 1 308 ? -13.054 19.027 22.115 1.00 92.12 308 ALA A CA 1
ATOM 2366 C C . ALA A 1 308 ? -14.412 19.519 22.635 1.00 92.12 308 ALA A C 1
ATOM 2368 O O . ALA A 1 308 ? -14.457 20.346 23.546 1.00 92.12 308 ALA A O 1
ATOM 2369 N N . THR A 1 309 ? -15.503 18.933 22.138 1.00 93.62 309 THR A N 1
ATOM 2370 C CA . THR A 1 309 ? -16.874 19.214 22.583 1.00 93.62 309 THR A CA 1
ATOM 2371 C C . THR A 1 309 ? -17.059 18.934 24.075 1.00 93.62 309 THR A C 1
ATOM 2373 O O . THR A 1 309 ? -17.623 19.764 24.780 1.00 93.62 309 THR A O 1
ATOM 2376 N N . ARG A 1 310 ? -16.510 17.825 24.602 1.00 93.00 310 ARG A N 1
ATOM 2377 C CA . ARG A 1 310 ? -16.537 17.531 26.052 1.00 93.00 310 ARG A CA 1
ATOM 2378 C C . ARG A 1 310 ? -15.928 18.660 26.879 1.00 93.00 310 ARG A C 1
ATOM 2380 O O . ARG A 1 310 ? -16.506 19.069 27.879 1.00 93.00 310 ARG A O 1
ATOM 2387 N N . ASN A 1 311 ? -14.763 19.154 26.464 1.00 92.25 311 ASN A N 1
ATOM 2388 C CA . ASN A 1 311 ? -14.076 20.230 27.176 1.00 92.25 311 ASN A CA 1
ATOM 2389 C C . ASN A 1 311 ? -14.889 21.526 27.132 1.00 92.25 311 ASN A C 1
ATOM 2391 O O . ASN A 1 311 ? -14.967 22.232 28.135 1.00 92.25 311 ASN A O 1
ATOM 2395 N N . LEU A 1 312 ? -15.508 21.818 25.985 1.00 94.06 312 LEU A N 1
ATOM 2396 C CA . LEU A 1 312 ? -16.331 23.008 25.815 1.00 94.06 312 LEU A CA 1
ATOM 2397 C C . LEU A 1 312 ? -17.605 22.951 26.668 1.00 94.06 312 LEU A C 1
ATOM 2399 O O . LEU A 1 312 ? -17.944 23.936 27.311 1.00 94.06 312 LEU A O 1
ATOM 2403 N N . LEU A 1 313 ? -18.265 21.792 26.744 1.00 95.00 313 LEU A N 1
ATOM 2404 C CA . LEU A 1 313 ? -19.442 21.590 27.596 1.00 95.00 313 LEU A CA 1
ATOM 2405 C C . LEU A 1 313 ? -19.117 21.794 29.080 1.00 95.00 313 LEU A C 1
ATOM 2407 O O . LEU A 1 313 ? -19.869 22.466 29.780 1.00 95.00 313 LEU A O 1
ATOM 2411 N N . THR A 1 314 ? -17.968 21.296 29.551 1.00 93.38 314 THR A N 1
ATOM 2412 C CA . THR A 1 314 ? -17.501 21.558 30.923 1.00 93.38 314 THR A CA 1
ATOM 2413 C C . THR A 1 314 ? -17.259 23.049 31.172 1.00 93.38 314 THR A C 1
ATOM 2415 O O . THR A 1 314 ? -17.566 23.547 32.252 1.00 93.38 314 THR A O 1
ATOM 2418 N N . GLN A 1 315 ? -16.732 23.780 30.183 1.00 94.06 315 GLN A N 1
ATOM 2419 C CA . GLN A 1 315 ? -16.541 25.231 30.290 1.00 94.06 315 GLN A CA 1
ATOM 2420 C C . GLN A 1 315 ? -17.877 25.980 30.320 1.00 94.06 315 GLN A C 1
ATOM 2422 O O . GLN A 1 315 ? -18.039 26.877 31.141 1.00 94.06 315 GLN A O 1
ATOM 2427 N N . ILE A 1 316 ? -18.830 25.605 29.461 1.00 92.81 316 ILE A N 1
ATOM 2428 C CA . ILE A 1 316 ? -20.168 26.210 29.392 1.00 92.81 316 ILE A CA 1
ATOM 2429 C C . ILE A 1 316 ? -20.923 26.008 30.707 1.00 92.81 316 ILE A C 1
ATOM 2431 O O . ILE A 1 316 ? -21.479 26.967 31.233 1.00 92.81 316 ILE A O 1
ATOM 2435 N N . ALA A 1 317 ? -20.874 24.804 31.282 1.00 92.81 317 ALA A N 1
ATOM 2436 C CA . ALA A 1 317 ? -21.524 24.498 32.555 1.00 92.81 317 ALA A CA 1
ATOM 2437 C C . ALA A 1 317 ? -21.053 25.401 33.712 1.00 92.81 317 ALA A C 1
ATOM 2439 O O . ALA A 1 317 ? -21.825 25.707 34.613 1.00 92.81 317 ALA A O 1
ATOM 2440 N N . ALA A 1 318 ? -19.793 25.850 33.677 1.00 92.56 318 ALA A N 1
ATOM 2441 C CA . ALA A 1 318 ? -19.202 26.702 34.706 1.00 92.56 318 ALA A CA 1
ATOM 2442 C C . ALA A 1 318 ? -19.471 28.208 34.509 1.00 92.56 318 ALA A C 1
ATOM 2444 O O . ALA A 1 318 ? -19.059 29.014 35.347 1.00 92.56 318 ALA A O 1
ATOM 2445 N N . LYS A 1 319 ? -20.118 28.623 33.411 1.00 92.94 319 LYS A N 1
ATOM 2446 C CA . LYS A 1 319 ? -20.378 30.042 33.136 1.00 92.94 319 LYS A CA 1
ATOM 2447 C C . LYS A 1 319 ? -21.618 30.553 33.867 1.00 92.94 319 LYS A C 1
ATOM 2449 O O . LYS A 1 319 ? -22.671 29.920 33.859 1.00 92.94 319 LYS A O 1
ATOM 2454 N N . ALA A 1 320 ? -21.503 31.766 34.410 1.00 91.69 320 ALA A N 1
ATOM 2455 C CA . ALA A 1 320 ? -22.640 32.507 34.959 1.00 91.69 320 ALA A CA 1
ATOM 2456 C C . ALA A 1 320 ? -23.644 32.914 33.866 1.00 91.69 320 ALA A C 1
ATOM 2458 O O . ALA A 1 320 ? -24.848 32.885 34.098 1.00 91.69 320 ALA A O 1
ATOM 2459 N N . THR A 1 321 ? -23.145 33.236 32.669 1.00 94.19 321 THR A N 1
ATOM 2460 C CA . THR A 1 321 ? -23.954 33.606 31.503 1.00 94.19 321 THR A CA 1
ATOM 2461 C C . THR A 1 321 ? -23.359 32.968 30.252 1.00 94.19 321 THR A C 1
ATOM 2463 O O . THR A 1 321 ? -22.163 33.120 29.981 1.00 94.19 321 THR A O 1
ATOM 2466 N N . VAL A 1 322 ? -24.180 32.230 29.507 1.00 93.94 322 VAL A N 1
ATOM 2467 C CA . VAL A 1 322 ? -23.809 31.590 28.239 1.00 93.94 322 VAL A CA 1
ATOM 2468 C C . VAL A 1 322 ? -24.152 32.530 27.090 1.00 93.94 322 VAL A C 1
ATOM 2470 O O . VAL A 1 322 ? -25.298 32.932 26.929 1.00 93.94 322 VAL A O 1
ATOM 2473 N N . THR A 1 323 ? -23.155 32.891 26.285 1.00 95.19 323 THR A N 1
ATOM 2474 C CA . THR A 1 323 ? -23.332 33.854 25.187 1.00 95.19 323 THR A CA 1
ATOM 2475 C C . THR A 1 323 ? -23.636 33.162 23.859 1.00 95.19 323 THR A C 1
ATOM 2477 O O . THR A 1 323 ? -23.303 31.992 23.662 1.00 95.19 323 THR A O 1
ATOM 2480 N N . GLN A 1 324 ? -24.157 33.912 22.882 1.00 93.44 324 GLN A N 1
ATOM 2481 C CA . GLN A 1 324 ? -24.338 33.406 21.515 1.00 93.44 324 GLN A CA 1
ATOM 2482 C C . GLN A 1 324 ? -23.019 32.921 20.885 1.00 93.44 324 GLN A 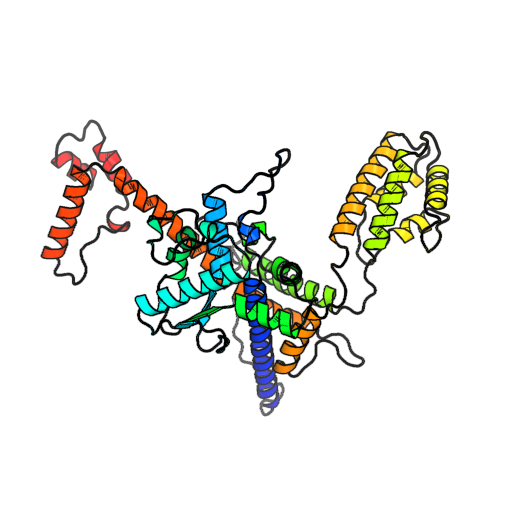C 1
ATOM 2484 O O . GLN A 1 324 ? -23.004 31.963 20.114 1.00 93.44 324 GLN A O 1
ATOM 2489 N N . GLN A 1 325 ? -21.890 33.548 21.236 1.00 93.50 325 GLN A N 1
ATOM 2490 C CA . GLN A 1 325 ? -20.571 33.133 20.757 1.00 93.50 325 GLN A CA 1
ATOM 2491 C C . GLN A 1 325 ? -20.161 31.763 21.318 1.00 93.50 325 GLN A C 1
ATOM 2493 O O . GLN A 1 325 ? -19.521 30.977 20.617 1.00 93.50 325 GLN A O 1
ATOM 2498 N N . ASP A 1 326 ? -20.536 31.460 22.562 1.00 93.38 326 ASP A N 1
ATOM 2499 C CA . ASP A 1 326 ? -20.273 30.155 23.172 1.00 93.38 326 ASP A CA 1
ATOM 2500 C C . ASP A 1 326 ? -21.063 29.045 22.477 1.00 93.38 326 ASP A C 1
ATOM 2502 O O . ASP A 1 326 ? -20.502 27.988 22.183 1.00 93.38 326 ASP A O 1
ATOM 2506 N N . LEU A 1 327 ? -22.333 29.313 22.160 1.00 94.94 327 LEU A N 1
ATOM 2507 C CA . LEU A 1 327 ? -23.209 28.393 21.434 1.00 94.94 327 LEU A CA 1
ATOM 2508 C C . LEU A 1 327 ? -22.723 28.164 19.996 1.00 94.94 327 LEU A C 1
ATOM 2510 O O . LEU A 1 327 ? -22.592 27.017 19.570 1.00 94.94 327 LEU A O 1
ATOM 2514 N N . ALA A 1 328 ? -22.332 29.224 19.280 1.00 94.69 328 ALA A N 1
ATOM 2515 C CA . ALA A 1 328 ? -21.743 29.103 17.945 1.00 94.69 328 ALA A CA 1
ATOM 2516 C C . ALA A 1 328 ? -20.449 28.268 17.962 1.00 94.69 328 ALA A C 1
ATOM 2518 O O . ALA A 1 328 ? -20.267 27.359 17.152 1.00 94.69 328 ALA A O 1
ATOM 2519 N N . ARG A 1 329 ? -19.571 28.504 18.946 1.00 95.69 329 ARG A N 1
ATOM 2520 C CA . ARG A 1 329 ? -18.346 27.711 19.115 1.00 95.69 329 ARG A CA 1
ATOM 2521 C C . ARG A 1 329 ? -18.649 26.249 19.450 1.00 95.69 329 ARG A C 1
ATOM 2523 O O . ARG A 1 329 ? -17.922 25.365 18.988 1.00 95.69 329 ARG A O 1
ATOM 2530 N N . LEU A 1 330 ? -19.688 25.984 20.245 1.00 96.31 330 LEU A N 1
ATOM 2531 C CA . LEU A 1 330 ? -20.141 24.626 20.547 1.00 96.31 330 LEU A CA 1
ATOM 2532 C C . LEU A 1 330 ? -20.643 23.920 19.290 1.00 96.31 330 LEU A C 1
ATOM 2534 O O . LEU A 1 330 ? -20.209 22.798 19.039 1.00 96.31 330 LEU A O 1
ATOM 2538 N N . LYS A 1 331 ? -21.470 24.588 18.479 1.00 96.25 331 LYS A N 1
ATOM 2539 C CA . LYS A 1 331 ? -21.962 24.077 17.194 1.00 96.25 331 LYS A CA 1
ATOM 2540 C C . LYS A 1 331 ? -20.818 23.668 16.270 1.00 96.25 331 LYS A C 1
ATOM 2542 O O . LYS A 1 331 ? -20.789 22.527 15.805 1.00 96.25 331 LYS A O 1
ATOM 2547 N N . ASP A 1 332 ? -19.858 24.561 16.038 1.00 94.44 332 ASP A N 1
ATOM 2548 C CA . ASP A 1 332 ? -18.727 24.291 15.141 1.00 94.44 332 ASP A CA 1
ATOM 2549 C C . ASP A 1 332 ? -17.869 23.127 15.653 1.00 94.44 332 ASP A C 1
ATOM 2551 O O . ASP A 1 332 ? -17.499 22.222 14.902 1.00 94.44 332 ASP A O 1
ATOM 2555 N N . THR A 1 333 ? -17.591 23.114 16.961 1.00 94.81 333 THR A N 1
ATOM 2556 C CA . THR A 1 333 ? -16.773 22.070 17.595 1.00 94.81 333 THR A CA 1
ATOM 2557 C C . THR A 1 333 ? -17.469 20.707 17.552 1.00 94.81 333 THR A C 1
ATOM 2559 O O . THR A 1 333 ? -16.830 19.707 17.222 1.00 94.81 333 THR A O 1
ATOM 2562 N N . ALA A 1 334 ? -18.771 20.665 17.843 1.00 94.31 334 ALA A N 1
ATOM 2563 C CA . ALA A 1 334 ? -19.570 19.446 17.803 1.00 94.31 334 ALA A CA 1
ATOM 2564 C C . ALA A 1 334 ? -19.731 18.922 16.369 1.00 94.31 334 ALA A C 1
ATOM 2566 O O . ALA A 1 334 ? -19.595 17.723 16.146 1.00 94.31 334 ALA A O 1
ATOM 2567 N N . THR A 1 335 ? -19.910 19.801 15.379 1.00 93.06 335 THR A N 1
ATOM 2568 C CA . THR A 1 335 ? -19.957 19.418 13.956 1.00 93.06 335 THR A CA 1
ATOM 2569 C C . THR A 1 335 ? -18.648 18.764 13.506 1.00 93.06 335 THR A C 1
ATOM 2571 O O . THR A 1 335 ? -18.651 17.731 12.834 1.00 93.06 335 THR A O 1
ATOM 2574 N N . GLU A 1 336 ? -17.509 19.326 13.913 1.00 91.62 336 GLU A N 1
ATOM 2575 C CA . GLU A 1 336 ? -16.193 18.775 13.595 1.00 91.62 336 GLU A CA 1
ATOM 2576 C C . GLU A 1 336 ? -15.920 17.442 14.319 1.00 91.62 336 GLU A C 1
ATOM 2578 O O . GLU A 1 336 ? -15.383 16.511 13.711 1.00 91.62 336 GLU A O 1
ATOM 2583 N N . ASP A 1 337 ? -16.308 17.307 15.592 1.00 90.69 337 ASP A N 1
ATOM 2584 C CA . ASP A 1 337 ? -16.213 16.035 16.324 1.00 90.69 337 ASP A CA 1
ATOM 2585 C C . ASP A 1 337 ? -17.155 14.966 15.722 1.00 90.69 337 ASP A C 1
ATOM 2587 O O . ASP A 1 337 ? -16.737 13.816 15.572 1.00 90.69 337 ASP A O 1
ATOM 2591 N N . ALA A 1 338 ? -18.367 15.331 15.277 1.00 89.88 338 ALA A N 1
ATOM 2592 C CA . ALA A 1 338 ? -19.278 14.435 14.555 1.00 89.88 338 ALA A CA 1
ATOM 2593 C C . ALA A 1 338 ? -18.636 13.915 13.264 1.00 89.88 338 ALA A C 1
ATOM 2595 O O . ALA A 1 338 ? -18.603 12.709 13.014 1.00 89.88 338 ALA A O 1
ATOM 2596 N N . ARG A 1 339 ? -18.048 14.819 12.469 1.00 86.50 339 ARG A N 1
ATOM 2597 C CA . ARG A 1 339 ? -17.334 14.479 11.232 1.00 86.50 339 ARG A CA 1
ATOM 2598 C C . ARG A 1 339 ? -16.190 13.497 11.496 1.00 86.50 339 ARG A C 1
ATOM 2600 O O . ARG A 1 339 ? -16.043 12.521 10.762 1.00 86.50 339 ARG A O 1
ATOM 2607 N N . LYS A 1 340 ? -15.398 13.713 12.554 1.00 85.31 340 LYS A N 1
ATOM 2608 C CA . LYS A 1 340 ? -14.327 12.786 12.967 1.00 85.31 340 LYS A CA 1
ATOM 2609 C C . LYS A 1 340 ? -14.872 11.433 13.423 1.00 85.31 340 LYS A C 1
ATOM 2611 O O . LYS A 1 340 ? -14.258 10.410 13.127 1.00 85.31 340 LYS A O 1
ATOM 2616 N N . CYS A 1 341 ? -15.997 11.391 14.132 1.00 82.69 341 CYS A N 1
ATOM 2617 C CA . CYS A 1 341 ? -16.632 10.132 14.522 1.00 82.69 341 CYS A CA 1
ATOM 2618 C C . CYS A 1 341 ? -17.162 9.358 13.307 1.00 82.69 341 CYS A C 1
ATOM 2620 O O . CYS A 1 341 ? -16.880 8.166 13.192 1.00 82.69 341 CYS A O 1
ATOM 2622 N N . TYR A 1 342 ? -17.814 10.017 12.345 1.00 79.38 342 TYR A N 1
ATOM 2623 C CA . TYR A 1 342 ? -18.221 9.361 11.098 1.00 79.38 342 TYR A CA 1
ATOM 2624 C C . TYR A 1 342 ? -17.024 8.782 10.337 1.00 79.38 342 TYR A C 1
ATOM 2626 O O . TYR A 1 342 ? -17.082 7.644 9.887 1.00 79.38 342 TYR A O 1
ATOM 2634 N N . GLN A 1 343 ? -15.894 9.493 10.289 1.00 76.00 343 GLN A N 1
ATOM 2635 C CA . GLN A 1 343 ? -14.663 8.971 9.678 1.00 76.00 343 GLN A CA 1
ATOM 2636 C C . GLN A 1 343 ? -14.099 7.728 10.381 1.00 76.00 343 GLN A C 1
ATOM 2638 O O . GLN A 1 343 ? -13.423 6.922 9.754 1.00 76.00 343 GLN A O 1
ATOM 2643 N N . ASN A 1 344 ? -14.374 7.561 11.675 1.00 73.62 344 ASN A N 1
ATOM 2644 C CA . ASN A 1 344 ? -13.932 6.406 12.454 1.00 73.62 344 ASN A CA 1
ATOM 2645 C C . ASN A 1 344 ? -15.000 5.309 12.564 1.00 73.62 344 ASN A C 1
ATOM 2647 O O . ASN A 1 344 ? -14.751 4.259 13.166 1.00 73.62 344 ASN A O 1
ATOM 2651 N N . THR A 1 345 ? -16.185 5.514 11.998 1.00 67.38 345 THR A N 1
ATOM 2652 C CA . THR A 1 345 ? -17.252 4.515 11.993 1.00 67.38 345 THR A CA 1
ATOM 2653 C C . THR A 1 345 ? -16.808 3.278 11.211 1.00 67.38 345 THR A C 1
ATOM 2655 O O . THR A 1 345 ? -16.301 3.382 10.101 1.00 67.38 345 THR A O 1
ATOM 2658 N N . GLY A 1 346 ? -16.928 2.089 11.811 1.00 66.31 346 GLY A N 1
ATOM 2659 C CA . GLY A 1 346 ? -16.465 0.834 11.198 1.00 66.31 346 GLY A CA 1
ATOM 2660 C C . GLY A 1 346 ? -14.938 0.633 11.168 1.00 66.31 346 GLY A C 1
ATOM 2661 O O . GLY A 1 346 ? -14.467 -0.411 10.698 1.00 66.31 346 GLY A O 1
ATOM 2662 N N . SER A 1 347 ? -14.155 1.573 11.713 1.00 68.56 347 SER A N 1
ATOM 2663 C CA . SER A 1 347 ? -12.688 1.458 11.821 1.00 68.56 347 SER A CA 1
ATOM 2664 C C . SER A 1 347 ? -12.230 0.344 12.770 1.00 68.56 347 SER A C 1
ATOM 2666 O O . SER A 1 347 ? -11.100 -0.129 12.671 1.00 68.56 347 SER A O 1
ATOM 2668 N N . LYS A 1 348 ? -13.114 -0.101 13.668 1.00 74.56 348 LYS A N 1
ATOM 2669 C CA . LYS A 1 348 ? -12.886 -1.193 14.620 1.00 74.56 348 LYS A CA 1
ATOM 2670 C C . LYS A 1 348 ? -13.933 -2.285 14.457 1.00 74.56 348 LYS A C 1
ATOM 2672 O O . LYS A 1 348 ? -15.020 -2.036 13.941 1.00 74.56 348 LYS A O 1
ATOM 2677 N N . GLY A 1 349 ? -13.590 -3.473 14.931 1.00 76.31 349 GLY A N 1
ATOM 2678 C CA . GLY A 1 349 ? -14.433 -4.656 14.890 1.00 76.31 349 GLY A CA 1
ATOM 2679 C C . GLY A 1 349 ? -13.898 -5.707 13.929 1.00 76.31 349 GLY A C 1
ATOM 2680 O O . GLY A 1 349 ? -13.188 -5.395 12.964 1.00 76.31 349 GLY A O 1
ATOM 2681 N N . GLN A 1 350 ? -14.269 -6.947 14.233 1.00 81.38 350 GLN A N 1
ATOM 2682 C CA . GLN A 1 350 ? -13.896 -8.134 13.483 1.00 81.38 350 GLN A CA 1
ATOM 2683 C C . GLN A 1 350 ? -14.468 -8.086 12.067 1.00 81.38 350 GLN A C 1
ATOM 2685 O O . GLN A 1 350 ? -15.606 -7.663 11.843 1.00 81.38 350 GLN A O 1
ATOM 2690 N N . ARG A 1 351 ? -13.652 -8.490 11.094 1.00 86.12 351 ARG A N 1
ATOM 2691 C CA . ARG A 1 351 ? -13.996 -8.502 9.672 1.00 86.12 351 ARG A CA 1
ATOM 2692 C C . ARG A 1 351 ? -13.599 -9.851 9.093 1.00 86.12 351 ARG A C 1
ATOM 2694 O O . ARG A 1 351 ? -12.480 -10.296 9.318 1.00 86.12 351 ARG A O 1
ATOM 2701 N N . ARG A 1 352 ? -14.469 -10.442 8.271 1.00 88.31 352 ARG A N 1
ATOM 2702 C CA . ARG A 1 352 ? -14.234 -11.769 7.678 1.00 88.31 352 ARG A CA 1
ATOM 2703 C C . ARG A 1 352 ? -12.956 -11.843 6.833 1.00 88.31 352 ARG A C 1
ATOM 2705 O O . ARG A 1 352 ? -12.255 -12.850 6.894 1.00 88.31 352 ARG A O 1
ATOM 2712 N N . TYR A 1 353 ? -12.612 -10.788 6.085 1.00 93.38 353 TYR A N 1
ATOM 2713 C CA . TYR A 1 353 ? -11.336 -10.752 5.357 1.00 93.38 353 TYR A CA 1
ATOM 2714 C C . TYR A 1 353 ? -10.138 -10.773 6.313 1.00 93.38 353 TYR A C 1
ATOM 2716 O O . TYR A 1 353 ? -9.177 -11.493 6.068 1.00 93.38 353 TYR A O 1
ATOM 2724 N N . ALA A 1 354 ? -10.206 -10.034 7.425 1.00 93.44 354 ALA A N 1
ATOM 2725 C CA . ALA A 1 354 ? -9.137 -9.995 8.415 1.00 93.44 354 ALA A CA 1
ATOM 2726 C C . ALA A 1 354 ? -8.996 -11.356 9.112 1.00 93.44 354 ALA A C 1
ATOM 2728 O O . ALA A 1 354 ? -7.877 -11.826 9.290 1.00 93.44 354 ALA A O 1
ATOM 2729 N N . ASP A 1 355 ? -10.114 -12.022 9.421 1.00 93.31 355 ASP A N 1
ATOM 2730 C CA . ASP A 1 355 ? -10.117 -13.389 9.956 1.00 93.31 355 ASP A CA 1
ATOM 2731 C C . ASP A 1 355 ? -9.456 -14.379 8.992 1.00 93.31 355 ASP A C 1
ATOM 2733 O O . ASP A 1 355 ? -8.713 -15.255 9.423 1.00 93.31 355 ASP A O 1
ATOM 2737 N N . SER A 1 356 ? -9.692 -14.224 7.686 1.00 95.62 356 SER A N 1
ATOM 2738 C CA . SER A 1 356 ? -9.091 -15.082 6.657 1.00 95.62 356 SER A CA 1
ATOM 2739 C C . SER A 1 356 ? -7.575 -14.884 6.584 1.00 95.62 356 SER A C 1
ATOM 2741 O O . SER A 1 356 ? -6.831 -15.859 6.641 1.00 95.62 356 SER A O 1
ATOM 2743 N N . ILE A 1 357 ? -7.113 -13.626 6.578 1.00 96.44 357 ILE A N 1
ATOM 2744 C CA . ILE A 1 357 ? -5.680 -13.291 6.646 1.00 96.44 357 ILE A CA 1
ATOM 2745 C C . ILE A 1 357 ? -5.052 -13.903 7.900 1.00 96.44 357 ILE A C 1
ATOM 2747 O O . ILE A 1 357 ? -4.000 -14.536 7.830 1.00 96.44 357 ILE A O 1
ATOM 2751 N N . LEU A 1 358 ? -5.690 -13.707 9.057 1.00 96.31 358 LEU A N 1
ATOM 2752 C CA . LEU A 1 358 ? -5.160 -14.187 10.325 1.00 96.31 358 LEU A CA 1
ATOM 2753 C C . LEU A 1 358 ? -5.092 -15.714 10.350 1.00 96.31 358 LEU A C 1
ATOM 2755 O O . LEU A 1 358 ? -4.058 -16.253 10.726 1.00 96.31 358 LEU A O 1
ATOM 2759 N N . LYS A 1 359 ? -6.136 -16.401 9.881 1.00 96.25 359 LYS A N 1
ATOM 2760 C CA . LYS A 1 359 ? -6.182 -17.863 9.799 1.00 96.25 359 LYS A CA 1
ATOM 2761 C C . LYS A 1 359 ? -5.041 -18.428 8.952 1.00 96.25 359 LYS A C 1
ATOM 2763 O O . LYS A 1 359 ? -4.407 -19.399 9.364 1.00 96.25 359 LYS A O 1
ATOM 2768 N N . ASP A 1 360 ? -4.749 -17.819 7.804 1.00 97.00 360 ASP A N 1
ATOM 2769 C CA . ASP A 1 360 ? -3.638 -18.254 6.953 1.00 97.00 360 ASP A CA 1
ATOM 2770 C C . ASP A 1 360 ? -2.294 -18.094 7.673 1.00 97.00 360 ASP A C 1
ATOM 2772 O O . ASP A 1 360 ? -1.458 -18.999 7.643 1.00 97.00 360 ASP A O 1
ATOM 2776 N N . VAL A 1 361 ? -2.096 -16.976 8.377 1.00 97.31 361 VAL A N 1
ATOM 2777 C CA . VAL A 1 361 ? -0.878 -16.736 9.166 1.00 97.31 361 VAL A CA 1
ATOM 2778 C C . VAL A 1 361 ? -0.766 -17.729 10.323 1.00 97.31 361 VAL A C 1
ATOM 2780 O O . VAL A 1 361 ? 0.281 -18.347 10.503 1.00 97.31 361 VAL A O 1
ATOM 2783 N N . GLU A 1 362 ? -1.833 -17.922 11.096 1.00 96.56 362 GLU A N 1
ATOM 2784 C CA . GLU A 1 362 ? -1.874 -18.870 12.215 1.00 96.56 362 GLU A CA 1
ATOM 2785 C C . GLU A 1 362 ? -1.553 -20.298 11.754 1.00 96.56 362 GLU A C 1
ATOM 2787 O O . GLU A 1 362 ? -0.812 -21.014 12.434 1.00 96.56 362 GLU A O 1
ATOM 2792 N N . SER A 1 363 ? -2.034 -20.685 10.565 1.00 96.69 363 SER A N 1
ATOM 2793 C CA . SER A 1 363 ? -1.799 -22.014 9.993 1.00 96.69 363 SER A CA 1
ATOM 2794 C C . SER A 1 363 ? -0.317 -22.318 9.753 1.00 96.69 363 SER A C 1
ATOM 2796 O O . SER A 1 363 ? 0.114 -23.452 9.956 1.00 96.69 363 SER A O 1
ATOM 2798 N N . VAL A 1 364 ? 0.483 -21.312 9.375 1.00 96.12 364 VAL A N 1
ATOM 2799 C CA . VAL A 1 364 ? 1.919 -21.484 9.101 1.00 96.12 364 VAL A CA 1
ATOM 2800 C C . VAL A 1 364 ? 2.805 -21.184 10.307 1.00 96.12 364 VAL A C 1
ATOM 2802 O O . VAL A 1 364 ? 3.924 -21.690 10.382 1.00 96.12 364 VAL A O 1
ATOM 2805 N N . CYS A 1 365 ? 2.321 -20.365 11.243 1.00 93.69 365 CYS A N 1
ATOM 2806 C CA . CYS A 1 365 ? 3.009 -20.080 12.499 1.00 93.69 365 CYS A CA 1
ATOM 2807 C C . CYS A 1 365 ? 2.958 -21.274 13.461 1.00 93.69 365 CYS A C 1
ATOM 2809 O O . CYS A 1 365 ? 3.842 -21.414 14.301 1.00 93.69 365 CYS A O 1
ATOM 2811 N N . GLY A 1 366 ? 1.922 -22.117 13.368 1.00 91.50 366 GLY A N 1
ATOM 2812 C CA . GLY A 1 366 ? 1.698 -23.223 14.304 1.00 91.50 366 GLY A CA 1
ATOM 2813 C C . GLY A 1 366 ? 1.159 -22.775 15.668 1.00 91.50 366 GLY A C 1
ATOM 2814 O O . GLY A 1 366 ? 1.110 -23.570 16.604 1.00 91.50 366 GLY A O 1
ATOM 2815 N N . PHE A 1 367 ? 0.751 -21.509 15.797 1.00 91.81 367 PHE A N 1
ATOM 2816 C CA . PHE A 1 367 ? 0.122 -20.954 16.992 1.00 91.81 367 PHE A CA 1
ATOM 2817 C C . PHE A 1 367 ? -0.853 -19.828 16.629 1.00 91.81 367 PHE A C 1
ATOM 2819 O O . PHE A 1 367 ? -0.701 -19.154 15.613 1.00 91.81 367 PHE A O 1
ATOM 2826 N N . THR A 1 368 ? -1.853 -19.619 17.484 1.00 94.38 368 THR A N 1
ATOM 2827 C CA . THR A 1 368 ? -2.942 -18.652 17.280 1.00 94.38 368 THR A CA 1
ATOM 2828 C C . THR A 1 368 ? -2.668 -17.292 17.921 1.00 94.38 368 THR A C 1
ATOM 2830 O O . THR A 1 368 ? -1.912 -17.180 18.890 1.00 94.38 368 THR A O 1
ATOM 2833 N N . TYR A 1 369 ? -3.311 -16.243 17.423 1.00 93.31 369 TYR A N 1
ATOM 2834 C CA . TYR A 1 369 ? -3.300 -14.911 18.019 1.00 93.31 369 TYR A CA 1
ATOM 2835 C C . TYR A 1 369 ? -4.120 -14.870 19.310 1.00 93.31 369 TYR A C 1
ATOM 2837 O O . TYR A 1 369 ? -3.640 -14.381 20.334 1.00 93.31 369 TYR A O 1
ATOM 2845 N N . LEU A 1 370 ? -5.343 -15.410 19.287 1.00 90.44 370 LEU A N 1
ATOM 2846 C CA . LEU A 1 370 ? -6.174 -15.552 20.483 1.00 90.44 370 LEU A CA 1
ATOM 2847 C C . LEU A 1 370 ? -5.838 -16.862 21.201 1.00 90.44 370 LEU A C 1
ATOM 2849 O O . LEU A 1 370 ? -5.761 -17.922 20.578 1.00 90.44 370 LEU A O 1
ATOM 2853 N N . GLN A 1 371 ? -5.636 -16.781 22.515 1.00 87.69 371 GLN A N 1
ATOM 2854 C CA . GLN A 1 371 ? -5.377 -17.933 23.377 1.00 87.69 371 GLN A CA 1
ATOM 2855 C C . GLN A 1 371 ? -6.636 -18.287 24.165 1.00 87.69 371 GLN A C 1
ATOM 2857 O O . GLN A 1 371 ? -7.364 -17.401 24.616 1.00 87.69 371 GLN A O 1
ATOM 2862 N N . GLU A 1 372 ? -6.874 -19.578 24.377 1.00 84.81 372 GLU A N 1
ATOM 2863 C CA . GLU A 1 372 ? -7.926 -20.029 25.281 1.00 84.81 372 GLU A CA 1
ATOM 2864 C C . GLU A 1 372 ? -7.535 -19.698 26.730 1.00 84.81 372 GLU A C 1
ATOM 2866 O O . GLU A 1 372 ? -6.463 -20.080 27.196 1.00 84.81 372 GLU A O 1
ATOM 2871 N N . GLY A 1 373 ? -8.368 -18.922 27.430 1.00 79.00 373 GLY A N 1
ATOM 2872 C CA . GLY A 1 373 ? -8.137 -18.551 28.834 1.00 79.00 373 GLY A CA 1
ATOM 2873 C C . GLY A 1 373 ? -6.926 -17.641 29.099 1.00 79.00 373 GLY A C 1
ATOM 2874 O O . GLY A 1 373 ? -6.591 -17.416 30.261 1.00 79.00 373 GLY A O 1
ATOM 2875 N N . GLY A 1 374 ? -6.277 -17.107 28.059 1.00 84.88 374 GLY A N 1
ATOM 2876 C CA . GLY A 1 374 ? -5.060 -16.296 28.167 1.00 84.88 374 GLY A CA 1
ATOM 2877 C C . GLY A 1 374 ? -5.120 -14.976 27.389 1.00 84.88 374 GLY A C 1
ATOM 2878 O O . GLY A 1 374 ? -6.047 -14.747 26.607 1.00 84.88 374 GLY A O 1
ATOM 2879 N N . PRO A 1 375 ? -4.134 -14.078 27.582 1.00 87.19 375 PRO A N 1
ATOM 2880 C CA . PRO A 1 375 ? -4.038 -12.851 26.797 1.00 87.19 375 PRO A CA 1
ATOM 2881 C C . PRO A 1 375 ? -3.758 -13.164 25.320 1.00 87.19 375 PRO A C 1
ATOM 2883 O O . PRO A 1 375 ? -3.147 -14.180 24.990 1.00 87.19 375 PRO A O 1
ATOM 2886 N N . ALA A 1 376 ? -4.159 -12.273 24.412 1.00 90.12 376 ALA A N 1
ATOM 2887 C CA . ALA A 1 376 ? -3.782 -12.393 23.004 1.00 90.12 376 ALA A CA 1
ATOM 2888 C C . ALA A 1 376 ? -2.252 -12.306 22.835 1.00 90.12 376 ALA A C 1
ATOM 2890 O O . ALA A 1 376 ? -1.602 -11.519 23.528 1.00 90.12 376 ALA A O 1
ATOM 2891 N N . ARG A 1 377 ? -1.689 -13.054 21.875 1.00 93.69 377 ARG A N 1
ATOM 2892 C CA . ARG A 1 377 ? -0.270 -13.004 21.455 1.00 93.69 377 ARG A CA 1
ATOM 2893 C C . ARG A 1 377 ? 0.008 -11.766 20.601 1.00 93.69 377 ARG A C 1
ATOM 2895 O O . ARG A 1 377 ? 0.404 -11.828 19.437 1.00 93.69 377 ARG A O 1
ATOM 2902 N N . HIS A 1 378 ? -0.335 -10.617 21.171 1.00 92.88 378 HIS A N 1
ATOM 2903 C CA . HIS A 1 378 ? -0.403 -9.350 20.469 1.00 92.88 378 HIS A CA 1
ATOM 2904 C C . HIS A 1 378 ? 0.960 -8.900 19.954 1.00 92.88 378 HIS A C 1
ATOM 2906 O O . HIS A 1 378 ? 1.101 -8.547 18.785 1.00 92.88 378 HIS A O 1
ATOM 2912 N N . SER A 1 379 ? 1.956 -8.932 20.836 1.00 92.25 379 SER A N 1
ATOM 2913 C CA . SER A 1 379 ? 3.339 -8.559 20.550 1.00 92.25 379 SER A CA 1
ATOM 2914 C C . SER A 1 379 ? 3.945 -9.414 19.445 1.00 92.25 379 SER A C 1
ATOM 2916 O O . SER A 1 379 ? 4.582 -8.888 18.538 1.00 92.25 379 SER A O 1
ATOM 2918 N N . GLU A 1 380 ? 3.715 -10.720 19.499 1.00 94.19 380 GLU A N 1
ATOM 2919 C CA . GLU A 1 380 ? 4.274 -11.706 18.587 1.00 94.19 380 GLU A CA 1
ATOM 2920 C C . GLU A 1 380 ? 3.756 -11.456 17.171 1.00 94.19 380 GLU A C 1
ATOM 2922 O O . GLU A 1 380 ? 4.542 -11.229 16.254 1.00 94.19 380 GLU A O 1
ATOM 2927 N N . PHE A 1 381 ? 2.434 -11.391 16.993 1.00 96.31 381 PHE A N 1
ATOM 2928 C CA . PHE A 1 381 ? 1.846 -11.123 15.679 1.00 96.31 381 PHE A CA 1
ATOM 2929 C C . PHE A 1 381 ? 2.137 -9.706 15.180 1.00 96.31 381 PHE A C 1
ATOM 2931 O O . PHE A 1 381 ? 2.291 -9.518 13.973 1.00 96.31 381 PHE A O 1
ATOM 2938 N N . ALA A 1 382 ? 2.256 -8.716 16.073 1.00 95.94 382 ALA A N 1
ATOM 2939 C CA . ALA A 1 382 ? 2.643 -7.363 15.682 1.00 95.94 382 ALA A CA 1
ATOM 2940 C C . ALA A 1 382 ? 4.059 -7.333 15.090 1.00 95.94 382 ALA A C 1
ATOM 2942 O O . ALA A 1 382 ? 4.263 -6.683 14.069 1.00 95.94 382 ALA A O 1
ATOM 2943 N N . VAL A 1 383 ? 5.012 -8.071 15.673 1.00 94.88 383 VAL A N 1
ATOM 2944 C CA . VAL A 1 383 ? 6.383 -8.194 15.142 1.00 94.88 383 VAL A CA 1
ATOM 2945 C C . VAL A 1 383 ? 6.402 -8.931 13.801 1.00 94.88 383 VAL A C 1
ATOM 2947 O O . VAL A 1 383 ? 7.098 -8.511 12.878 1.00 94.88 383 VAL A O 1
ATOM 2950 N N . ILE A 1 384 ? 5.620 -10.004 13.658 1.00 97.06 384 ILE A N 1
ATOM 2951 C CA . ILE A 1 384 ? 5.539 -10.769 12.404 1.00 97.06 384 ILE A CA 1
ATOM 2952 C C . ILE A 1 384 ? 4.980 -9.890 11.271 1.00 97.06 384 ILE A C 1
ATOM 2954 O O . ILE A 1 384 ? 5.562 -9.823 10.184 1.00 97.06 384 ILE A O 1
ATOM 2958 N N . LEU A 1 385 ? 3.877 -9.180 11.528 1.00 97.50 385 LEU A N 1
ATOM 2959 C CA . LEU A 1 385 ? 3.264 -8.273 10.559 1.00 97.50 385 LEU A CA 1
ATOM 2960 C C . LEU A 1 385 ? 4.166 -7.071 10.245 1.00 97.50 385 LEU A C 1
ATOM 2962 O O . LEU A 1 385 ? 4.308 -6.690 9.086 1.00 97.50 385 LEU A O 1
ATOM 2966 N N . ASP A 1 386 ? 4.819 -6.496 11.250 1.00 95.00 386 ASP A N 1
ATOM 2967 C CA . ASP A 1 386 ? 5.815 -5.444 11.055 1.00 95.00 386 ASP A CA 1
ATOM 2968 C C . ASP A 1 386 ? 6.946 -5.887 10.115 1.00 95.00 386 ASP A C 1
ATOM 2970 O O . ASP A 1 386 ? 7.280 -5.180 9.159 1.00 95.00 386 ASP A O 1
ATOM 2974 N N . HIS A 1 387 ? 7.497 -7.085 10.334 1.00 94.00 387 HIS A N 1
ATOM 2975 C CA . HIS A 1 387 ? 8.562 -7.622 9.493 1.00 94.00 387 HIS A CA 1
ATOM 2976 C C . HIS A 1 387 ? 8.123 -7.745 8.027 1.00 94.00 387 HIS A C 1
ATOM 2978 O O . HIS A 1 387 ? 8.872 -7.377 7.115 1.00 94.00 387 HIS A O 1
ATOM 2984 N N . ALA A 1 388 ? 6.891 -8.203 7.798 1.00 96.06 388 ALA A N 1
ATOM 2985 C CA . ALA A 1 388 ? 6.285 -8.260 6.474 1.00 96.06 388 ALA A CA 1
ATOM 2986 C C . ALA A 1 388 ? 6.122 -6.862 5.855 1.00 96.06 388 ALA A C 1
ATOM 2988 O O . ALA A 1 388 ? 6.588 -6.603 4.740 1.00 96.06 388 ALA A O 1
ATOM 2989 N N . ALA A 1 389 ? 5.509 -5.940 6.602 1.00 94.50 389 ALA A N 1
ATOM 2990 C CA . ALA A 1 389 ? 5.208 -4.586 6.155 1.00 94.50 389 ALA A CA 1
ATOM 2991 C C . ALA A 1 389 ? 6.468 -3.813 5.757 1.00 94.50 389 ALA A C 1
ATOM 2993 O O . ALA A 1 389 ? 6.469 -3.141 4.726 1.00 94.50 389 ALA A O 1
ATOM 2994 N N . ARG A 1 390 ? 7.570 -3.955 6.505 1.00 91.00 390 ARG A N 1
ATOM 2995 C CA . ARG A 1 390 ? 8.861 -3.343 6.151 1.00 91.00 390 ARG A CA 1
ATOM 2996 C C . ARG A 1 390 ? 9.367 -3.803 4.796 1.00 91.00 390 ARG A C 1
ATOM 2998 O O . ARG A 1 390 ? 9.754 -2.968 3.984 1.00 91.00 390 ARG A O 1
ATOM 3005 N N . ARG A 1 391 ? 9.364 -5.113 4.536 1.00 91.00 391 ARG A N 1
ATOM 3006 C CA . ARG A 1 391 ? 9.871 -5.666 3.271 1.00 91.00 391 ARG A CA 1
ATOM 3007 C C . ARG A 1 391 ? 9.055 -5.166 2.082 1.00 91.00 391 ARG A C 1
ATOM 3009 O O . ARG A 1 391 ? 9.633 -4.715 1.095 1.00 91.00 391 ARG A O 1
ATOM 3016 N N . VAL A 1 392 ? 7.728 -5.174 2.199 1.00 92.81 392 VAL A N 1
ATOM 3017 C CA . VAL A 1 392 ? 6.844 -4.695 1.125 1.00 92.81 392 VAL A CA 1
ATOM 3018 C C . VAL A 1 392 ? 6.939 -3.168 0.963 1.00 92.81 392 VAL A C 1
ATOM 3020 O O . VAL A 1 392 ? 6.970 -2.668 -0.161 1.00 92.81 392 VAL A O 1
ATOM 3023 N N . SER A 1 393 ? 7.058 -2.409 2.057 1.00 90.12 393 SER A N 1
ATOM 3024 C CA . SER A 1 393 ? 7.231 -0.945 2.032 1.00 90.12 393 SER A CA 1
ATOM 3025 C C . SER A 1 393 ? 8.555 -0.517 1.394 1.00 90.12 393 SER A C 1
ATOM 3027 O O . SER A 1 393 ? 8.588 0.405 0.571 1.00 90.12 393 SER A O 1
ATOM 3029 N N . LEU A 1 394 ? 9.641 -1.240 1.682 1.00 88.50 394 LEU A N 1
ATOM 3030 C CA . LEU A 1 394 ? 10.926 -1.052 1.011 1.00 88.50 394 LEU A CA 1
ATOM 3031 C C . LEU A 1 394 ? 10.806 -1.305 -0.494 1.00 88.50 394 LEU A C 1
ATOM 3033 O O . LEU A 1 394 ? 11.266 -0.477 -1.278 1.00 88.50 394 LEU A O 1
ATOM 3037 N N . ALA A 1 395 ? 10.148 -2.393 -0.905 1.00 88.25 395 ALA A N 1
ATOM 3038 C CA . ALA A 1 395 ? 9.925 -2.686 -2.320 1.00 88.25 395 ALA A CA 1
ATOM 3039 C C . ALA A 1 395 ? 9.143 -1.560 -3.025 1.00 88.25 395 ALA A C 1
ATOM 3041 O O . ALA A 1 395 ? 9.564 -1.083 -4.079 1.00 88.25 395 ALA A O 1
ATOM 3042 N N . HIS A 1 396 ? 8.064 -1.058 -2.413 1.00 90.38 396 HIS A N 1
ATOM 3043 C CA . HIS A 1 396 ? 7.296 0.073 -2.955 1.00 90.38 396 HIS A CA 1
ATOM 3044 C C . HIS A 1 396 ? 8.134 1.353 -3.073 1.00 90.38 396 HIS A C 1
ATOM 3046 O O . HIS A 1 396 ? 8.063 2.078 -4.066 1.00 90.38 396 HIS A O 1
ATOM 3052 N N . THR A 1 397 ? 8.983 1.619 -2.080 1.00 87.94 397 THR A N 1
ATOM 3053 C CA . THR A 1 397 ? 9.903 2.764 -2.099 1.00 87.94 397 THR A CA 1
ATOM 3054 C C . THR A 1 397 ? 10.912 2.652 -3.244 1.00 87.94 397 THR A C 1
ATOM 3056 O O . THR A 1 397 ? 11.142 3.631 -3.956 1.00 87.94 397 THR A O 1
ATOM 3059 N N . TRP A 1 398 ? 11.478 1.463 -3.470 1.00 88.69 398 TRP A N 1
ATOM 3060 C CA . TRP A 1 398 ? 12.380 1.205 -4.595 1.00 88.69 398 TRP A CA 1
ATOM 3061 C C . TRP A 1 398 ? 11.698 1.395 -5.948 1.00 88.69 398 TRP A C 1
ATOM 3063 O O . TRP A 1 398 ? 12.279 2.036 -6.821 1.00 88.69 398 TRP A O 1
ATOM 3073 N N . ILE A 1 399 ? 10.452 0.935 -6.096 1.00 91.12 399 ILE A N 1
ATOM 3074 C CA . ILE A 1 399 ? 9.645 1.174 -7.301 1.00 91.12 399 ILE A CA 1
ATOM 3075 C C . ILE A 1 399 ? 9.523 2.677 -7.574 1.00 91.12 399 ILE A C 1
ATOM 3077 O O . ILE A 1 399 ? 9.850 3.143 -8.664 1.00 91.12 399 ILE A O 1
ATOM 3081 N N . LYS A 1 400 ? 9.137 3.470 -6.569 1.00 90.56 400 LYS A N 1
ATOM 3082 C CA . LYS A 1 400 ? 9.019 4.928 -6.728 1.00 90.56 400 LYS A CA 1
ATOM 3083 C C . LYS A 1 400 ? 10.337 5.606 -7.084 1.00 90.56 400 LYS A C 1
ATOM 3085 O O . LYS A 1 400 ? 10.331 6.577 -7.842 1.00 90.56 400 LYS A O 1
ATOM 3090 N N . ARG A 1 401 ? 11.452 5.133 -6.521 1.00 89.00 401 ARG A N 1
ATOM 3091 C CA . ARG A 1 401 ? 12.795 5.652 -6.818 1.00 89.00 401 ARG A CA 1
ATOM 3092 C C . ARG A 1 401 ? 13.199 5.342 -8.256 1.00 89.00 401 ARG A C 1
ATOM 3094 O O . ARG A 1 401 ? 13.600 6.265 -8.958 1.00 89.00 401 ARG A O 1
ATOM 3101 N N . ALA A 1 402 ? 13.002 4.105 -8.711 1.00 89.75 402 ALA A N 1
ATOM 3102 C CA . ALA A 1 402 ? 13.256 3.716 -10.096 1.00 89.75 402 ALA A CA 1
ATOM 3103 C C . ALA A 1 402 ? 12.425 4.559 -11.080 1.00 89.75 402 ALA A C 1
ATOM 3105 O O . ALA A 1 402 ? 12.950 5.052 -12.074 1.00 89.75 402 ALA A O 1
ATOM 3106 N N . GLU A 1 403 ? 11.153 4.823 -10.768 1.00 91.69 403 GLU A N 1
ATOM 3107 C CA . GLU A 1 403 ? 10.296 5.694 -11.585 1.00 91.69 403 GLU A CA 1
ATOM 3108 C C . GLU A 1 403 ? 10.688 7.177 -11.542 1.00 91.69 403 GLU A C 1
ATOM 3110 O O . GLU A 1 403 ? 10.491 7.917 -12.507 1.00 91.69 403 GLU A O 1
ATOM 3115 N N . ALA A 1 404 ? 11.229 7.666 -10.426 1.00 89.06 404 ALA A N 1
ATOM 3116 C CA . ALA A 1 404 ? 11.800 9.010 -10.371 1.00 89.06 404 ALA A CA 1
ATOM 3117 C C . ALA A 1 404 ? 13.067 9.121 -11.228 1.00 89.06 404 ALA A C 1
ATOM 3119 O O . ALA A 1 404 ? 13.236 10.111 -11.938 1.00 89.06 404 ALA A O 1
ATOM 3120 N N . GLU A 1 405 ? 13.923 8.100 -11.209 1.00 88.69 405 GLU A N 1
ATOM 3121 C CA . GLU A 1 405 ? 15.124 8.046 -12.041 1.00 88.69 405 GLU A CA 1
ATOM 3122 C C . GLU A 1 405 ? 14.787 7.947 -13.534 1.00 88.69 405 GLU A C 1
ATOM 3124 O O . GLU A 1 405 ? 15.342 8.708 -14.325 1.00 88.69 405 GLU A O 1
ATOM 3129 N N . ARG A 1 406 ? 13.816 7.106 -13.919 1.00 87.62 406 ARG A N 1
ATOM 3130 C CA . ARG A 1 406 ? 13.316 7.021 -15.303 1.00 87.62 406 ARG A CA 1
ATOM 3131 C C . ARG A 1 406 ? 12.792 8.359 -15.804 1.00 87.62 406 ARG A C 1
ATOM 3133 O O . ARG A 1 406 ? 13.201 8.807 -16.868 1.00 87.62 406 ARG A O 1
ATOM 3140 N N . ARG A 1 407 ? 11.952 9.043 -15.022 1.00 87.38 407 ARG A N 1
ATOM 3141 C CA . ARG A 1 407 ? 11.438 10.373 -15.397 1.00 87.38 407 ARG A CA 1
ATOM 3142 C C . ARG A 1 407 ? 12.550 11.402 -15.540 1.00 87.38 407 ARG A C 1
ATOM 3144 O O . ARG A 1 407 ? 12.561 12.143 -16.515 1.00 87.38 407 ARG A O 1
ATOM 3151 N N . LYS A 1 408 ? 13.518 11.408 -14.621 1.00 87.06 408 LYS A N 1
ATOM 3152 C CA . LYS A 1 408 ? 14.698 12.273 -14.735 1.00 87.06 408 LYS A CA 1
ATOM 3153 C C . LYS A 1 408 ? 15.480 11.976 -16.016 1.00 87.06 408 LYS A C 1
ATOM 3155 O O . LYS A 1 408 ? 15.899 12.905 -16.696 1.00 87.06 408 LYS A O 1
ATOM 3160 N N . PHE A 1 409 ? 15.638 10.701 -16.365 1.00 86.19 409 PHE A N 1
ATOM 3161 C CA . PHE A 1 409 ? 16.278 10.294 -17.611 1.00 86.19 409 PHE A CA 1
ATOM 3162 C C . PHE A 1 409 ? 15.483 10.748 -18.845 1.00 86.19 409 PHE A C 1
ATOM 3164 O O . PHE A 1 409 ? 16.080 11.284 -19.771 1.00 86.19 409 PHE A O 1
ATOM 3171 N N . GLU A 1 410 ? 14.152 10.612 -18.854 1.00 85.19 410 GLU A N 1
ATOM 3172 C CA . GLU A 1 410 ? 13.287 11.125 -19.930 1.00 85.19 410 GLU A CA 1
ATOM 3173 C C . GLU A 1 410 ? 13.399 12.654 -20.080 1.00 85.19 410 GLU A C 1
ATOM 3175 O O . GLU A 1 410 ? 13.507 13.172 -21.194 1.00 85.19 410 GLU A O 1
ATOM 3180 N N . GLU A 1 411 ? 13.392 13.392 -18.969 1.00 86.94 411 GLU A N 1
ATOM 3181 C CA . GLU A 1 411 ? 13.563 14.848 -18.947 1.00 86.94 411 GLU A CA 1
ATOM 3182 C C . GLU A 1 411 ? 14.949 15.273 -19.444 1.00 86.94 411 GLU A C 1
ATOM 3184 O O . GLU A 1 411 ? 15.061 16.211 -20.236 1.00 86.94 411 GLU A O 1
ATOM 3189 N N . ASP A 1 412 ? 16.004 14.581 -19.010 1.00 85.25 412 ASP A N 1
ATOM 3190 C CA . ASP A 1 412 ? 17.375 14.835 -19.450 1.00 85.25 412 ASP A CA 1
ATOM 3191 C C . ASP A 1 412 ? 17.557 14.484 -20.934 1.00 85.25 412 ASP A C 1
ATOM 3193 O O . ASP A 1 412 ? 18.173 15.254 -21.672 1.00 85.25 412 ASP A O 1
ATOM 3197 N N . ALA A 1 413 ? 16.957 13.390 -21.410 1.00 85.56 413 ALA A N 1
ATOM 3198 C CA . ALA A 1 413 ? 16.994 12.994 -22.815 1.00 85.56 413 ALA A CA 1
ATOM 3199 C C . ALA A 1 413 ? 16.354 14.053 -23.723 1.00 85.56 413 ALA A C 1
ATOM 3201 O O . ALA A 1 413 ? 16.909 14.366 -24.774 1.00 85.56 413 ALA A O 1
ATOM 3202 N N . LYS A 1 414 ? 15.248 14.689 -23.305 1.00 85.88 414 LYS A N 1
ATOM 3203 C CA . LYS A 1 414 ? 14.612 15.786 -24.065 1.00 85.88 414 LYS A CA 1
ATOM 3204 C C . LYS A 1 414 ? 15.536 16.992 -24.270 1.00 85.88 414 LYS A C 1
ATOM 3206 O O . LYS A 1 414 ? 15.398 17.701 -25.268 1.00 85.88 414 LYS A O 1
ATOM 3211 N N . LYS A 1 415 ? 16.512 17.217 -23.380 1.00 87.06 415 LYS A N 1
ATOM 3212 C CA . LYS A 1 415 ? 17.477 18.326 -23.501 1.00 87.06 415 LYS A CA 1
ATOM 3213 C C . LYS A 1 415 ? 18.426 18.157 -24.684 1.00 87.06 415 LYS A C 1
ATOM 3215 O O . LYS A 1 415 ? 18.990 19.151 -25.130 1.00 87.06 415 LYS A O 1
ATOM 3220 N N . ILE A 1 416 ? 18.563 16.955 -25.256 1.00 83.06 416 ILE A N 1
ATOM 3221 C CA . ILE A 1 416 ? 19.405 16.751 -26.445 1.00 83.06 416 ILE A CA 1
ATOM 3222 C C . ILE A 1 416 ? 18.947 17.607 -27.632 1.00 83.06 416 ILE A C 1
ATOM 3224 O O . ILE A 1 416 ? 19.777 18.055 -28.416 1.00 83.06 416 ILE A O 1
ATOM 3228 N N . GLY A 1 417 ? 17.643 17.895 -27.738 1.00 84.44 417 GLY A N 1
ATOM 3229 C CA . GLY A 1 417 ? 17.097 18.767 -28.781 1.00 84.44 417 GLY A CA 1
ATOM 3230 C C . GLY A 1 417 ? 17.505 20.238 -28.638 1.00 84.44 417 GLY A C 1
ATOM 3231 O O . GLY A 1 417 ? 17.367 21.001 -29.585 1.00 84.44 417 GLY A O 1
ATOM 3232 N N . GLN A 1 418 ? 18.020 20.637 -27.471 1.00 88.38 418 GLN A N 1
ATOM 3233 C CA . GLN A 1 418 ? 18.515 21.991 -27.199 1.00 88.38 418 GLN A CA 1
ATOM 3234 C C . GLN A 1 418 ? 20.000 22.145 -27.554 1.00 88.38 418 GLN A C 1
ATOM 3236 O O . GLN A 1 418 ? 20.516 23.261 -27.579 1.00 88.38 418 GLN A O 1
ATOM 3241 N N . VAL A 1 419 ? 20.702 21.038 -27.815 1.00 86.31 419 VAL A N 1
ATOM 3242 C CA . VAL A 1 419 ? 22.116 21.058 -28.191 1.00 86.31 419 VAL A CA 1
ATOM 3243 C C . VAL A 1 419 ? 22.229 21.441 -29.672 1.00 86.31 419 VAL A C 1
ATOM 3245 O O . VAL A 1 419 ? 21.615 20.779 -30.513 1.00 86.31 419 VAL A O 1
ATOM 3248 N N . PRO A 1 420 ? 23.011 22.479 -30.035 1.00 93.44 420 PRO A N 1
ATOM 3249 C CA . PRO A 1 420 ? 23.217 22.853 -31.431 1.00 93.44 420 PRO A CA 1
ATOM 3250 C C . PRO A 1 420 ? 23.729 21.677 -32.265 1.00 93.44 420 PRO A C 1
ATOM 3252 O O . PRO A 1 420 ? 24.641 20.967 -31.840 1.00 93.44 420 PRO A O 1
ATOM 3255 N N . LYS A 1 421 ? 23.197 21.512 -33.483 1.00 92.00 421 LYS A N 1
ATOM 3256 C CA . LYS A 1 421 ? 23.522 20.373 -34.358 1.00 92.00 421 LYS A CA 1
ATOM 3257 C C . LYS A 1 421 ? 25.030 20.187 -34.555 1.00 92.00 421 LYS A C 1
ATOM 3259 O O . LYS A 1 421 ? 25.525 19.090 -34.360 1.00 92.00 421 LYS A O 1
ATOM 3264 N N . ALA A 1 422 ? 25.766 21.266 -34.827 1.00 92.75 422 ALA A N 1
ATOM 3265 C CA . ALA A 1 422 ? 27.219 21.204 -35.005 1.00 92.75 422 ALA A CA 1
ATOM 3266 C C . ALA A 1 422 ? 27.961 20.676 -33.761 1.00 92.75 422 ALA A C 1
ATOM 3268 O O . ALA A 1 422 ? 28.929 19.933 -33.890 1.00 92.75 422 ALA A O 1
ATOM 3269 N N . ALA A 1 423 ? 27.500 21.030 -32.556 1.00 89.38 423 ALA A N 1
ATOM 3270 C CA . ALA A 1 423 ? 28.086 20.532 -31.313 1.00 89.38 423 ALA A CA 1
ATOM 3271 C C . ALA A 1 423 ? 27.739 19.056 -31.082 1.00 89.38 423 ALA A C 1
ATOM 3273 O O . ALA A 1 423 ? 28.589 18.291 -30.635 1.00 89.38 423 ALA A O 1
ATOM 3274 N N . LYS A 1 424 ? 26.509 18.651 -31.419 1.00 89.31 424 LYS A N 1
ATOM 3275 C CA . LYS A 1 424 ? 26.085 17.252 -31.362 1.00 89.31 424 LYS A CA 1
ATOM 3276 C C . LYS A 1 424 ? 26.901 16.385 -32.324 1.00 89.31 424 LYS A C 1
ATOM 3278 O O . LYS A 1 424 ? 27.506 15.418 -31.880 1.00 89.31 424 LYS A O 1
ATOM 3283 N N . ASP A 1 425 ? 26.986 16.786 -33.591 1.00 92.31 425 ASP A N 1
ATOM 3284 C CA . ASP A 1 425 ? 27.736 16.073 -34.630 1.00 92.31 425 ASP A CA 1
ATOM 3285 C C . ASP A 1 425 ? 29.220 15.934 -34.235 1.00 92.31 425 ASP A C 1
ATOM 3287 O O . ASP A 1 425 ? 29.815 14.869 -34.394 1.00 92.31 425 ASP A O 1
ATOM 3291 N N . TRP A 1 426 ? 29.809 16.982 -33.644 1.00 93.75 426 TRP A N 1
ATOM 3292 C CA . TRP A 1 426 ? 31.179 16.931 -33.128 1.00 93.75 426 TRP A CA 1
ATOM 3293 C C . TRP A 1 426 ? 31.342 15.951 -31.955 1.00 93.75 426 TRP A C 1
ATOM 3295 O O . TRP A 1 426 ? 32.301 15.181 -31.933 1.00 93.75 426 TRP A O 1
ATOM 3305 N N . LEU A 1 427 ? 30.418 15.952 -30.985 1.00 89.94 427 LEU A N 1
ATOM 3306 C CA . LEU A 1 427 ? 30.453 15.032 -29.838 1.00 89.94 427 LEU A CA 1
ATOM 3307 C C . LEU A 1 427 ? 30.285 13.571 -30.271 1.00 89.94 427 LEU A C 1
ATOM 3309 O O . LEU A 1 427 ? 30.987 12.698 -29.753 1.00 89.94 427 LEU A O 1
ATOM 3313 N N . ASP A 1 428 ? 29.388 13.316 -31.223 1.00 89.88 428 ASP A N 1
ATOM 3314 C CA . ASP A 1 428 ? 29.154 11.989 -31.791 1.00 89.88 428 ASP A CA 1
ATOM 3315 C C . ASP A 1 428 ? 30.415 11.493 -32.522 1.00 89.88 428 ASP A C 1
ATOM 3317 O O . ASP A 1 428 ? 30.885 10.381 -32.260 1.00 89.88 428 ASP A O 1
ATOM 3321 N N . GLN A 1 429 ? 31.034 12.348 -33.347 1.00 91.94 429 GLN A N 1
ATOM 3322 C CA . GLN A 1 429 ? 32.291 12.044 -34.036 1.00 91.94 429 GLN A CA 1
ATOM 3323 C C . GLN A 1 429 ? 33.440 11.779 -33.051 1.00 91.94 429 GLN A C 1
ATOM 3325 O O . GLN A 1 429 ? 34.159 10.788 -33.188 1.00 91.94 429 GLN A O 1
ATOM 3330 N N . PHE A 1 430 ? 33.583 12.607 -32.013 1.00 90.12 430 PHE A N 1
ATOM 3331 C CA . PHE A 1 430 ? 34.596 12.417 -30.974 1.00 90.12 430 PHE A CA 1
ATOM 3332 C C . PHE A 1 430 ? 34.441 11.065 -30.263 1.00 90.12 430 PHE A C 1
ATOM 3334 O O . PHE A 1 430 ? 35.428 10.361 -30.026 1.00 90.12 430 PHE A O 1
ATOM 3341 N N . CYS A 1 431 ? 33.207 10.675 -29.928 1.00 89.38 431 CYS A N 1
ATOM 3342 C CA . CYS A 1 431 ? 32.945 9.383 -29.297 1.00 89.38 431 CYS A CA 1
ATOM 3343 C C . CYS A 1 431 ? 33.255 8.213 -30.240 1.00 89.38 431 CYS A C 1
ATOM 3345 O O . CYS A 1 431 ? 33.822 7.208 -29.801 1.00 89.38 431 CYS A O 1
ATOM 3347 N N . LEU A 1 432 ? 32.935 8.345 -31.529 1.00 87.38 432 LEU A N 1
ATOM 3348 C CA . LEU A 1 432 ? 33.219 7.337 -32.549 1.00 87.38 432 LEU A CA 1
ATOM 3349 C C . LEU A 1 432 ? 34.729 7.125 -32.733 1.00 87.38 432 LEU A C 1
ATOM 3351 O O . LEU A 1 432 ? 35.212 5.996 -32.642 1.00 87.38 432 LEU A O 1
ATOM 3355 N N . GLU A 1 433 ? 35.489 8.209 -32.892 1.00 89.31 433 GLU A N 1
ATOM 3356 C CA . GLU A 1 433 ? 36.951 8.164 -33.013 1.00 89.31 433 GLU A CA 1
ATOM 3357 C C . GLU A 1 433 ? 37.598 7.544 -31.770 1.00 89.31 433 GLU A C 1
ATOM 3359 O O . GLU A 1 433 ? 38.438 6.648 -31.874 1.00 89.31 433 GLU A O 1
ATOM 3364 N N . ARG A 1 434 ? 37.163 7.946 -30.568 1.00 85.94 434 ARG A N 1
ATOM 3365 C CA . ARG A 1 434 ? 37.664 7.373 -29.308 1.00 85.94 434 ARG A CA 1
ATOM 3366 C C . ARG A 1 434 ? 37.326 5.897 -29.142 1.00 85.94 434 ARG A C 1
ATOM 3368 O O . ARG A 1 434 ? 38.140 5.160 -28.584 1.00 85.94 434 ARG A O 1
ATOM 3375 N N . SER A 1 435 ? 36.168 5.457 -29.623 1.00 84.12 435 SER A N 1
ATOM 3376 C CA . SER A 1 435 ? 35.804 4.035 -29.631 1.00 84.12 435 SER A CA 1
ATOM 3377 C C . SER A 1 435 ? 36.785 3.237 -30.489 1.00 84.12 435 SER A C 1
ATOM 3379 O O . SER A 1 435 ? 37.331 2.242 -30.021 1.00 84.12 435 SER A O 1
ATOM 3381 N N . GLY A 1 436 ? 37.092 3.730 -31.695 1.00 82.19 436 GLY A N 1
ATOM 3382 C CA . GLY A 1 436 ? 38.060 3.099 -32.596 1.00 82.19 436 GLY A CA 1
ATOM 3383 C C . GLY A 1 436 ? 39.482 3.052 -32.027 1.00 82.19 436 GLY A C 1
ATOM 3384 O O . GLY A 1 436 ? 40.155 2.033 -32.137 1.00 82.19 436 GLY A O 1
ATOM 3385 N N . VAL A 1 437 ? 39.928 4.125 -31.366 1.00 82.19 437 VAL A N 1
ATOM 3386 C CA . VAL A 1 437 ? 41.288 4.221 -30.801 1.00 82.19 437 VAL A CA 1
ATOM 3387 C C . VAL A 1 437 ? 41.459 3.403 -29.516 1.00 82.19 437 VAL A C 1
ATOM 3389 O O . VAL A 1 437 ? 42.546 2.899 -29.250 1.00 82.19 437 VAL A O 1
ATOM 3392 N N . SER A 1 438 ? 40.414 3.280 -28.693 1.00 77.38 438 SER A N 1
ATOM 3393 C CA . SER A 1 438 ? 40.507 2.603 -27.388 1.00 77.38 438 SER A CA 1
ATOM 3394 C C . SER A 1 438 ? 40.418 1.077 -27.462 1.00 77.38 438 SER A C 1
ATOM 3396 O O . SER A 1 438 ? 40.744 0.418 -26.476 1.00 77.38 438 SER A O 1
ATOM 3398 N N . GLY A 1 439 ? 39.971 0.511 -28.590 1.00 68.88 439 GLY A N 1
ATOM 3399 C CA . GLY A 1 439 ? 39.775 -0.936 -28.745 1.00 68.88 439 GLY A CA 1
ATOM 3400 C C . GLY A 1 439 ? 38.740 -1.531 -27.780 1.00 68.88 439 GLY A C 1
ATOM 3401 O O . GLY A 1 439 ? 38.719 -2.743 -27.572 1.00 68.88 439 GLY A O 1
ATOM 3402 N N . ALA A 1 440 ? 37.910 -0.691 -27.151 1.00 70.56 440 ALA A N 1
ATOM 3403 C CA . ALA A 1 440 ? 36.903 -1.125 -26.194 1.00 70.56 440 ALA A CA 1
ATOM 3404 C C . ALA A 1 440 ? 35.788 -1.919 -26.897 1.00 70.56 440 ALA A C 1
ATOM 3406 O O . ALA A 1 440 ? 35.332 -1.544 -27.974 1.00 70.56 440 ALA A O 1
ATOM 3407 N N . GLN A 1 441 ? 35.324 -3.006 -26.265 1.00 66.88 441 GLN A N 1
ATOM 3408 C CA . GLN A 1 441 ? 34.197 -3.808 -26.769 1.00 66.88 441 GLN A CA 1
ATOM 3409 C C . GLN A 1 441 ? 32.871 -3.030 -26.765 1.00 66.88 441 GLN A C 1
ATOM 3411 O O . GLN A 1 441 ? 31.972 -3.339 -27.542 1.00 66.88 441 GLN A O 1
ATOM 3416 N N . GLU A 1 442 ? 32.759 -2.006 -25.917 1.00 71.88 442 GLU A N 1
ATOM 3417 C CA . GLU A 1 442 ? 31.624 -1.088 -25.892 1.00 71.88 442 GLU A CA 1
ATOM 3418 C C . GLU A 1 442 ? 32.009 0.278 -26.481 1.00 71.88 442 GLU A C 1
ATOM 3420 O O . GLU A 1 442 ? 33.130 0.746 -26.251 1.00 71.88 442 GLU A O 1
ATOM 3425 N N . PRO A 1 443 ? 31.084 0.971 -27.177 1.00 78.25 443 PRO A N 1
ATOM 3426 C CA . PRO A 1 443 ? 31.316 2.327 -27.658 1.00 78.25 443 PRO A CA 1
ATOM 3427 C C . PRO A 1 443 ? 31.715 3.263 -26.514 1.00 78.25 443 PRO A C 1
ATOM 3429 O O . PRO A 1 443 ? 31.067 3.301 -25.463 1.00 78.25 443 PRO A O 1
ATOM 3432 N N . TYR A 1 444 ? 32.756 4.061 -26.733 1.00 84.00 444 TYR A N 1
ATOM 3433 C CA . TYR A 1 444 ? 33.176 5.103 -25.811 1.00 84.00 444 TYR A CA 1
ATOM 3434 C C . TYR A 1 444 ? 32.034 6.101 -25.587 1.00 84.00 444 TYR A C 1
ATOM 3436 O O . TYR A 1 444 ? 31.436 6.621 -26.528 1.00 84.00 444 TYR A O 1
ATOM 3444 N N . ARG A 1 445 ? 31.751 6.395 -24.316 1.00 84.38 445 ARG A N 1
ATOM 3445 C CA . ARG A 1 445 ? 30.762 7.394 -23.900 1.00 84.38 445 ARG A CA 1
ATOM 3446 C C . ARG A 1 445 ? 31.399 8.370 -22.926 1.00 84.38 445 ARG A C 1
ATOM 3448 O O . ARG A 1 445 ? 32.024 7.952 -21.947 1.00 84.38 445 ARG A O 1
ATOM 3455 N N . ILE A 1 446 ? 31.177 9.663 -23.146 1.00 84.50 446 ILE A N 1
ATOM 3456 C CA . ILE A 1 446 ? 31.564 10.707 -22.194 1.00 84.50 446 ILE A CA 1
ATOM 3457 C C . ILE A 1 446 ? 30.698 10.544 -20.939 1.00 84.50 446 ILE A C 1
ATOM 3459 O O . ILE A 1 446 ? 29.491 10.784 -20.952 1.00 84.50 446 ILE A O 1
ATOM 3463 N N . ARG A 1 447 ? 31.305 10.086 -19.842 1.00 83.06 447 ARG A N 1
ATOM 3464 C CA . ARG A 1 447 ? 30.609 9.904 -18.560 1.00 83.06 447 ARG A CA 1
ATOM 3465 C C . ARG A 1 447 ? 30.528 11.231 -17.817 1.00 83.06 447 ARG A C 1
ATOM 3467 O O . ARG A 1 447 ? 31.420 12.061 -17.938 1.00 83.06 447 ARG A O 1
ATOM 3474 N N . ARG A 1 448 ? 29.530 11.387 -16.943 1.00 80.38 448 ARG A N 1
ATOM 3475 C CA . ARG A 1 448 ? 29.361 12.591 -16.106 1.00 80.38 448 ARG A CA 1
ATOM 3476 C C . ARG A 1 448 ? 30.633 12.984 -15.347 1.00 80.38 448 ARG A C 1
ATOM 3478 O O . ARG A 1 448 ? 30.962 14.156 -15.288 1.00 80.38 448 ARG A O 1
ATOM 3485 N N . ARG A 1 449 ? 31.380 11.999 -14.837 1.00 81.75 449 ARG A N 1
ATOM 3486 C CA . ARG A 1 449 ? 32.669 12.221 -14.160 1.00 81.75 449 ARG A CA 1
ATOM 3487 C C . ARG A 1 449 ? 33.739 12.836 -15.077 1.00 81.75 449 ARG A C 1
ATOM 3489 O O . ARG A 1 449 ? 34.591 13.561 -14.594 1.00 81.75 449 ARG A O 1
ATOM 3496 N N . ALA A 1 450 ? 33.712 12.556 -16.381 1.00 81.06 450 ALA A N 1
ATOM 3497 C CA . ALA A 1 450 ? 34.681 13.096 -17.339 1.00 81.06 450 ALA A CA 1
ATOM 3498 C C . ALA A 1 450 ? 34.447 14.583 -17.661 1.00 81.06 450 ALA A C 1
ATOM 3500 O O . ALA A 1 450 ? 35.324 15.226 -18.225 1.00 81.06 450 ALA A O 1
ATOM 3501 N N . VAL A 1 451 ? 33.274 15.113 -17.308 1.00 83.69 451 VAL A N 1
ATOM 3502 C CA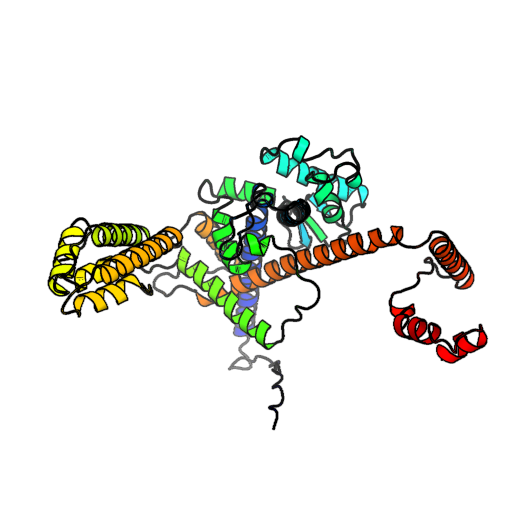 . VAL A 1 451 ? 32.905 16.530 -17.450 1.00 83.69 451 VAL A CA 1
ATOM 3503 C C . VAL A 1 451 ? 32.656 17.184 -16.087 1.00 83.69 451 VAL A C 1
ATOM 3505 O O . VAL A 1 451 ? 32.037 18.244 -16.001 1.00 83.69 451 VAL A O 1
ATOM 3508 N N . ASP A 1 452 ? 33.108 16.543 -15.009 1.00 85.12 452 ASP A N 1
ATOM 3509 C CA . ASP A 1 452 ? 33.060 17.127 -13.674 1.00 85.12 452 ASP A CA 1
ATOM 3510 C C . ASP A 1 452 ? 34.028 18.317 -13.607 1.00 85.12 452 ASP A C 1
ATOM 3512 O O . ASP A 1 452 ? 35.115 18.264 -14.180 1.00 85.12 452 ASP A O 1
ATOM 3516 N N . GLY A 1 453 ? 33.615 19.422 -12.987 1.00 83.31 453 GLY A N 1
ATOM 3517 C CA . GLY A 1 453 ? 34.386 20.674 -13.017 1.00 83.31 453 GLY A CA 1
ATOM 3518 C C . GLY A 1 453 ? 34.293 21.478 -14.331 1.00 83.31 453 GLY A C 1
ATOM 3519 O O . GLY A 1 453 ? 34.948 22.509 -14.489 1.00 83.31 453 GLY A O 1
ATOM 3520 N N . TRP A 1 454 ? 33.493 21.036 -15.315 1.00 86.69 454 TRP A N 1
ATOM 3521 C CA . TRP A 1 454 ? 33.393 21.721 -16.615 1.00 86.69 454 TRP A CA 1
ATOM 3522 C C . TRP A 1 454 ? 32.862 23.155 -16.502 1.00 86.69 454 TRP A C 1
ATOM 3524 O O . TRP A 1 454 ? 33.241 24.033 -17.277 1.00 86.69 454 TRP A O 1
ATOM 3534 N N . LYS A 1 455 ? 31.994 23.419 -15.521 1.00 86.88 455 LYS A N 1
ATOM 3535 C CA . LYS A 1 455 ? 31.425 24.753 -15.302 1.00 86.88 455 LYS A CA 1
ATOM 3536 C C . LYS A 1 455 ? 32.513 25.760 -14.921 1.00 86.88 455 LYS A C 1
ATOM 3538 O O . LYS A 1 455 ? 32.499 26.895 -15.395 1.00 86.88 455 LYS A O 1
ATOM 3543 N N . GLU A 1 456 ? 33.459 25.338 -14.095 1.00 88.94 456 GLU A N 1
ATOM 3544 C CA . GLU A 1 456 ? 34.606 26.109 -13.634 1.00 88.94 456 GLU A CA 1
ATOM 3545 C C . GLU A 1 456 ? 35.552 26.399 -14.805 1.00 88.94 456 GLU A C 1
ATOM 3547 O O . GLU A 1 456 ? 35.957 27.546 -14.988 1.00 88.94 456 GLU A O 1
ATOM 3552 N N . VAL A 1 457 ? 35.798 25.401 -15.663 1.00 86.00 457 VAL A N 1
ATOM 3553 C CA . VAL A 1 457 ? 36.598 25.551 -16.891 1.00 86.00 457 VAL A CA 1
ATOM 3554 C C . VAL A 1 457 ? 35.964 26.562 -17.851 1.00 86.00 457 VAL A C 1
ATOM 3556 O O . VAL A 1 457 ? 36.627 27.509 -18.273 1.00 86.00 457 VAL A O 1
ATOM 3559 N N . VAL A 1 458 ? 34.665 26.434 -18.151 1.00 86.88 458 VAL A N 1
ATOM 3560 C CA . VAL A 1 458 ? 33.948 27.388 -19.021 1.00 86.88 458 VAL A CA 1
ATOM 3561 C C . VAL A 1 458 ? 33.958 28.798 -18.426 1.00 86.88 458 VAL A C 1
ATOM 3563 O O . VAL A 1 458 ? 34.133 29.776 -19.152 1.00 86.88 458 VAL A O 1
ATOM 3566 N N . THR A 1 459 ? 33.819 28.916 -17.104 1.00 89.88 459 THR A N 1
ATOM 3567 C CA . THR A 1 459 ? 33.902 30.209 -16.408 1.00 89.88 459 THR A CA 1
ATOM 3568 C C . THR A 1 459 ? 35.294 30.820 -16.557 1.00 89.88 459 THR A C 1
ATOM 3570 O O . THR A 1 459 ? 35.409 32.007 -16.860 1.00 89.88 459 THR A O 1
ATOM 3573 N N . ALA A 1 460 ? 36.356 30.027 -16.409 1.00 87.12 460 ALA A N 1
ATOM 3574 C CA . ALA A 1 460 ? 37.727 30.486 -16.599 1.00 87.12 460 ALA A CA 1
ATOM 3575 C C . ALA A 1 460 ? 37.987 30.939 -18.048 1.00 87.12 460 ALA A C 1
ATOM 3577 O O . ALA A 1 460 ? 38.584 31.992 -18.256 1.00 87.12 460 ALA A O 1
ATOM 3578 N N . TRP A 1 461 ? 37.456 30.215 -19.038 1.00 89.06 461 TRP A N 1
ATOM 3579 C CA . TRP A 1 461 ? 37.556 30.571 -20.460 1.00 89.06 461 TRP A CA 1
ATOM 3580 C C . TRP A 1 461 ? 36.748 31.807 -20.861 1.00 89.06 461 TRP A C 1
ATOM 3582 O O . TRP A 1 461 ? 37.030 32.414 -21.889 1.00 89.06 461 TRP A O 1
ATOM 3592 N N . SER A 1 462 ? 35.737 32.180 -20.074 1.00 87.62 462 SER A N 1
ATOM 3593 C CA . SER A 1 462 ? 34.890 33.350 -20.339 1.00 87.62 462 SER A CA 1
ATOM 3594 C C . SER A 1 462 ? 35.523 34.686 -19.931 1.00 87.62 462 SER A C 1
ATOM 3596 O O . SER A 1 462 ? 34.965 35.746 -20.219 1.00 87.62 462 SER A O 1
ATOM 3598 N N . LYS A 1 463 ? 36.680 34.659 -19.256 1.00 88.50 463 LYS A N 1
ATOM 3599 C CA . LYS A 1 463 ? 37.382 35.869 -18.821 1.00 88.50 463 LYS A CA 1
ATOM 3600 C C . LYS A 1 463 ? 37.989 36.610 -20.017 1.00 88.50 463 LYS A C 1
ATOM 3602 O O . LYS A 1 463 ? 38.443 36.005 -20.983 1.00 88.50 463 LYS A O 1
ATOM 3607 N N . ALA A 1 464 ? 38.001 37.941 -19.946 1.00 82.69 464 ALA A N 1
ATOM 3608 C CA . ALA A 1 464 ? 38.383 38.813 -21.061 1.00 82.69 464 ALA A CA 1
ATOM 3609 C C . ALA A 1 464 ? 39.859 38.690 -21.498 1.00 82.69 464 ALA A C 1
ATOM 3611 O O . ALA A 1 464 ? 40.212 39.103 -22.605 1.00 82.69 464 ALA A O 1
ATOM 3612 N N . ASP A 1 465 ? 40.712 38.154 -20.629 1.00 84.94 465 ASP A N 1
ATOM 3613 C CA . ASP A 1 465 ? 42.123 37.846 -20.859 1.00 84.94 465 ASP A CA 1
ATOM 3614 C C . ASP A 1 465 ? 42.340 36.494 -21.562 1.00 84.94 465 ASP A C 1
ATOM 3616 O O . ASP A 1 465 ? 43.410 36.275 -22.119 1.00 84.94 465 ASP A O 1
ATOM 3620 N N . CYS A 1 466 ? 41.328 35.623 -21.627 1.00 85.62 466 CYS A N 1
ATOM 3621 C CA . CYS A 1 466 ? 41.415 34.311 -22.263 1.00 85.62 466 CYS A CA 1
ATOM 3622 C C . CYS A 1 466 ? 41.024 34.377 -23.753 1.00 85.62 466 CYS A C 1
ATOM 3624 O O . CYS A 1 466 ? 39.864 34.170 -24.121 1.00 85.62 466 CYS A O 1
ATOM 3626 N N . LYS A 1 467 ? 41.980 34.704 -24.638 1.00 87.75 467 LYS A N 1
ATOM 3627 C CA . LYS A 1 467 ? 41.697 34.978 -26.066 1.00 87.75 467 LYS A CA 1
ATOM 3628 C C . LYS A 1 467 ? 42.220 33.909 -27.019 1.00 87.75 467 LYS A C 1
ATOM 3630 O O . LYS A 1 467 ? 41.619 33.690 -28.071 1.00 87.75 467 LYS A O 1
ATOM 3635 N N . THR A 1 468 ? 43.317 33.253 -26.666 1.00 89.44 468 THR A N 1
ATOM 3636 C CA . THR A 1 468 ? 44.006 32.266 -27.507 1.00 89.44 468 THR A CA 1
ATOM 3637 C C . THR A 1 468 ? 43.739 30.830 -27.050 1.00 89.44 468 THR A C 1
ATOM 3639 O O . THR A 1 468 ? 43.121 30.585 -26.010 1.00 89.44 468 THR A O 1
ATOM 3642 N N . ALA A 1 469 ? 44.170 29.851 -27.850 1.00 85.00 469 ALA A N 1
ATOM 3643 C CA . ALA A 1 469 ? 44.106 28.446 -27.453 1.00 85.00 469 ALA A CA 1
ATOM 3644 C C . ALA A 1 469 ? 45.038 28.168 -26.261 1.00 85.00 469 ALA A C 1
ATOM 3646 O O . ALA A 1 469 ? 44.669 27.429 -25.348 1.00 85.00 469 ALA A O 1
ATOM 3647 N N . GLU A 1 470 ? 46.206 28.810 -26.237 1.00 86.94 470 GLU A N 1
ATOM 3648 C CA . GLU A 1 470 ? 47.177 28.737 -25.150 1.00 86.94 470 GLU A CA 1
ATOM 3649 C C . GLU A 1 470 ? 46.599 29.281 -23.837 1.00 86.94 470 GLU A C 1
ATOM 3651 O O . GLU A 1 470 ? 46.727 28.620 -22.805 1.00 86.94 470 GLU A O 1
ATOM 3656 N N . ASP A 1 471 ? 45.879 30.409 -23.877 1.00 84.44 471 ASP A N 1
ATOM 3657 C CA . ASP A 1 471 ? 45.230 30.979 -22.687 1.00 84.44 471 ASP A CA 1
ATOM 3658 C C . ASP A 1 471 ? 44.164 30.033 -22.117 1.00 84.44 471 ASP A C 1
ATOM 3660 O O . ASP A 1 471 ? 44.019 29.909 -20.902 1.00 84.44 471 ASP A O 1
ATOM 3664 N N . ARG A 1 472 ? 43.422 29.329 -22.984 1.00 84.12 472 ARG A N 1
ATOM 3665 C CA . ARG A 1 472 ? 42.402 28.351 -22.566 1.00 84.12 472 ARG A CA 1
ATOM 3666 C C . ARG A 1 472 ? 43.025 27.117 -21.924 1.00 84.12 472 ARG A C 1
ATOM 3668 O O . ARG A 1 472 ? 42.497 26.619 -20.930 1.00 84.12 472 ARG A O 1
ATOM 3675 N N . ILE A 1 473 ? 44.145 26.634 -22.461 1.00 85.38 473 ILE A N 1
ATOM 3676 C CA . ILE A 1 473 ? 44.900 25.519 -21.871 1.00 85.38 473 ILE A CA 1
ATOM 3677 C C . ILE A 1 473 ? 45.483 25.936 -20.519 1.00 85.38 473 ILE A C 1
ATOM 3679 O O . ILE A 1 473 ? 45.408 25.162 -19.568 1.00 85.38 473 ILE A O 1
ATOM 3683 N N . ALA A 1 474 ? 46.033 27.148 -20.416 1.00 83.94 474 ALA A N 1
ATOM 3684 C CA . ALA A 1 474 ? 46.574 27.679 -19.168 1.00 83.94 474 ALA A CA 1
ATOM 3685 C C . ALA A 1 474 ? 45.487 27.892 -18.104 1.00 83.94 474 ALA A C 1
ATOM 3687 O O . ALA A 1 474 ? 45.724 27.590 -16.944 1.00 83.94 474 ALA A O 1
ATOM 3688 N N . ALA A 1 475 ? 44.296 28.352 -18.495 1.00 82.50 475 ALA A N 1
ATOM 3689 C CA . ALA A 1 475 ? 43.168 28.576 -17.589 1.00 82.50 475 ALA A CA 1
ATOM 3690 C C . ALA A 1 475 ? 42.461 27.287 -17.126 1.00 82.50 475 ALA A C 1
ATOM 3692 O O . ALA A 1 475 ? 41.734 27.320 -16.134 1.00 82.50 475 ALA A O 1
ATOM 3693 N N . ALA A 1 476 ? 42.617 26.179 -17.861 1.00 77.62 476 ALA A N 1
ATOM 3694 C CA . ALA A 1 476 ? 42.051 24.872 -17.514 1.00 77.62 476 ALA A CA 1
ATOM 3695 C C . ALA A 1 476 ? 42.992 23.994 -16.666 1.00 77.62 476 ALA A C 1
ATOM 3697 O O . ALA A 1 476 ? 42.546 22.972 -16.143 1.00 77.62 476 ALA A O 1
ATOM 3698 N N . ARG A 1 477 ? 44.278 24.358 -16.579 1.00 78.19 477 ARG A N 1
ATOM 3699 C CA . ARG A 1 477 ? 45.270 23.765 -15.667 1.00 78.19 477 ARG A CA 1
ATOM 3700 C C . ARG A 1 477 ? 45.180 24.431 -14.303 1.00 78.19 477 ARG A C 1
ATOM 3702 O O . ARG A 1 477 ? 45.386 23.698 -13.313 1.00 78.19 477 ARG A O 1
#

Radius of gyration: 30.8 Å; chains: 1; bounding box: 81×68×70 Å